Protein AF-A0A7J5YZS4-F1 (afdb_monomer_lite)

pLDDT: mean 84.53, std 13.76, range [36.28, 97.94]

Foldseek 3Di:
DVLLCQALHLVCCVPPPLADPLQVVLLVVCVVPCVLSVDDDPPDPPDPDDDDDRHYAFAAPNDGDGQSHRNLVSLVVVLVVLLVVLVPDDDDPDPLSSLVVSVVVVCPDPSVVSVVVDDLVNQQSNLLSSLLVVCSVVAVHHYPLQSLLSSLLLLQLLLQSCVVSVHDDGSHPSSSVSSCVLCVLLVVLLNLLCVLPVVCSNVLSVVDDPDRHNHRCSSLVSLLVLLVVLLPQALQDLVSLVVSLVSLVSCVVSLVSCPDPSNVVRDDPVSVVSNVVSVLLSQLSVLLNLLCVLQLVQADPVDPQLNNLSSVLSRVSSVLSSVGSQLLDPVSVVVVLVSLVVSLVSLQDPLQPLHQAAPQLRHGADQWWAAPVRDIHHLVRVVVVCVPPQADPPPRHGGPPPDDTHGDPVSVVSSVSSVSNQSSQQSSSLCSCLPRQLDAQDHRHPCPLVVQLVLQWDDDDPDIWGADSGSDNSGTDPDHDDDCSSLVSNLSNPPDDDDDVVVVVVVVLVVLVVCVVVVVFDDCVRDVSSNVVSVSSVVSVVVVVVVVVVVVVVVPD

Structure (mmCIF, N/CA/C/O backbone):
data_AF-A0A7J5YZS4-F1
#
_entry.id   AF-A0A7J5YZS4-F1
#
loop_
_atom_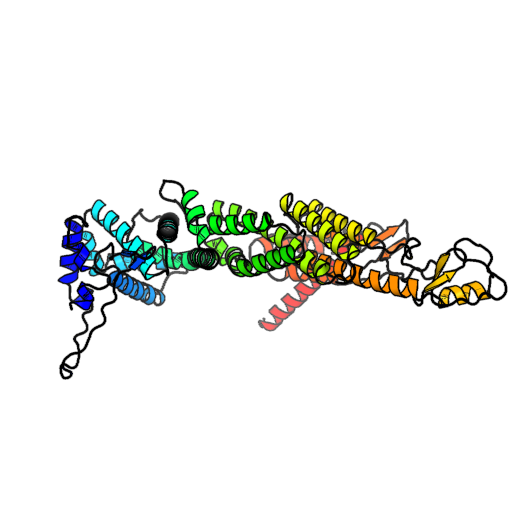site.group_PDB
_atom_site.id
_atom_site.type_symbol
_atom_site.label_atom_id
_atom_site.label_alt_id
_atom_site.label_comp_id
_atom_site.label_asym_id
_atom_site.label_entity_id
_atom_site.label_seq_id
_atom_site.pdbx_PDB_ins_code
_atom_site.Cartn_x
_atom_site.Cartn_y
_atom_site.Cartn_z
_atom_site.occupancy
_atom_site.B_iso_or_equiv
_atom_site.auth_seq_id
_atom_site.auth_comp_id
_atom_site.auth_asym_id
_atom_site.auth_atom_id
_atom_site.pdbx_PDB_model_num
ATOM 1 N N . MET A 1 1 ? -36.099 -16.983 28.319 1.00 76.00 1 MET A N 1
ATOM 2 C CA . MET A 1 1 ? -35.511 -16.363 29.529 1.00 76.00 1 MET A CA 1
ATOM 3 C C . MET A 1 1 ? -34.134 -16.936 29.817 1.00 76.00 1 MET A C 1
ATOM 5 O O . MET A 1 1 ? -33.200 -16.154 29.810 1.00 76.00 1 MET A O 1
ATOM 9 N N . LEU A 1 2 ? -33.986 -18.260 29.966 1.00 81.00 2 LEU A N 1
ATOM 10 C CA . LEU A 1 2 ? -32.673 -18.890 30.175 1.00 81.00 2 LEU A CA 1
ATOM 11 C C . LEU A 1 2 ? -31.662 -18.548 29.066 1.00 81.00 2 LEU A C 1
ATOM 13 O O . LEU A 1 2 ? -30.549 -18.159 29.373 1.00 81.00 2 LEU A O 1
ATOM 17 N N . GLU A 1 3 ? -32.089 -18.574 27.799 1.00 83.75 3 GLU A N 1
ATOM 18 C CA . GLU A 1 3 ? -31.253 -18.155 26.661 1.00 83.75 3 GLU A CA 1
ATOM 19 C C . GLU A 1 3 ? -30.683 -16.739 26.835 1.00 83.75 3 GLU A C 1
ATOM 21 O O . GLU A 1 3 ? -29.487 -16.534 26.696 1.00 83.75 3 GLU A O 1
ATOM 26 N N . VAL A 1 4 ? -31.521 -15.772 27.216 1.00 82.75 4 VAL A N 1
ATOM 27 C CA . VAL A 1 4 ? -31.110 -14.379 27.455 1.00 82.75 4 VAL A CA 1
ATOM 28 C C . VAL A 1 4 ? -30.185 -14.267 28.671 1.00 82.75 4 VAL A C 1
ATOM 30 O O . VAL A 1 4 ? -29.269 -13.450 28.674 1.00 82.75 4 VAL A O 1
ATOM 33 N N . MET A 1 5 ? -30.422 -15.073 29.707 1.00 86.56 5 MET A N 1
ATOM 34 C CA . MET A 1 5 ? -29.623 -15.065 30.935 1.00 86.56 5 MET A CA 1
ATOM 35 C C . MET A 1 5 ? -28.235 -15.666 30.733 1.00 86.56 5 MET A C 1
ATOM 37 O O . MET A 1 5 ? -27.290 -15.175 31.346 1.00 86.56 5 MET A O 1
ATOM 41 N N . ASP A 1 6 ? -28.127 -16.695 29.892 1.00 89.81 6 ASP A N 1
ATOM 42 C CA . ASP A 1 6 ? -26.923 -17.516 29.755 1.00 89.81 6 ASP A CA 1
ATOM 43 C C . ASP A 1 6 ? -26.236 -17.405 28.388 1.00 89.81 6 ASP A C 1
ATOM 45 O O . ASP A 1 6 ? -25.284 -18.120 28.082 1.00 89.81 6 ASP A O 1
ATOM 49 N N . ARG A 1 7 ? -26.679 -16.470 27.541 1.00 89.62 7 ARG A N 1
ATOM 50 C CA . ARG A 1 7 ? -25.984 -16.156 26.292 1.00 89.62 7 ARG A CA 1
ATOM 51 C C . ARG A 1 7 ? -24.527 -15.785 26.586 1.00 89.62 7 ARG A C 1
ATOM 53 O O . ARG A 1 7 ? -24.280 -14.905 27.408 1.00 89.62 7 ARG A O 1
ATOM 60 N N . TYR A 1 8 ? -23.587 -16.425 25.888 1.00 90.62 8 TYR A N 1
ATOM 61 C CA . TYR A 1 8 ? -22.140 -16.341 26.143 1.00 90.62 8 TYR A CA 1
ATOM 62 C C . TYR A 1 8 ? -21.716 -16.790 27.555 1.00 90.62 8 TYR A C 1
ATOM 64 O O . TYR A 1 8 ? -20.719 -16.296 28.079 1.00 90.62 8 TYR A O 1
ATOM 72 N N . ALA A 1 9 ? -22.457 -17.729 28.155 1.00 91.06 9 ALA A N 1
ATOM 73 C CA . ALA A 1 9 ? -22.233 -18.247 29.507 1.00 91.06 9 ALA A CA 1
ATOM 74 C C . ALA A 1 9 ? -22.235 -17.147 30.582 1.00 91.06 9 ALA A C 1
ATOM 76 O O . ALA A 1 9 ? -21.421 -17.109 31.502 1.00 91.06 9 ALA A O 1
ATOM 77 N N . ASN A 1 10 ? -23.166 -16.204 30.445 1.00 92.25 10 ASN A N 1
ATOM 78 C CA . ASN A 1 10 ? -23.298 -15.053 31.332 1.00 92.25 10 ASN A CA 1
ATOM 79 C C . ASN A 1 10 ? -23.730 -15.429 32.765 1.00 92.25 10 ASN A C 1
ATOM 81 O O . ASN A 1 10 ? -23.579 -14.600 33.664 1.00 92.25 10 ASN A O 1
ATOM 85 N N . LEU A 1 11 ? -24.214 -16.656 33.015 1.00 91.62 11 LEU A N 1
ATOM 86 C CA . LEU A 1 11 ? -24.424 -17.161 34.378 1.00 91.62 11 LEU A CA 1
ATOM 87 C C . LEU A 1 11 ? -23.118 -17.554 35.079 1.00 91.62 11 LEU A C 1
ATOM 89 O O . LEU A 1 11 ? -23.052 -17.449 36.305 1.00 91.62 11 LEU A O 1
ATOM 93 N N . ASP A 1 12 ? -22.067 -17.926 34.338 1.00 90.75 12 ASP A N 1
ATOM 94 C CA . ASP A 1 12 ? -20.768 -18.292 34.922 1.00 90.75 12 ASP A CA 1
ATOM 95 C C . ASP A 1 12 ? -20.138 -17.122 35.687 1.00 90.75 12 ASP A C 1
ATOM 97 O O . ASP A 1 12 ? -19.369 -17.337 36.625 1.00 90.75 12 ASP A O 1
ATOM 101 N N . LEU A 1 13 ? -20.504 -15.886 35.335 1.00 91.69 13 LEU A N 1
ATOM 102 C CA . LEU A 1 13 ? -20.105 -14.663 36.033 1.00 91.69 13 LEU A CA 1
ATOM 103 C C . LEU A 1 13 ? -20.558 -14.614 37.497 1.00 91.69 13 LEU A C 1
ATOM 105 O O . LEU A 1 13 ? -19.910 -13.963 38.312 1.00 91.69 13 LEU A O 1
ATOM 109 N N . LEU A 1 14 ? -21.657 -15.295 37.836 1.00 89.88 14 LEU A N 1
ATOM 110 C CA . LEU A 1 14 ? -22.169 -15.390 39.207 1.00 89.88 14 LEU A CA 1
ATOM 111 C C . LEU A 1 14 ? -21.507 -16.523 40.003 1.00 89.88 14 LEU A C 1
ATOM 113 O O . LEU A 1 14 ? -21.799 -16.699 41.187 1.00 89.88 14 LEU A O 1
ATOM 117 N N . SER A 1 15 ? -20.657 -17.321 39.352 1.00 84.44 15 SER A N 1
ATOM 118 C CA . SER A 1 15 ? -19.977 -18.462 39.953 1.00 84.44 15 SER A CA 1
ATOM 119 C C . SER A 1 15 ? -18.499 -18.149 40.235 1.00 84.44 15 SER A C 1
ATOM 121 O O . SER A 1 15 ? -17.729 -17.787 39.342 1.00 84.44 15 SER A O 1
ATOM 123 N N . GLY A 1 16 ? -18.088 -18.326 41.495 1.00 72.31 16 GLY A N 1
ATOM 124 C CA . GLY A 1 16 ? -16.734 -18.010 41.970 1.00 72.31 16 GLY A CA 1
ATOM 125 C C . GLY A 1 16 ? -16.465 -16.507 42.137 1.00 72.31 16 GLY A C 1
ATOM 126 O O . GLY A 1 16 ? -17.328 -15.677 41.876 1.00 72.31 16 GLY A O 1
ATOM 127 N N . ASP A 1 17 ? -15.245 -16.155 42.550 1.00 76.81 17 ASP A N 1
ATOM 128 C CA . ASP A 1 17 ? -14.820 -14.766 42.816 1.00 76.81 17 ASP A CA 1
ATOM 129 C C . ASP A 1 17 ? -14.430 -14.011 41.520 1.00 76.81 17 ASP A C 1
ATOM 131 O O . ASP A 1 17 ? -13.374 -13.385 41.441 1.00 76.81 17 ASP A O 1
ATOM 135 N N . ARG A 1 18 ? -15.233 -14.137 40.450 1.00 80.94 18 ARG A N 1
ATOM 136 C CA . ARG A 1 18 ? -14.921 -13.583 39.111 1.00 80.94 18 ARG A CA 1
ATOM 137 C C . ARG A 1 18 ? -15.292 -12.111 38.929 1.00 80.94 18 ARG A C 1
ATOM 139 O O . ARG A 1 18 ? -14.739 -11.467 38.044 1.00 80.94 18 ARG A O 1
ATOM 146 N N . LEU A 1 19 ? -16.247 -11.617 39.709 1.00 90.12 19 LEU A N 1
ATOM 147 C CA . LEU A 1 19 ? -16.751 -10.248 39.666 1.00 90.12 19 LEU A CA 1
ATOM 148 C C . LEU A 1 19 ? -16.736 -9.650 41.072 1.00 90.12 19 LEU A C 1
ATOM 150 O O . LEU A 1 19 ? -16.980 -10.360 42.050 1.00 90.12 19 LEU A O 1
ATOM 154 N N . SER A 1 20 ? -16.524 -8.339 41.169 1.00 92.19 20 SER A N 1
ATOM 155 C CA . SER A 1 20 ? -16.772 -7.601 42.409 1.00 92.19 20 SER A CA 1
ATOM 156 C C . SER A 1 20 ? -18.257 -7.617 42.811 1.00 92.19 20 SER A C 1
ATOM 158 O O . SER A 1 20 ? -19.157 -7.810 41.986 1.00 92.19 20 SER A O 1
ATOM 160 N N . GLU A 1 21 ? -18.536 -7.388 44.101 1.00 91.81 21 GLU A N 1
ATOM 161 C CA . GLU A 1 21 ? -19.908 -7.384 44.635 1.00 91.81 21 GLU A CA 1
ATOM 162 C C . GLU A 1 21 ? -20.820 -6.383 43.906 1.00 91.81 21 GLU A C 1
ATOM 164 O O . GLU A 1 21 ? -21.988 -6.689 43.640 1.00 91.81 21 GLU A O 1
ATOM 169 N N . GLY A 1 22 ? -20.300 -5.209 43.525 1.00 93.19 22 GLY A N 1
ATOM 170 C CA . GLY A 1 22 ? -21.050 -4.231 42.743 1.00 93.19 22 GLY A CA 1
ATOM 171 C C . GLY A 1 22 ? -21.432 -4.741 41.359 1.00 93.19 22 GLY A C 1
ATOM 172 O O . GLY A 1 22 ? -22.562 -4.515 40.927 1.00 93.19 22 GLY A O 1
ATOM 173 N N . LEU A 1 23 ? -20.559 -5.490 40.678 1.00 94.44 23 LEU A N 1
ATOM 174 C CA . LEU A 1 23 ? -20.871 -6.058 39.363 1.00 94.44 23 LEU A CA 1
ATOM 175 C C . LEU A 1 23 ? -21.851 -7.234 39.440 1.00 94.44 23 LEU A C 1
ATOM 177 O O . LEU A 1 23 ? -22.701 -7.371 38.558 1.00 94.44 23 LEU A O 1
ATOM 181 N N . ILE A 1 24 ? -21.818 -8.023 40.518 1.00 93.94 24 ILE A N 1
ATOM 182 C CA . ILE A 1 24 ? -22.862 -9.023 40.807 1.00 93.94 24 ILE A CA 1
ATOM 183 C C . ILE A 1 24 ? -24.211 -8.322 41.012 1.00 93.94 24 ILE A C 1
ATOM 185 O O . ILE A 1 24 ? -25.233 -8.734 40.457 1.00 93.94 24 ILE A O 1
ATOM 189 N N . LYS A 1 25 ? -24.229 -7.219 41.767 1.00 93.88 25 LYS A N 1
ATOM 190 C CA . LYS A 1 25 ? -25.442 -6.419 41.964 1.00 93.88 25 LYS A CA 1
ATOM 191 C C . LYS A 1 25 ? -25.932 -5.784 40.662 1.00 93.88 25 LYS A C 1
ATOM 193 O O . LYS A 1 25 ? -27.132 -5.814 40.406 1.00 93.88 25 LYS A O 1
ATOM 198 N N . LEU A 1 26 ? -25.030 -5.273 39.822 1.00 94.25 26 LEU A N 1
ATOM 199 C CA . LEU A 1 26 ? -25.359 -4.765 38.488 1.00 94.25 26 LEU A CA 1
ATOM 200 C C . LEU A 1 26 ? -26.033 -5.852 37.644 1.00 94.25 26 LEU A C 1
ATOM 202 O O . LEU A 1 26 ? -27.046 -5.586 37.002 1.00 94.25 26 LEU A O 1
ATOM 206 N N . TRP A 1 27 ? -25.497 -7.074 37.663 1.00 94.38 27 TRP A N 1
ATOM 207 C CA . TRP A 1 27 ? -26.080 -8.210 36.953 1.00 94.38 27 TRP A CA 1
ATOM 208 C C . TRP A 1 27 ? -27.531 -8.455 37.398 1.00 94.38 27 TRP A C 1
ATOM 210 O O . TRP A 1 27 ? -28.429 -8.558 36.560 1.00 94.38 27 TRP A O 1
ATOM 220 N N . LEU A 1 28 ? -27.787 -8.473 38.711 1.00 93.44 28 LEU A N 1
ATOM 221 C CA . LEU A 1 28 ? -29.133 -8.657 39.270 1.00 93.44 28 LEU A CA 1
ATOM 222 C C . LEU A 1 28 ? -30.075 -7.491 38.930 1.00 93.44 28 LEU A C 1
ATOM 224 O O . LEU A 1 28 ? -31.231 -7.725 38.576 1.00 93.44 28 LEU A O 1
ATOM 228 N N . ASP A 1 29 ? -29.583 -6.254 38.997 1.00 92.50 29 ASP A N 1
ATOM 229 C CA . ASP A 1 29 ? -30.345 -5.044 38.675 1.00 92.50 29 ASP A CA 1
ATOM 230 C C . ASP A 1 29 ? -30.762 -5.019 37.191 1.00 92.50 29 ASP A C 1
ATOM 232 O O . ASP A 1 29 ? -31.913 -4.700 36.881 1.00 92.50 29 ASP A O 1
ATOM 236 N N . ILE A 1 30 ? -29.866 -5.411 36.275 1.00 90.94 30 ILE A N 1
ATOM 237 C CA . ILE A 1 30 ? -30.178 -5.541 34.842 1.00 90.94 30 ILE A CA 1
ATOM 238 C C . ILE A 1 30 ? -31.184 -6.674 34.612 1.00 90.94 30 ILE A C 1
ATOM 240 O O . ILE A 1 30 ? -32.118 -6.499 33.828 1.00 90.94 30 ILE A O 1
ATOM 244 N N . LEU A 1 31 ? -31.041 -7.813 35.305 1.00 89.88 31 LEU A N 1
ATOM 245 C CA . LEU A 1 31 ? -31.984 -8.928 35.185 1.00 89.88 31 LEU A CA 1
ATOM 246 C C . LEU A 1 31 ? -33.402 -8.535 35.628 1.00 89.88 31 LEU A C 1
ATOM 248 O O . LEU A 1 31 ? -34.384 -8.917 34.988 1.00 89.88 31 LEU A O 1
ATOM 252 N N . ALA A 1 32 ? -33.510 -7.775 36.719 1.00 88.75 32 ALA A N 1
ATOM 253 C CA . ALA A 1 32 ? -34.786 -7.298 37.243 1.00 88.75 32 ALA A CA 1
ATOM 254 C C . ALA A 1 32 ? -35.473 -6.283 36.307 1.00 88.75 32 ALA A C 1
ATOM 256 O O . ALA A 1 32 ? -36.698 -6.131 36.338 1.00 88.75 32 ALA A O 1
ATOM 257 N N . ASP A 1 33 ? -34.712 -5.606 35.444 1.00 86.25 33 ASP A N 1
ATOM 258 C CA . ASP A 1 33 ? -35.222 -4.633 34.485 1.00 86.25 33 ASP A CA 1
ATOM 259 C C . ASP A 1 33 ? -35.650 -5.294 33.161 1.00 86.25 33 ASP A C 1
ATOM 261 O O . ASP A 1 33 ? -34.944 -5.309 32.147 1.00 86.25 33 ASP A O 1
ATOM 265 N N . SER A 1 34 ? -36.880 -5.814 33.161 1.00 75.50 34 SER A N 1
ATOM 266 C CA . SER A 1 34 ? -37.504 -6.460 31.994 1.00 75.50 34 SER A CA 1
ATOM 267 C C . SER A 1 34 ? -37.530 -5.601 30.717 1.00 75.50 34 SER A C 1
ATOM 269 O O . SER A 1 34 ? -37.505 -6.156 29.615 1.00 75.50 34 SER A O 1
ATOM 271 N N . GLN A 1 35 ? -37.548 -4.265 30.835 1.00 77.88 35 GLN A N 1
ATOM 272 C CA . GLN A 1 35 ? -37.521 -3.366 29.676 1.00 77.88 35 GLN A CA 1
ATOM 273 C C . GLN A 1 35 ? -36.107 -3.234 29.105 1.00 77.88 35 GLN A C 1
ATOM 275 O O . GLN A 1 35 ? -35.939 -3.224 27.884 1.00 77.88 35 GLN A O 1
ATOM 280 N N . SER A 1 36 ? -35.090 -3.221 29.968 1.00 75.19 36 SER A N 1
ATOM 281 C CA . SER A 1 36 ? -33.687 -3.221 29.547 1.00 75.19 36 SER A CA 1
ATOM 282 C C . SER A 1 36 ? -33.291 -4.517 28.836 1.00 75.19 36 SER A C 1
ATOM 284 O O . SER A 1 36 ? -32.562 -4.456 27.846 1.00 75.19 36 SER A O 1
ATOM 286 N N . LEU A 1 37 ? -33.826 -5.677 29.239 1.00 73.88 37 LEU A N 1
ATOM 287 C CA . LEU A 1 37 ? -33.547 -6.972 28.594 1.00 73.88 37 LEU A CA 1
ATOM 288 C C . LEU A 1 37 ? -34.277 -7.203 27.262 1.00 73.88 37 LEU A C 1
ATOM 290 O O . LEU A 1 37 ? -33.845 -8.043 26.474 1.00 73.88 37 LEU A O 1
ATOM 294 N N . GLY A 1 38 ? -35.360 -6.467 26.983 1.00 65.69 38 GLY A N 1
ATOM 295 C CA . GLY A 1 38 ? -36.117 -6.600 25.731 1.00 65.69 38 GLY A CA 1
ATOM 296 C C . GLY A 1 38 ? -36.669 -8.007 25.500 1.00 65.69 38 GLY A C 1
ATOM 297 O O . GLY A 1 38 ? -36.649 -8.492 24.369 1.00 65.69 38 GLY A O 1
ATOM 298 N N . LEU A 1 39 ? -37.119 -8.670 26.572 1.00 67.31 39 LEU A N 1
ATOM 299 C CA . LEU A 1 39 ? -37.703 -10.009 26.518 1.00 67.31 39 LEU A CA 1
ATOM 300 C C . LEU A 1 39 ? -38.926 -10.001 25.590 1.00 67.31 39 LEU A C 1
ATOM 302 O O . LEU A 1 39 ? -39.996 -9.514 25.953 1.00 67.31 39 LEU A O 1
ATOM 306 N N . THR A 1 40 ? -38.773 -10.541 24.382 1.00 58.03 40 THR A N 1
ATOM 307 C CA . THR A 1 40 ? -39.896 -10.752 23.467 1.00 58.03 40 THR A CA 1
ATOM 308 C C . THR A 1 40 ? -40.686 -11.949 23.982 1.00 58.03 40 THR A C 1
ATOM 310 O O . THR A 1 40 ? -40.159 -13.053 24.111 1.00 58.03 40 THR A O 1
ATOM 313 N N . THR A 1 41 ? -41.946 -11.735 24.347 1.00 55.25 41 THR A N 1
ATOM 314 C CA . THR A 1 41 ? -42.843 -12.821 24.748 1.00 55.25 41 THR A CA 1
ATOM 315 C C . THR A 1 41 ? -43.080 -13.706 23.526 1.00 55.25 41 THR A C 1
ATOM 317 O O . THR A 1 41 ? -43.465 -13.190 22.480 1.00 55.25 41 THR A O 1
ATOM 320 N N . VAL A 1 42 ? -42.831 -15.016 23.628 1.00 56.97 42 VAL A N 1
ATOM 321 C CA . VAL A 1 42 ? -43.097 -15.961 22.530 1.00 56.97 42 VAL A CA 1
ATOM 322 C C . VAL A 1 42 ? -44.593 -15.919 22.217 1.00 56.97 42 VAL A C 1
ATOM 324 O O . VAL A 1 42 ? -45.423 -16.394 22.992 1.00 56.97 42 VAL A O 1
ATOM 327 N N . GLN A 1 43 ? -44.944 -15.292 21.095 1.00 48.44 43 GLN A N 1
ATOM 328 C CA . GLN A 1 43 ? -46.312 -15.201 20.596 1.00 48.44 43 GLN A CA 1
ATOM 329 C C . GLN A 1 43 ? -46.633 -16.487 19.835 1.00 48.44 43 GLN A C 1
ATOM 331 O O . GLN A 1 43 ? -46.540 -16.500 18.616 1.00 48.44 43 GLN A O 1
ATOM 336 N N . ASN A 1 44 ? -46.892 -17.574 20.571 1.00 48.66 44 ASN A N 1
ATOM 337 C CA . ASN A 1 44 ? -47.698 -18.753 20.202 1.00 48.66 44 ASN A CA 1
ATOM 338 C C . ASN A 1 44 ? -47.231 -19.967 21.025 1.00 48.66 44 ASN A C 1
ATOM 340 O O . ASN A 1 44 ? -46.267 -20.627 20.650 1.00 48.66 44 ASN A O 1
ATOM 344 N N . PRO A 1 45 ? -47.914 -20.313 22.129 1.00 53.50 45 PRO A N 1
ATOM 345 C CA . PRO A 1 45 ? -47.576 -21.481 22.946 1.00 53.50 45 PRO A CA 1
ATOM 346 C C . PRO A 1 45 ? -48.048 -22.814 22.324 1.00 53.50 45 PRO A C 1
ATOM 348 O O . PRO A 1 45 ? -48.122 -23.820 23.021 1.00 53.50 45 PRO A O 1
ATOM 351 N N . SER A 1 46 ? -48.441 -22.827 21.044 1.00 55.12 46 SER A N 1
ATOM 352 C CA . SER A 1 46 ? -49.109 -23.968 20.402 1.00 55.12 46 SER A CA 1
ATOM 353 C C . SER A 1 46 ? -48.168 -25.040 19.846 1.00 55.12 46 SER A C 1
ATOM 355 O O . SER A 1 46 ? -48.658 -26.068 19.390 1.00 55.12 46 SER A O 1
ATOM 357 N N . GLU A 1 47 ? -46.851 -24.835 19.884 1.00 53.25 47 GLU A N 1
ATOM 358 C CA . GLU A 1 47 ? -45.867 -25.859 19.519 1.00 53.25 47 GLU A CA 1
ATOM 359 C C . GLU A 1 47 ? -45.137 -26.335 20.781 1.00 53.25 47 GLU A C 1
ATOM 361 O O . GLU A 1 47 ? -44.363 -25.605 21.397 1.00 53.25 47 GLU A O 1
ATOM 366 N N . SER A 1 48 ? -45.447 -27.562 21.198 1.00 57.97 48 SER A N 1
ATOM 367 C CA . SER A 1 48 ? -44.696 -28.306 22.208 1.00 57.97 48 SER A CA 1
ATOM 368 C C . SER A 1 48 ? -43.267 -28.569 21.717 1.00 57.97 48 SER A C 1
ATOM 370 O O . SER A 1 48 ? -43.089 -28.940 20.560 1.00 57.97 48 SER A O 1
ATOM 372 N N . ASP A 1 49 ? -42.292 -28.419 22.616 1.00 62.81 49 ASP A N 1
ATOM 373 C CA . ASP A 1 49 ? -40.859 -28.710 22.442 1.00 62.81 49 ASP A CA 1
ATOM 374 C C . ASP A 1 49 ? -40.148 -27.927 21.319 1.00 62.81 49 ASP A C 1
ATOM 376 O O . ASP A 1 49 ? -39.618 -28.489 20.364 1.00 62.81 49 ASP A O 1
ATOM 380 N N . GLN A 1 50 ? -40.087 -26.597 21.459 1.00 68.12 50 GLN A N 1
ATOM 381 C CA . GLN A 1 50 ? -39.205 -25.752 20.647 1.00 68.12 50 GLN A CA 1
ATOM 382 C C . GLN A 1 50 ? -37.795 -25.694 21.261 1.00 68.12 50 GLN A C 1
ATOM 384 O O . GLN A 1 50 ? -37.599 -25.144 22.347 1.00 68.12 50 GLN A O 1
ATOM 389 N N . GLU A 1 51 ? -36.800 -26.240 20.558 1.00 74.44 51 GLU A N 1
ATOM 390 C CA . GLU A 1 51 ? -35.389 -26.084 20.919 1.00 74.44 51 GLU A CA 1
ATOM 391 C C . GLU A 1 51 ? -34.935 -24.643 20.646 1.00 74.44 51 GLU A C 1
ATOM 393 O O . GLU A 1 51 ? -34.976 -24.157 19.514 1.00 74.44 51 GLU A O 1
ATOM 398 N N . VAL A 1 52 ? -34.492 -23.942 21.692 1.00 72.50 52 VAL A N 1
ATOM 399 C CA . VAL A 1 52 ? -33.937 -22.589 21.575 1.00 72.50 52 VAL A CA 1
ATOM 400 C C . VAL A 1 52 ? -32.419 -22.687 21.605 1.00 72.50 52 VAL A C 1
ATOM 402 O O . VAL A 1 52 ? -31.829 -22.998 22.640 1.00 72.50 52 VAL A O 1
ATOM 405 N N . LEU A 1 53 ? -31.781 -22.408 20.470 1.00 74.62 53 LEU A N 1
ATOM 406 C CA . LEU A 1 53 ? -30.326 -22.406 20.372 1.00 74.62 53 LEU A CA 1
ATOM 407 C C . LEU A 1 53 ? -29.762 -21.193 21.120 1.00 74.62 53 LEU A C 1
ATOM 409 O O . LEU A 1 53 ? -29.958 -20.050 20.714 1.00 74.62 53 LEU A O 1
ATOM 413 N N . VAL A 1 54 ? -29.065 -21.451 22.224 1.00 75.38 54 VAL A N 1
ATOM 414 C CA . VAL A 1 54 ? -28.352 -20.417 22.981 1.00 75.38 54 VAL A CA 1
ATOM 415 C C . VAL A 1 54 ? -27.014 -20.165 22.295 1.00 75.38 54 VAL A C 1
ATOM 417 O O . VAL A 1 54 ? -26.299 -21.110 21.967 1.00 75.38 54 VAL A O 1
ATOM 420 N N . HIS A 1 55 ? -26.651 -18.908 22.036 1.00 76.31 55 HIS A N 1
ATOM 421 C CA . HIS A 1 55 ? -25.291 -18.610 21.581 1.00 76.31 55 HIS A CA 1
ATOM 422 C C . HIS A 1 55 ? -24.304 -18.859 22.730 1.00 76.31 55 HIS A C 1
ATOM 424 O O . HIS A 1 55 ? -24.447 -18.278 23.806 1.00 76.31 55 HIS A O 1
ATOM 430 N N . HIS A 1 56 ? -23.331 -19.741 22.491 1.00 75.69 56 HIS A N 1
ATOM 431 C CA . HIS A 1 56 ? -22.360 -20.200 23.489 1.00 75.69 56 HIS A CA 1
ATOM 432 C C . HIS A 1 56 ? -21.091 -19.323 23.520 1.00 75.69 56 HIS A C 1
ATOM 434 O O . HIS A 1 56 ? -21.020 -18.303 22.836 1.00 75.69 56 HIS A O 1
ATOM 440 N N . PHE A 1 57 ? -20.137 -19.722 24.367 1.00 86.00 57 PHE A N 1
ATOM 441 C CA . PHE A 1 57 ? -18.827 -19.128 24.661 1.00 86.00 57 PHE A CA 1
ATOM 442 C C . PHE A 1 57 ? -18.093 -18.482 23.474 1.00 86.00 57 PHE A C 1
ATOM 444 O O . PHE A 1 57 ? -18.252 -18.853 22.309 1.00 86.00 57 PHE A O 1
ATOM 451 N N . PHE A 1 58 ? -17.192 -17.557 23.794 1.00 89.38 58 PHE A N 1
ATOM 452 C CA . PHE A 1 58 ? -16.151 -17.134 22.864 1.00 89.38 58 PHE A CA 1
ATOM 453 C C . PHE A 1 58 ? -15.094 -18.233 22.718 1.00 89.38 58 PHE A C 1
ATOM 455 O O . PHE A 1 58 ? -14.830 -18.975 23.661 1.00 89.38 58 PHE A O 1
ATOM 462 N N . LEU A 1 59 ? -14.463 -18.322 21.547 1.00 87.81 59 LEU A N 1
ATOM 463 C CA . LEU A 1 59 ? -13.366 -19.257 21.288 1.00 87.81 59 LEU A CA 1
ATOM 464 C C . LEU A 1 59 ? -12.066 -18.479 21.103 1.00 87.81 59 LEU A C 1
ATOM 466 O O . LEU A 1 59 ? -11.946 -17.692 20.165 1.00 87.81 59 LEU A O 1
ATOM 470 N N . LEU A 1 60 ? -11.093 -18.726 21.978 1.00 89.81 60 LEU A N 1
ATOM 471 C CA . LEU A 1 60 ? -9.759 -18.127 21.920 1.00 89.81 60 LEU A CA 1
ATOM 472 C C . LEU A 1 60 ? -8.708 -19.220 22.049 1.00 89.81 60 LEU A C 1
ATOM 474 O O . LEU A 1 60 ? -8.721 -19.974 23.016 1.00 89.81 60 LEU A O 1
ATOM 478 N N . ASP A 1 61 ? -7.817 -19.325 21.062 1.00 89.75 61 ASP A N 1
ATOM 479 C CA . ASP A 1 61 ? -6.774 -20.362 21.009 1.00 89.75 61 ASP A CA 1
ATOM 480 C C . ASP A 1 61 ? -7.317 -21.804 21.132 1.00 89.75 61 ASP A C 1
ATOM 482 O O . ASP A 1 61 ? -6.615 -22.717 21.556 1.00 89.75 61 ASP A O 1
ATOM 486 N N . GLY A 1 62 ? -8.574 -22.016 20.727 1.00 86.38 62 GLY A N 1
ATOM 487 C CA . GLY A 1 62 ? -9.269 -23.304 20.831 1.00 86.38 62 GLY A CA 1
ATOM 488 C C . GLY A 1 62 ? -9.938 -23.568 22.184 1.00 86.38 62 GLY A C 1
ATOM 489 O O . GLY A 1 62 ? -10.598 -24.591 22.321 1.00 86.38 62 GLY A O 1
ATOM 490 N N . GLU A 1 63 ? -9.821 -22.647 23.141 1.00 90.81 63 GLU A N 1
ATOM 491 C CA . GLU A 1 63 ? -10.432 -22.739 24.467 1.00 90.81 63 GLU A CA 1
ATOM 492 C C . GLU A 1 63 ? -11.723 -21.915 24.540 1.00 90.81 63 GLU A C 1
ATOM 494 O O . GLU A 1 63 ? -11.792 -20.779 24.055 1.00 90.81 63 GLU A O 1
ATOM 499 N N . GLU A 1 64 ? -12.741 -22.477 25.192 1.00 91.44 64 GLU A N 1
ATOM 500 C CA . GLU A 1 64 ? -13.997 -21.786 25.475 1.00 91.44 64 GLU A CA 1
ATOM 501 C C . GLU A 1 64 ? -13.798 -20.743 26.583 1.00 91.44 64 GLU A C 1
ATOM 503 O O . GLU A 1 64 ? -13.206 -21.005 27.636 1.00 91.44 64 GLU A O 1
ATOM 508 N N . LYS A 1 65 ? -14.289 -19.526 26.342 1.00 90.56 65 LYS A N 1
ATOM 509 C CA . LYS A 1 65 ? -14.237 -18.403 27.277 1.00 90.56 65 LYS A CA 1
ATOM 510 C C . LYS A 1 65 ? -15.635 -17.814 27.474 1.00 90.56 65 LYS A C 1
ATOM 512 O O . LYS A 1 65 ? -16.273 -17.453 26.481 1.00 90.56 65 LYS A O 1
ATOM 517 N N . PRO A 1 66 ? -16.123 -17.697 28.722 1.00 91.88 66 PRO A N 1
ATOM 518 C CA . PRO A 1 66 ? -17.374 -16.995 28.988 1.00 91.88 66 PRO A CA 1
ATOM 519 C C . PRO A 1 66 ? -17.193 -15.496 28.729 1.00 91.88 66 PRO A C 1
ATOM 521 O O . PRO A 1 66 ? -16.061 -15.006 28.632 1.00 91.88 66 PRO A O 1
ATOM 524 N N . CYS A 1 67 ? -18.298 -14.757 28.638 1.00 92.38 67 CYS A N 1
ATOM 525 C CA . CYS A 1 67 ? -18.233 -13.300 28.680 1.00 92.38 67 CYS A CA 1
ATOM 526 C C . CYS A 1 67 ? -17.598 -12.815 29.990 1.00 92.38 67 CYS A C 1
ATOM 528 O O . CYS A 1 67 ? -17.742 -13.452 31.033 1.00 92.38 67 CYS A O 1
ATOM 530 N N . ALA A 1 68 ? -16.897 -11.688 29.928 1.00 94.12 68 ALA A N 1
ATOM 531 C CA . ALA A 1 68 ? -16.236 -11.067 31.068 1.00 94.12 68 ALA A CA 1
ATOM 532 C C . ALA A 1 68 ? -17.141 -10.065 31.803 1.00 94.12 68 ALA A C 1
ATOM 534 O O . ALA A 1 68 ? -17.003 -9.885 33.012 1.00 94.12 68 ALA A O 1
ATOM 535 N N . ALA A 1 69 ? -18.065 -9.406 31.098 1.00 94.81 69 ALA A N 1
ATOM 536 C CA . ALA A 1 69 ? -18.951 -8.389 31.656 1.00 94.81 69 ALA A CA 1
ATOM 537 C C . ALA A 1 69 ? -20.429 -8.824 31.629 1.00 94.81 69 ALA A C 1
ATOM 539 O O . ALA A 1 69 ? -20.900 -9.393 30.637 1.00 94.81 69 ALA A O 1
ATOM 540 N N . PRO A 1 70 ? -21.201 -8.496 32.687 1.00 93.94 70 PRO A N 1
ATOM 541 C CA . PRO A 1 70 ? -22.643 -8.709 32.715 1.00 93.94 70 PRO A CA 1
ATOM 542 C C . PRO A 1 70 ? -23.351 -8.149 31.476 1.00 93.94 70 PRO A C 1
ATOM 544 O O . PRO A 1 70 ? -23.305 -6.944 31.219 1.00 93.94 70 PRO A O 1
ATOM 547 N N . PHE A 1 71 ? -24.051 -9.019 30.743 1.00 93.62 71 PHE A N 1
ATOM 548 C CA . PHE A 1 71 ? -24.930 -8.667 29.620 1.00 93.62 71 PHE A CA 1
ATOM 549 C C . PHE A 1 71 ? -24.276 -7.834 28.494 1.00 93.62 71 PHE A C 1
ATOM 551 O O . PHE A 1 71 ? -24.967 -7.065 27.817 1.00 93.62 71 PHE A O 1
ATOM 558 N N . SER A 1 72 ? -22.976 -8.011 28.224 1.00 93.88 72 SER A N 1
ATOM 559 C CA . SER A 1 72 ? -22.227 -7.249 27.202 1.00 93.88 72 SER A CA 1
ATOM 560 C C . SER A 1 72 ? -22.910 -7.189 25.830 1.00 93.88 72 SER A C 1
ATOM 562 O O . SER A 1 72 ? -23.013 -6.121 25.224 1.00 93.88 72 SER A O 1
ATOM 564 N N . TRP A 1 73 ? -23.457 -8.311 25.350 1.00 91.44 73 TRP A N 1
ATOM 565 C CA . TRP A 1 73 ? -24.185 -8.373 24.075 1.00 91.44 73 TRP A CA 1
ATOM 566 C C . TRP A 1 73 ? -25.417 -7.459 24.061 1.00 91.44 73 TRP A C 1
ATOM 568 O O . TRP A 1 73 ? -25.725 -6.842 23.042 1.00 91.44 73 TRP A O 1
ATOM 578 N N . ARG A 1 74 ? -26.115 -7.334 25.194 1.00 91.62 74 ARG A N 1
ATOM 579 C CA . ARG A 1 74 ? -27.330 -6.528 25.307 1.00 91.62 74 ARG A CA 1
ATOM 580 C C . ARG A 1 74 ? -27.006 -5.045 25.338 1.00 91.62 74 ARG A C 1
ATOM 582 O O . ARG A 1 74 ? -27.658 -4.269 24.643 1.00 91.62 74 ARG A O 1
ATOM 589 N N . ILE A 1 75 ? -25.983 -4.668 26.101 1.00 93.62 75 ILE A N 1
ATOM 590 C CA . ILE A 1 75 ? -25.503 -3.284 26.146 1.00 93.62 75 ILE A CA 1
ATOM 591 C C . ILE A 1 75 ? -25.015 -2.852 24.774 1.00 93.62 75 ILE A C 1
ATOM 593 O O . ILE A 1 75 ? -25.381 -1.774 24.314 1.00 93.62 75 ILE A O 1
ATOM 597 N N . ARG A 1 76 ? -24.257 -3.708 24.085 1.00 93.56 76 ARG A N 1
ATOM 598 C CA . ARG A 1 76 ? -23.812 -3.425 22.725 1.00 93.56 76 ARG A CA 1
ATOM 599 C C . ARG A 1 76 ? -24.986 -3.167 21.778 1.00 93.56 76 ARG A C 1
ATOM 601 O O . ARG A 1 76 ? -24.965 -2.154 21.092 1.00 93.56 76 ARG A O 1
ATOM 608 N N . MET A 1 77 ? -26.010 -4.024 21.763 1.00 91.25 77 MET A N 1
ATOM 609 C CA . MET A 1 77 ? -27.190 -3.803 20.910 1.00 91.25 77 MET A CA 1
ATOM 610 C C . MET A 1 77 ? -27.919 -2.497 21.250 1.00 91.25 77 MET A C 1
ATOM 612 O O . MET A 1 77 ? -28.397 -1.799 20.360 1.00 91.25 77 MET A O 1
ATOM 616 N N . HIS A 1 78 ? -28.006 -2.142 22.536 1.00 92.19 78 HIS A N 1
ATOM 617 C CA . HIS A 1 78 ? -28.598 -0.869 22.941 1.00 92.19 78 HIS A CA 1
ATOM 618 C C . HIS A 1 78 ? -27.778 0.327 22.437 1.00 92.19 78 HIS A C 1
ATOM 620 O O . HIS A 1 78 ? -28.344 1.278 21.903 1.00 92.19 78 HIS A O 1
ATOM 626 N N . LEU A 1 79 ? -26.450 0.264 22.559 1.00 94.44 79 LEU A N 1
ATOM 627 C CA . LEU A 1 79 ? -25.552 1.287 22.028 1.00 94.44 79 LEU A CA 1
ATOM 628 C C . LEU A 1 79 ? -25.625 1.376 20.496 1.00 94.44 79 LEU A C 1
ATOM 630 O O . LEU A 1 79 ? -25.579 2.480 19.965 1.00 94.44 79 LEU A O 1
ATOM 634 N N . GLU A 1 80 ? -25.772 0.250 19.791 1.00 93.50 80 GLU A N 1
ATOM 635 C CA . GLU A 1 80 ? -26.007 0.211 18.340 1.00 93.50 80 GLU A CA 1
ATOM 636 C C . GLU A 1 80 ? -27.281 0.974 17.961 1.00 93.50 80 GLU A C 1
ATOM 638 O O . GLU A 1 80 ? -27.195 1.881 17.134 1.00 93.50 80 GLU A O 1
ATOM 643 N N . SER A 1 81 ? -28.401 0.725 18.652 1.00 92.25 81 SER A N 1
ATOM 644 C CA . SER A 1 81 ? -29.650 1.490 18.472 1.00 92.25 81 SER A CA 1
ATOM 645 C C . SER A 1 81 ? -29.438 2.990 18.693 1.00 92.25 81 SER A C 1
ATOM 647 O O . SER A 1 81 ? -29.777 3.801 17.837 1.00 92.25 81 SER A O 1
ATOM 649 N N . LEU A 1 82 ? -28.803 3.376 19.807 1.00 92.19 82 LEU A N 1
ATOM 650 C CA . LEU A 1 82 ? -28.544 4.787 20.120 1.00 92.19 82 LEU A CA 1
ATOM 651 C C . LEU A 1 82 ? -27.623 5.458 19.091 1.00 92.19 82 LEU A C 1
ATOM 653 O O . LEU A 1 82 ? -27.776 6.642 18.782 1.00 92.19 82 LEU A O 1
ATOM 657 N N . TRP A 1 83 ? -26.643 4.724 18.563 1.00 92.00 83 TRP A N 1
ATOM 658 C CA . TRP A 1 83 ? -25.737 5.242 17.544 1.00 92.00 83 TRP A CA 1
ATOM 659 C C . TRP A 1 83 ? -26.458 5.471 16.216 1.00 92.00 83 TRP A C 1
ATOM 661 O O . TRP A 1 83 ? -26.229 6.506 15.588 1.00 92.00 83 TRP A O 1
ATOM 671 N N . GLU A 1 84 ? -27.329 4.549 15.806 1.00 91.06 84 GLU A N 1
ATOM 672 C CA . GLU A 1 84 ? -28.181 4.691 14.619 1.00 91.06 84 GLU A CA 1
ATOM 673 C C . GLU A 1 84 ? -29.165 5.855 14.781 1.00 91.06 84 GLU A C 1
ATOM 675 O O . GLU A 1 84 ? -29.252 6.715 13.910 1.00 91.06 84 GLU A O 1
ATOM 680 N N . GLU A 1 85 ? -29.827 5.969 15.934 1.00 88.88 85 GLU A N 1
ATOM 681 C CA . GLU A 1 85 ? -30.718 7.092 16.254 1.00 88.88 85 GLU A CA 1
ATOM 682 C C . GLU A 1 85 ? -29.992 8.445 16.178 1.00 88.88 85 GLU A C 1
ATOM 684 O O . GLU A 1 85 ? -30.542 9.426 15.671 1.00 88.88 85 GLU A O 1
ATOM 689 N N . SER A 1 86 ? -28.723 8.499 16.605 1.00 85.38 86 SER A N 1
ATOM 690 C CA . SER A 1 86 ? -27.913 9.721 16.529 1.00 85.38 86 SER A CA 1
ATOM 691 C C . SER A 1 86 ? -27.637 10.205 15.096 1.00 85.38 86 SER A C 1
ATOM 693 O O . SER A 1 86 ? -27.285 11.370 14.921 1.00 85.38 86 SER A O 1
ATOM 695 N N . GLU A 1 87 ? -27.807 9.360 14.068 1.00 80.62 87 GLU A N 1
ATOM 696 C CA . GLU A 1 87 ? -27.656 9.752 12.651 1.00 80.62 87 GLU A CA 1
ATOM 697 C C . GLU A 1 87 ? -28.765 10.673 12.168 1.00 80.62 87 GLU A C 1
ATOM 699 O O . GLU A 1 87 ? -28.561 11.455 11.240 1.00 80.62 87 GLU A O 1
ATOM 704 N N . PHE A 1 88 ? -29.923 10.602 12.816 1.00 81.94 88 PHE A N 1
ATOM 705 C CA . PHE A 1 88 ? -31.117 11.343 12.430 1.00 81.94 88 PHE A CA 1
ATOM 706 C C . PHE A 1 88 ? -31.326 12.608 13.274 1.00 81.94 88 PHE A C 1
ATOM 708 O O . PHE A 1 88 ? -32.286 13.348 13.053 1.00 81.94 88 PHE A O 1
ATOM 715 N N . MET A 1 89 ? -30.428 12.885 14.225 1.00 73.38 89 MET A N 1
ATOM 716 C CA . MET A 1 89 ? -30.495 14.066 15.082 1.00 73.38 89 MET A CA 1
ATOM 717 C C . MET A 1 89 ? -29.815 15.277 14.418 1.00 73.38 89 MET A C 1
ATOM 719 O O . MET A 1 89 ? -28.752 15.136 13.812 1.00 73.38 89 MET A O 1
ATOM 723 N N . PRO A 1 90 ? -30.379 16.494 14.531 1.00 64.50 90 PRO A N 1
ATOM 724 C CA . PRO A 1 90 ? -29.771 17.692 13.960 1.00 64.50 90 PRO A CA 1
ATOM 725 C C . PRO A 1 90 ? -28.502 18.079 14.737 1.00 64.50 90 PRO A C 1
ATOM 727 O O . PRO A 1 90 ? -28.582 18.588 15.855 1.00 64.50 90 PRO A O 1
ATOM 730 N N . VAL A 1 91 ? -27.327 17.863 14.138 1.00 62.91 91 VAL A N 1
ATOM 731 C CA . VAL A 1 91 ? -26.020 18.246 14.704 1.00 62.91 91 VAL A CA 1
ATOM 732 C C . VAL A 1 91 ? -25.515 19.534 14.042 1.00 62.91 91 VAL A C 1
ATOM 734 O O . VAL A 1 91 ? -25.667 19.732 12.836 1.00 62.91 91 VAL A O 1
ATOM 737 N N . ARG A 1 92 ? -24.911 20.433 14.830 1.00 55.06 92 ARG A N 1
ATOM 738 C CA . ARG A 1 92 ? -24.275 21.668 14.342 1.00 55.06 92 ARG A CA 1
ATOM 739 C C . ARG A 1 92 ? -22.953 21.349 13.635 1.00 55.06 92 ARG A C 1
ATOM 741 O O . ARG A 1 92 ? -21.940 21.329 14.301 1.00 55.06 92 ARG A O 1
ATOM 748 N N . GLU A 1 93 ? -22.982 21.125 12.322 1.00 53.41 93 GLU A N 1
ATOM 749 C CA . GLU A 1 93 ? -21.872 21.133 11.334 1.00 53.41 93 GLU A CA 1
ATOM 750 C C . GLU A 1 93 ? -20.536 20.383 11.622 1.00 53.41 93 GLU A C 1
ATOM 752 O O . GLU A 1 93 ? -19.789 20.154 10.672 1.00 53.41 93 GLU A O 1
ATOM 757 N N . ASP A 1 94 ? -20.234 19.899 12.833 1.00 59.34 94 ASP A N 1
ATOM 758 C CA . ASP A 1 94 ? -19.037 19.121 13.166 1.00 59.34 94 ASP A CA 1
ATOM 759 C C . ASP A 1 94 ? -19.384 17.688 13.627 1.00 59.34 94 ASP A C 1
ATOM 761 O O . ASP A 1 94 ? -20.228 17.442 14.487 1.00 59.34 94 ASP A O 1
ATOM 765 N N . GLY A 1 95 ? -18.740 16.680 13.028 1.00 62.16 95 GLY A N 1
ATOM 766 C CA . GLY A 1 95 ? -18.993 15.267 13.359 1.00 62.16 95 GLY A CA 1
ATOM 767 C C . GLY A 1 95 ? -18.666 14.902 14.817 1.00 62.16 95 GLY A C 1
ATOM 768 O O . GLY A 1 95 ? -19.163 13.904 15.334 1.00 62.16 95 GLY A O 1
ATOM 769 N N . THR A 1 96 ? -17.864 15.725 15.495 1.00 70.31 96 THR A N 1
ATOM 770 C CA . THR A 1 96 ? -17.477 15.611 16.907 1.00 70.31 96 THR A CA 1
ATOM 771 C C . THR A 1 96 ? -18.616 15.943 17.872 1.00 70.31 96 THR A C 1
ATOM 773 O O . THR A 1 96 ? -18.753 15.266 18.894 1.00 70.31 96 THR A O 1
ATOM 776 N N . GLY A 1 97 ? -19.502 16.886 17.531 1.00 79.88 97 GLY A N 1
ATOM 777 C CA . GLY A 1 97 ? -20.698 17.179 18.325 1.00 79.88 97 GLY A CA 1
ATOM 778 C C . GLY A 1 97 ? -21.649 15.982 18.439 1.00 79.88 97 GLY A C 1
ATOM 779 O O . GLY A 1 97 ? -22.223 15.739 19.503 1.00 79.88 97 GLY A O 1
ATOM 780 N N . ARG A 1 98 ? -21.741 15.162 17.380 1.00 88.12 98 ARG A N 1
ATOM 781 C CA . ARG A 1 98 ? -22.540 13.924 17.373 1.00 88.12 98 ARG A CA 1
ATOM 782 C C . ARG A 1 98 ? -22.051 12.923 18.419 1.00 88.12 98 ARG A C 1
ATOM 784 O O . ARG A 1 98 ? -22.865 12.297 19.091 1.00 88.12 98 ARG A O 1
ATOM 791 N N . ILE A 1 99 ? -20.734 12.776 18.570 1.00 91.31 99 ILE A N 1
ATOM 792 C CA . ILE A 1 99 ? -20.135 11.813 19.504 1.00 91.31 99 ILE A CA 1
ATOM 793 C C . ILE A 1 99 ? -20.495 12.170 20.947 1.00 91.31 99 ILE A C 1
ATOM 795 O O . ILE A 1 99 ? -20.951 11.310 21.697 1.00 91.31 99 ILE A O 1
ATOM 799 N N . LEU A 1 100 ? -20.362 13.444 21.326 1.00 89.88 100 LEU A N 1
ATOM 800 C CA . LEU A 1 100 ? -20.741 13.906 22.665 1.00 89.88 100 LEU A CA 1
ATOM 801 C C . LEU A 1 100 ? -22.246 13.741 22.923 1.00 89.88 100 LEU A C 1
ATOM 803 O O . LEU A 1 100 ? -22.661 13.354 24.020 1.00 89.88 100 LEU A O 1
ATOM 807 N N . GLN A 1 101 ? -23.078 13.980 21.908 1.00 89.00 101 GLN A N 1
ATOM 808 C CA . GLN A 1 101 ? -24.517 13.749 22.007 1.00 89.00 101 GLN A CA 1
ATOM 809 C C . GLN A 1 101 ? -24.849 12.262 22.188 1.00 89.00 101 GLN A C 1
ATOM 811 O O . GLN A 1 101 ? -25.684 11.919 23.022 1.00 89.00 101 GLN A O 1
ATOM 816 N N . PHE A 1 102 ? -24.182 11.371 21.459 1.00 93.06 102 PHE A N 1
ATOM 817 C CA . PHE A 1 102 ? -24.339 9.928 21.621 1.00 93.06 102 PHE A CA 1
ATOM 818 C C . PHE A 1 102 ? -23.946 9.470 23.032 1.00 93.06 102 PHE A C 1
ATOM 820 O O . PHE A 1 102 ? -24.740 8.815 23.708 1.00 93.06 102 PHE A O 1
ATOM 827 N N . VAL A 1 103 ? -22.764 9.875 23.511 1.00 92.94 103 VAL A N 1
ATOM 828 C CA . VAL A 1 103 ? -22.288 9.517 24.856 1.00 92.94 103 VAL A CA 1
ATOM 829 C C . VAL A 1 103 ? -23.263 10.022 25.920 1.00 92.94 103 VAL A C 1
ATOM 831 O O . VAL A 1 103 ? -23.679 9.252 26.781 1.00 92.94 103 VAL A O 1
ATOM 834 N N . SER A 1 104 ? -23.712 11.277 25.824 1.00 90.62 104 SER A N 1
ATOM 835 C CA . SER A 1 104 ? -24.693 11.828 26.770 1.00 90.62 104 SER A CA 1
ATOM 836 C C . SER A 1 104 ? -26.063 11.147 26.689 1.00 90.62 104 SER A C 1
ATOM 838 O O . SER A 1 104 ? -26.717 10.980 27.717 1.00 90.62 104 SER A O 1
ATOM 840 N N . SER A 1 105 ? -26.494 10.703 25.506 1.00 91.50 105 SER A N 1
ATOM 841 C CA . SER A 1 105 ? -27.739 9.940 25.345 1.00 91.50 105 SER A CA 1
ATOM 842 C C . SER A 1 105 ? -27.664 8.604 26.080 1.00 91.50 105 SER A C 1
ATOM 844 O O . SER A 1 105 ? -28.606 8.242 26.784 1.00 91.50 105 SER A O 1
ATOM 846 N N . PHE A 1 106 ? -26.520 7.913 26.007 1.00 92.06 106 PHE A N 1
ATOM 847 C CA . PHE A 1 106 ? -26.301 6.711 26.806 1.00 92.06 106 PHE A CA 1
ATOM 848 C C . PHE A 1 106 ? -26.266 7.028 28.301 1.00 92.06 106 PHE A C 1
ATOM 850 O O . PHE A 1 106 ? -26.985 6.377 29.050 1.00 92.06 106 PHE A O 1
ATOM 857 N N . THR A 1 107 ? -25.516 8.041 28.748 1.00 89.62 107 THR A N 1
ATOM 858 C CA . THR A 1 107 ? -25.416 8.410 30.175 1.00 89.62 107 THR A CA 1
ATOM 859 C C . THR A 1 107 ? -26.773 8.741 30.805 1.00 89.62 107 THR A C 1
ATOM 861 O O . THR A 1 107 ? -26.986 8.472 31.986 1.00 89.62 107 THR A O 1
ATOM 864 N N . ASN A 1 108 ? -27.706 9.283 30.017 1.00 88.81 108 ASN A N 1
ATOM 865 C CA . ASN A 1 108 ? -29.072 9.597 30.445 1.00 88.81 108 ASN A CA 1
ATOM 866 C C . ASN A 1 108 ? -30.069 8.438 30.250 1.00 88.81 108 ASN A C 1
ATOM 868 O O . ASN A 1 108 ? -31.255 8.583 30.554 1.00 88.81 108 ASN A O 1
ATOM 872 N N . SER A 1 109 ? -29.623 7.295 29.728 1.00 90.00 109 SER A N 1
ATOM 873 C CA . SER A 1 109 ? -30.472 6.125 29.518 1.00 90.00 109 SER A CA 1
ATOM 874 C C . SER A 1 109 ? -30.814 5.424 30.837 1.00 90.00 109 SER A C 1
ATOM 876 O O . SER A 1 109 ? -30.101 5.512 31.840 1.00 90.00 109 SER A O 1
ATOM 878 N N . ARG A 1 110 ? -31.897 4.639 30.821 1.00 87.06 110 ARG A N 1
ATOM 879 C CA . ARG A 1 110 ? -32.253 3.766 31.952 1.00 87.06 110 ARG A CA 1
ATOM 880 C C . ARG A 1 110 ? -31.155 2.764 32.275 1.00 87.06 110 ARG A C 1
ATOM 882 O O . ARG A 1 110 ? -30.885 2.524 33.446 1.00 87.06 110 ARG A O 1
ATOM 889 N N . LEU A 1 111 ? -30.504 2.226 31.249 1.00 86.12 111 LEU A N 1
ATOM 890 C CA . LEU A 1 111 ? -29.451 1.239 31.418 1.00 86.12 111 LEU A CA 1
ATOM 891 C C . LEU A 1 111 ? -28.233 1.858 32.122 1.00 86.12 111 LEU A C 1
ATOM 893 O O . LEU A 1 111 ? -27.714 1.260 33.059 1.00 86.12 111 LEU A O 1
ATOM 897 N N . ALA A 1 112 ? -27.863 3.097 31.777 1.00 87.19 112 ALA A N 1
ATOM 898 C CA . ALA A 1 112 ? -26.803 3.844 32.460 1.00 87.19 112 ALA A CA 1
ATOM 899 C C . ALA A 1 112 ? -27.115 4.178 33.928 1.00 87.19 112 ALA A C 1
ATOM 901 O O . ALA A 1 112 ? -26.192 4.256 34.738 1.00 87.19 112 ALA A O 1
ATOM 902 N N . SER A 1 113 ? -28.390 4.319 34.310 1.00 88.88 113 SER A N 1
ATOM 903 C CA . SER A 1 113 ? -28.763 4.575 35.712 1.00 88.88 113 SER A CA 1
ATOM 904 C C . SER A 1 113 ? -28.329 3.454 36.667 1.00 88.88 113 SER A C 1
ATOM 906 O O . SER A 1 113 ? -28.045 3.713 37.837 1.00 88.88 113 SER A O 1
ATOM 908 N N . HIS A 1 114 ? -28.199 2.218 36.170 1.00 90.12 114 HIS A N 1
ATOM 909 C CA . HIS A 1 114 ? -27.672 1.102 36.958 1.00 90.12 114 HIS A CA 1
ATOM 910 C C . HIS A 1 114 ? -26.160 1.225 37.188 1.00 90.12 114 HIS A C 1
ATOM 912 O O . HIS A 1 114 ? -25.688 0.913 38.276 1.00 90.12 114 HIS A O 1
ATOM 918 N N . PHE A 1 115 ? -25.413 1.777 36.224 1.00 90.69 115 PHE A N 1
ATOM 919 C CA . PHE A 1 115 ? -23.969 2.031 36.349 1.00 90.69 115 PHE A CA 1
ATOM 920 C C . PHE A 1 115 ? -23.643 3.160 37.327 1.00 90.69 115 PHE A C 1
ATOM 922 O O . PHE A 1 115 ? -22.586 3.142 37.947 1.00 90.69 115 PHE A O 1
ATOM 929 N N . GLN A 1 116 ? -24.547 4.126 37.510 1.00 88.75 116 GLN A N 1
ATOM 930 C CA . GLN A 1 116 ? -24.361 5.226 38.469 1.00 88.75 116 GLN A CA 1
ATOM 931 C C . GLN A 1 116 ? -24.352 4.758 39.934 1.00 88.75 116 GLN A C 1
ATOM 933 O O . GLN A 1 116 ? -23.926 5.505 40.810 1.00 88.75 116 GLN A O 1
ATOM 938 N N . LYS A 1 117 ? -24.825 3.534 40.210 1.00 92.00 117 LYS A N 1
ATOM 939 C CA . LYS A 1 117 ? -24.793 2.922 41.547 1.00 92.00 117 LYS A CA 1
ATOM 940 C C . LYS A 1 117 ? -23.422 2.336 41.902 1.00 92.00 117 LYS A C 1
ATOM 942 O O . LYS A 1 117 ? -23.211 2.006 43.066 1.00 92.00 117 LYS A O 1
ATOM 947 N N . LEU A 1 118 ? -22.546 2.163 40.913 1.00 93.94 118 LEU A N 1
ATOM 948 C CA . LEU A 1 118 ? -21.218 1.579 41.068 1.00 93.94 118 LEU A CA 1
ATOM 949 C C . LEU A 1 118 ? -20.195 2.631 41.506 1.00 93.94 118 LEU A C 1
ATOM 951 O O . LEU A 1 118 ? -20.290 3.808 41.144 1.00 93.94 118 LEU A O 1
ATOM 955 N N . SER A 1 119 ? -19.179 2.189 42.242 1.00 94.81 119 SER A N 1
ATOM 956 C CA . SER A 1 119 ? -17.990 2.991 42.535 1.00 94.81 119 SER A CA 1
ATOM 957 C C . SER A 1 119 ? -17.175 3.284 41.265 1.00 94.81 119 SER A C 1
ATOM 959 O O . SER A 1 119 ? -17.407 2.713 40.199 1.00 94.81 119 SER A O 1
ATOM 961 N N . GLU A 1 120 ? -16.208 4.203 41.343 1.00 92.62 120 GLU A N 1
ATOM 962 C CA . GLU A 1 120 ? -15.333 4.495 40.195 1.00 92.62 120 GLU A CA 1
ATOM 963 C C . GLU A 1 120 ? -14.482 3.282 39.792 1.00 92.62 120 GLU A C 1
ATOM 965 O O . GLU A 1 120 ? -14.308 3.027 38.602 1.00 92.62 120 GLU A O 1
ATOM 970 N N . GLU A 1 121 ? -14.018 2.507 40.775 1.00 94.19 121 GLU A N 1
ATOM 971 C CA . GLU A 1 121 ? -13.225 1.289 40.569 1.00 94.19 121 GLU A CA 1
ATOM 972 C C . GLU A 1 121 ? -14.052 0.198 39.874 1.00 94.19 121 GLU A C 1
ATOM 974 O O . GLU A 1 121 ? -13.604 -0.378 38.886 1.00 94.19 121 GLU A O 1
ATOM 979 N N . GLU A 1 122 ? -15.297 -0.014 40.310 1.00 95.56 122 GLU A N 1
ATOM 980 C CA . GLU A 1 122 ? -16.219 -0.985 39.699 1.00 95.56 122 GLU A CA 1
ATOM 981 C C . GLU A 1 122 ? -16.644 -0.569 38.281 1.00 95.56 122 GLU A C 1
ATOM 983 O O . GLU A 1 122 ? -16.803 -1.415 37.400 1.00 95.56 122 GLU A O 1
ATOM 988 N N . ARG A 1 123 ? -16.806 0.738 38.016 1.00 94.75 123 ARG A N 1
ATOM 989 C CA . ARG A 1 123 ? -17.064 1.236 36.652 1.00 94.75 123 ARG A CA 1
ATOM 990 C C . ARG A 1 123 ? -15.875 0.990 35.730 1.00 94.75 123 ARG A C 1
ATOM 992 O O . ARG A 1 123 ? -16.081 0.610 34.578 1.00 94.75 123 ARG A O 1
ATOM 999 N N . LEU A 1 124 ? -14.653 1.189 36.226 1.00 94.38 124 LEU A N 1
ATOM 1000 C CA . LEU A 1 124 ? -13.434 0.903 35.473 1.00 94.38 124 LEU A CA 1
ATOM 1001 C C . LEU A 1 124 ? -13.288 -0.600 35.197 1.00 94.38 124 LEU A C 1
ATOM 1003 O O . LEU A 1 124 ? -13.024 -0.974 34.054 1.00 94.38 124 LEU A O 1
ATOM 1007 N N . GLU A 1 125 ? -13.517 -1.447 36.205 1.00 95.38 125 GLU A N 1
ATOM 1008 C CA . GLU A 1 125 ? -13.537 -2.912 36.072 1.00 95.38 125 GLU A CA 1
ATOM 1009 C C . GLU A 1 125 ? -14.543 -3.345 34.995 1.00 95.38 125 GLU A C 1
ATOM 1011 O O . GLU A 1 125 ? -14.188 -4.055 34.051 1.00 95.38 125 GLU A O 1
ATOM 1016 N N . TYR A 1 126 ? -15.781 -2.837 35.063 1.00 96.50 126 TYR A N 1
ATOM 1017 C CA . TYR A 1 126 ? -16.788 -3.114 34.042 1.00 96.50 126 TYR A CA 1
ATOM 1018 C C . TYR A 1 126 ? -16.338 -2.656 32.655 1.00 96.50 126 TYR A C 1
ATOM 1020 O O . TYR A 1 126 ? -16.509 -3.385 31.683 1.00 96.50 126 TYR A O 1
ATOM 1028 N N . GLY A 1 127 ? -15.764 -1.456 32.546 1.00 96.75 127 GLY A N 1
ATOM 1029 C CA . GLY A 1 127 ? -15.248 -0.918 31.290 1.00 96.75 127 GLY A CA 1
ATOM 1030 C C . GLY A 1 127 ? -14.204 -1.824 30.639 1.00 96.75 127 GLY A C 1
ATOM 1031 O O . GLY A 1 127 ? -14.262 -2.061 29.432 1.00 96.75 127 GLY A O 1
ATOM 1032 N N . GLN A 1 128 ? -13.285 -2.376 31.434 1.00 96.12 128 GLN A N 1
ATOM 1033 C CA . GLN A 1 128 ? -12.253 -3.307 30.970 1.00 96.12 128 GLN A CA 1
ATOM 1034 C C . GLN A 1 128 ? -12.856 -4.638 30.502 1.00 96.12 128 GLN A C 1
ATOM 1036 O O . GLN A 1 128 ? -12.538 -5.110 29.408 1.00 96.12 128 GLN A O 1
ATOM 1041 N N . HIS A 1 129 ? -13.769 -5.217 31.287 1.00 96.38 129 HIS A N 1
ATOM 1042 C CA . HIS A 1 129 ? -14.462 -6.456 30.928 1.00 96.38 129 HIS A CA 1
ATOM 1043 C C . HIS A 1 129 ? -15.353 -6.284 29.688 1.00 96.38 129 HIS A C 1
ATOM 1045 O O . HIS A 1 129 ? -15.319 -7.102 28.767 1.00 96.38 129 HIS A O 1
ATOM 1051 N N . PHE A 1 130 ? -16.101 -5.182 29.614 1.00 97.56 130 PHE A N 1
ATOM 1052 C CA . PHE A 1 130 ? -16.940 -4.860 28.466 1.00 97.56 130 PHE A CA 1
ATOM 1053 C C . PHE A 1 130 ? -16.106 -4.621 27.211 1.00 97.56 130 PHE A C 1
ATOM 1055 O O . PHE A 1 130 ? -16.516 -5.048 26.139 1.00 97.56 130 PHE A O 1
ATOM 1062 N N . LEU A 1 131 ? -14.936 -3.978 27.310 1.00 97.94 131 LEU A N 1
ATOM 1063 C CA . LEU A 1 131 ? -14.039 -3.803 26.167 1.00 97.94 131 LEU A CA 1
ATOM 1064 C C . LEU A 1 131 ? -13.614 -5.152 25.573 1.00 97.94 131 LEU A C 1
ATOM 1066 O O . LEU A 1 131 ? -13.657 -5.323 24.353 1.00 97.94 131 LEU A O 1
ATOM 1070 N N . GLN A 1 132 ? -13.231 -6.107 26.423 1.00 96.50 132 GLN A N 1
ATOM 1071 C CA . GLN A 1 132 ? -12.870 -7.452 25.983 1.00 96.50 132 GLN A CA 1
ATOM 1072 C C . GLN A 1 132 ? -14.034 -8.117 25.238 1.00 96.50 132 GLN A C 1
ATOM 1074 O O . GLN A 1 132 ? -13.867 -8.559 24.100 1.00 96.50 132 GLN A O 1
ATOM 1079 N N . ASP A 1 133 ? -15.221 -8.144 25.842 1.00 96.25 133 ASP A N 1
ATOM 1080 C CA . ASP A 1 133 ? -16.398 -8.751 25.218 1.00 96.25 133 ASP A CA 1
ATOM 1081 C C . ASP A 1 133 ? -16.813 -8.014 23.943 1.00 96.25 133 ASP A C 1
ATOM 1083 O O . ASP A 1 133 ? -17.160 -8.640 22.946 1.00 96.25 133 ASP A O 1
ATOM 1087 N N . PHE A 1 134 ? -16.753 -6.682 23.943 1.00 97.00 134 PHE A N 1
ATOM 1088 C CA . PHE A 1 134 ? -17.054 -5.851 22.784 1.00 97.00 134 PHE A CA 1
ATOM 1089 C C . PHE A 1 134 ? -16.176 -6.244 21.599 1.00 97.00 134 PHE A C 1
ATOM 1091 O O . PHE A 1 134 ? -16.695 -6.444 20.502 1.00 97.00 134 PHE A O 1
ATOM 1098 N N . LEU A 1 135 ? -14.870 -6.409 21.823 1.00 96.81 135 LEU A N 1
ATOM 1099 C CA . LEU A 1 135 ? -13.923 -6.846 20.804 1.00 96.81 135 LEU A CA 1
ATOM 1100 C C . LEU A 1 135 ? -14.244 -8.246 20.278 1.00 96.81 135 LEU A C 1
ATOM 1102 O O . LEU A 1 135 ? -14.281 -8.431 19.065 1.00 96.81 135 LEU A O 1
ATOM 1106 N N . LEU A 1 136 ? -14.531 -9.205 21.161 1.00 94.69 136 LEU A N 1
ATOM 1107 C CA . LEU A 1 136 ? -14.873 -10.582 20.778 1.00 94.69 136 LEU A CA 1
ATOM 1108 C C . LEU A 1 136 ? -16.215 -10.679 20.041 1.00 94.69 136 LEU A C 1
ATOM 1110 O O . LEU A 1 136 ? -16.391 -11.515 19.157 1.00 94.69 136 LEU A O 1
ATOM 1114 N N . LEU A 1 137 ? -17.164 -9.807 20.379 1.00 93.12 137 LEU A N 1
ATOM 1115 C CA . LEU A 1 137 ? -18.440 -9.711 19.684 1.00 93.12 137 LEU A CA 1
ATOM 1116 C C . LEU A 1 137 ? -18.282 -9.003 18.330 1.00 93.12 137 LEU A C 1
ATOM 1118 O O . LEU A 1 137 ? -19.036 -9.281 17.395 1.00 93.12 137 LEU A O 1
ATOM 1122 N N . ALA A 1 138 ? -17.434 -7.974 18.243 1.00 92.56 138 ALA A N 1
ATOM 1123 C CA . ALA A 1 138 ? -17.361 -7.079 17.082 1.00 92.56 138 ALA A CA 1
ATOM 1124 C C . ALA A 1 138 ? -16.405 -7.596 16.012 1.00 92.56 138 ALA A C 1
ATOM 1126 O O . ALA A 1 138 ? -16.652 -7.408 14.820 1.00 92.56 138 ALA A O 1
ATOM 1127 N N . LEU A 1 139 ? -15.332 -8.258 16.434 1.00 91.44 139 LEU A N 1
ATOM 1128 C CA . LEU A 1 139 ? -14.243 -8.711 15.588 1.00 91.44 139 LEU A CA 1
ATOM 1129 C C . LEU A 1 139 ? -14.128 -10.236 15.657 1.00 91.44 139 LEU A C 1
ATOM 1131 O O . LEU A 1 139 ? -14.370 -10.860 16.684 1.00 91.44 139 LEU A O 1
ATOM 1135 N N . LYS A 1 140 ? -13.704 -10.860 14.554 1.00 88.12 140 LYS A N 1
ATOM 1136 C CA . LYS A 1 140 ? -13.466 -12.313 14.484 1.00 88.12 140 LYS A CA 1
ATOM 1137 C C . LYS A 1 140 ? -12.082 -12.678 15.036 1.00 88.12 140 LYS A C 1
ATOM 1139 O O . LYS A 1 140 ? -11.272 -13.246 14.305 1.00 88.12 140 LYS A O 1
ATOM 1144 N N . ILE A 1 141 ? -11.820 -12.304 16.286 1.00 92.81 141 ILE A N 1
ATOM 1145 C CA . ILE A 1 141 ? -10.553 -12.554 16.987 1.00 92.81 141 ILE A CA 1
ATOM 1146 C C . ILE A 1 141 ? -10.411 -14.050 17.261 1.00 92.81 141 ILE A C 1
ATOM 1148 O O . ILE A 1 141 ? -11.370 -14.690 17.691 1.00 92.81 141 ILE A O 1
ATOM 1152 N N . LYS A 1 142 ? -9.227 -14.610 16.996 1.00 88.06 142 LYS A N 1
ATOM 1153 C CA . LYS A 1 142 ? -8.979 -16.057 17.143 1.00 88.06 142 LYS A CA 1
ATOM 1154 C C . LYS A 1 142 ? -7.955 -16.415 18.210 1.00 88.06 142 LYS A C 1
ATOM 1156 O O . LYS A 1 142 ? -7.954 -17.557 18.668 1.00 88.06 142 LYS A O 1
ATOM 1161 N N . SER A 1 143 ? -7.090 -15.477 18.582 1.00 92.94 143 SER A N 1
ATOM 1162 C CA . SER A 1 143 ? -5.982 -15.726 19.504 1.00 92.94 143 SER A CA 1
ATOM 1163 C C . SER A 1 143 ? -5.914 -14.705 20.629 1.00 92.94 143 SER A C 1
ATOM 1165 O O . SER A 1 143 ? -6.369 -13.564 20.499 1.00 92.94 143 SER A O 1
ATOM 1167 N N . THR A 1 144 ? -5.295 -15.106 21.737 1.00 93.75 144 THR A N 1
ATOM 1168 C CA . THR A 1 144 ? -5.040 -14.216 22.878 1.00 93.75 144 THR A CA 1
ATOM 1169 C C . THR A 1 144 ? -4.109 -13.058 22.498 1.00 93.75 144 THR A C 1
ATOM 1171 O O . THR A 1 144 ? -4.262 -11.942 23.003 1.00 93.75 144 THR A O 1
ATOM 1174 N N . ASP A 1 145 ? -3.179 -13.281 21.565 1.00 94.00 145 ASP A N 1
ATOM 1175 C CA . ASP A 1 145 ? -2.291 -12.231 21.056 1.00 94.00 145 ASP A CA 1
ATOM 1176 C C . ASP A 1 145 ? -3.075 -11.168 20.278 1.00 94.00 145 ASP A C 1
ATOM 1178 O O . ASP A 1 145 ? -2.902 -9.975 20.533 1.00 94.00 145 ASP A O 1
ATOM 1182 N N . GLU A 1 146 ? -3.978 -11.580 19.378 1.00 95.69 146 GLU A N 1
ATOM 1183 C CA . GLU A 1 146 ? -4.868 -10.656 18.664 1.00 95.69 146 GLU A CA 1
ATOM 1184 C C . GLU A 1 146 ? -5.731 -9.864 19.647 1.00 95.69 146 GLU A C 1
ATOM 1186 O O . GLU A 1 146 ? -5.789 -8.638 19.550 1.00 95.69 146 GLU A O 1
ATOM 1191 N N . LEU A 1 147 ? -6.346 -10.542 20.626 1.00 95.94 147 LEU A N 1
ATOM 1192 C CA . LEU A 1 147 ? -7.150 -9.885 21.654 1.00 95.94 147 LEU A CA 1
ATOM 1193 C C . LEU A 1 147 ? -6.332 -8.837 22.410 1.00 95.94 147 LEU A C 1
ATOM 1195 O O . LEU A 1 147 ? -6.782 -7.708 22.573 1.00 95.94 147 LEU A O 1
ATOM 1199 N N . THR A 1 148 ? -5.106 -9.173 22.812 1.00 95.25 148 THR A N 1
ATOM 1200 C CA . THR A 1 148 ? -4.226 -8.240 23.525 1.00 95.25 148 THR A CA 1
ATOM 1201 C C . THR A 1 148 ? -3.913 -7.009 22.676 1.00 95.25 148 THR A C 1
ATOM 1203 O O . THR A 1 148 ? -3.966 -5.885 23.176 1.00 95.25 148 THR A O 1
ATOM 1206 N N . VAL A 1 149 ? -3.601 -7.196 21.390 1.00 96.50 149 VAL A N 1
ATOM 1207 C CA . VAL A 1 149 ? -3.312 -6.077 20.485 1.00 96.50 149 VAL A CA 1
ATOM 1208 C C . VAL A 1 149 ? -4.553 -5.208 20.274 1.00 96.50 149 VAL A C 1
ATOM 1210 O O . VAL A 1 149 ? -4.454 -3.987 20.383 1.00 96.50 149 VAL A O 1
ATOM 1213 N N . PHE A 1 150 ? -5.724 -5.798 20.022 1.00 97.31 150 PHE A N 1
ATOM 1214 C CA . PHE A 1 150 ? -6.956 -5.031 19.818 1.00 97.31 150 PHE A CA 1
ATOM 1215 C C . PHE A 1 150 ? -7.428 -4.313 21.080 1.00 97.31 150 PHE A C 1
ATOM 1217 O O . PHE A 1 150 ? -7.894 -3.180 20.977 1.00 97.31 150 PHE A O 1
ATOM 1224 N N . THR A 1 151 ? -7.257 -4.909 22.262 1.00 96.88 151 THR A N 1
ATOM 1225 C CA . THR A 1 151 ? -7.531 -4.238 23.541 1.00 96.88 151 THR A CA 1
ATOM 1226 C C . THR A 1 151 ? -6.693 -2.975 23.662 1.00 96.88 151 THR A C 1
ATOM 1228 O O . THR A 1 151 ? -7.226 -1.907 23.951 1.00 96.88 151 THR A O 1
ATOM 1231 N N . ARG A 1 152 ? -5.392 -3.053 23.362 1.00 96.19 152 ARG A N 1
ATOM 1232 C CA . ARG A 1 152 ? -4.515 -1.876 23.377 1.00 96.19 152 ARG A CA 1
ATOM 1233 C C . ARG A 1 152 ? -4.909 -0.840 22.329 1.00 96.19 152 ARG A C 1
ATOM 1235 O O . ARG A 1 152 ? -5.035 0.330 22.673 1.00 96.19 152 ARG A O 1
ATOM 1242 N N . ALA A 1 153 ? -5.157 -1.273 21.094 1.00 97.25 153 ALA A N 1
ATOM 1243 C CA . ALA A 1 153 ? -5.572 -0.387 20.013 1.00 97.25 153 ALA A CA 1
ATOM 1244 C C . ALA A 1 153 ? -6.847 0.384 20.377 1.00 97.25 153 ALA A C 1
ATOM 1246 O O . ALA A 1 153 ? -6.904 1.600 20.218 1.00 97.25 153 ALA A O 1
ATOM 1247 N N . MET A 1 154 ? -7.843 -0.308 20.936 1.00 97.75 154 MET A N 1
ATOM 1248 C CA . MET A 1 154 ? -9.093 0.304 21.375 1.00 97.75 154 MET A CA 1
ATOM 1249 C C . MET A 1 154 ? -8.919 1.260 22.551 1.00 97.75 154 MET A C 1
ATOM 1251 O O . MET A 1 154 ? -9.537 2.322 22.541 1.00 97.75 154 MET A O 1
ATOM 1255 N N . LEU A 1 155 ? -8.083 0.925 23.540 1.00 97.19 155 LEU A N 1
ATOM 1256 C CA . LEU A 1 155 ? -7.750 1.857 24.622 1.00 97.19 155 LEU A CA 1
ATOM 1257 C C . LEU A 1 155 ? -7.108 3.130 24.058 1.00 97.19 155 LEU A C 1
ATOM 1259 O O . LEU A 1 155 ? -7.534 4.227 24.409 1.00 97.19 155 LEU A O 1
ATOM 1263 N N . GLY A 1 156 ? -6.179 2.986 23.108 1.00 96.25 156 GLY A N 1
ATOM 1264 C CA . GLY A 1 156 ? -5.556 4.108 22.408 1.00 96.25 156 GLY A CA 1
ATOM 1265 C C . GLY A 1 156 ? -6.578 4.960 21.655 1.00 96.25 156 GLY A C 1
ATOM 1266 O O . GLY A 1 156 ? -6.565 6.181 21.781 1.00 96.25 156 GLY A O 1
ATOM 1267 N N . CYS A 1 157 ? -7.522 4.330 20.947 1.00 97.38 157 CYS A N 1
ATOM 1268 C CA . CYS A 1 157 ? -8.632 5.024 20.293 1.00 97.38 157 CYS A CA 1
ATOM 1269 C C . CYS A 1 157 ? -9.509 5.804 21.287 1.00 97.38 157 CYS A C 1
ATOM 1271 O O . CYS A 1 157 ? -9.894 6.937 21.004 1.00 97.38 157 CYS A O 1
ATOM 1273 N N . VAL A 1 158 ? -9.852 5.212 22.437 1.00 97.25 158 VAL A N 1
ATOM 1274 C CA . VAL A 1 158 ? -10.673 5.876 23.464 1.00 97.25 158 VAL A CA 1
ATOM 1275 C C . VAL A 1 158 ? -9.934 7.084 24.039 1.00 97.25 158 VAL A C 1
ATOM 1277 O O . VAL A 1 158 ? -10.498 8.178 24.066 1.00 97.25 158 VAL A O 1
ATOM 1280 N N . SER A 1 159 ? -8.671 6.913 24.439 1.00 95.75 159 SER A N 1
ATOM 1281 C CA . SER A 1 159 ? -7.848 7.993 24.991 1.00 95.75 159 SER A CA 1
ATOM 1282 C C . SER A 1 159 ? -7.641 9.135 23.994 1.00 95.75 159 SER A C 1
ATOM 1284 O O . SER A 1 159 ? -7.791 10.304 24.360 1.00 95.75 159 SER A O 1
ATOM 1286 N N . GLU A 1 160 ? -7.362 8.814 22.729 1.00 95.25 160 GLU A N 1
ATOM 1287 C CA . GLU A 1 160 ? -7.193 9.802 21.660 1.00 95.25 160 GLU A CA 1
ATOM 1288 C C . GLU A 1 160 ? -8.493 10.579 21.413 1.00 95.25 160 GLU A C 1
ATOM 1290 O O . GLU A 1 160 ? -8.484 11.813 21.374 1.00 95.25 160 GLU A O 1
ATOM 1295 N N . LEU A 1 161 ? -9.632 9.879 21.333 1.00 95.12 161 LEU A N 1
ATOM 1296 C CA . LEU A 1 161 ? -10.936 10.503 21.116 1.00 95.12 161 LEU A CA 1
ATOM 1297 C C . LEU A 1 161 ? -11.319 11.438 22.267 1.00 95.12 161 LEU A C 1
ATOM 1299 O O . LEU A 1 161 ? -11.694 12.586 22.024 1.00 95.12 161 LEU A O 1
ATOM 1303 N N . GLN A 1 162 ? -11.195 10.976 23.512 1.00 95.44 162 GLN A N 1
ATOM 1304 C CA . GLN A 1 162 ? -11.511 11.776 24.698 1.00 95.44 162 GLN A CA 1
ATOM 1305 C C . GLN A 1 162 ? -10.632 13.020 24.788 1.00 95.44 162 GLN A C 1
ATOM 1307 O O . GLN A 1 162 ? -11.143 14.116 25.019 1.00 95.44 162 GLN A O 1
ATOM 1312 N N . THR A 1 163 ? -9.332 12.870 24.519 1.00 94.00 163 THR A N 1
ATOM 1313 C CA . THR A 1 163 ? -8.386 13.991 24.497 1.00 94.00 163 THR A CA 1
ATOM 1314 C C . THR A 1 163 ? -8.764 15.011 23.424 1.00 94.00 163 THR A C 1
ATOM 1316 O O . THR A 1 163 ? -8.791 16.209 23.704 1.00 94.00 163 THR A O 1
ATOM 1319 N N . SER A 1 164 ? -9.118 14.557 22.215 1.00 92.19 164 SER A N 1
ATOM 1320 C CA . SER A 1 164 ? -9.519 15.446 21.114 1.00 92.19 164 SER A CA 1
ATOM 1321 C C . SER A 1 164 ? -10.792 16.248 21.415 1.00 92.19 164 SER A C 1
ATOM 1323 O O . SER A 1 164 ? -10.936 17.380 20.956 1.00 92.19 164 SER A O 1
ATOM 1325 N N . LEU A 1 165 ? -11.691 15.678 22.222 1.00 92.19 165 LEU A N 1
ATOM 1326 C CA . LEU A 1 165 ? -12.962 16.277 22.627 1.00 92.19 165 LEU A CA 1
ATOM 1327 C C . LEU A 1 165 ? -12.874 17.067 23.943 1.00 92.19 165 LEU A C 1
ATOM 1329 O O . LEU A 1 165 ? -13.870 17.659 24.355 1.00 92.19 165 LEU A O 1
ATOM 1333 N N . GLY A 1 166 ? -11.719 17.069 24.620 1.00 90.88 166 GLY A N 1
ATOM 1334 C CA . GLY A 1 166 ? -11.572 17.660 25.953 1.00 90.88 166 GLY A CA 1
ATOM 1335 C C . GLY A 1 166 ? -12.459 16.995 27.015 1.00 90.88 166 GLY A C 1
ATOM 1336 O O . GLY A 1 166 ? -12.889 17.657 27.959 1.00 90.88 166 GLY A O 1
ATOM 1337 N N . ALA A 1 167 ? -12.778 15.711 26.836 1.00 90.69 167 ALA A N 1
ATOM 1338 C CA . ALA A 1 167 ? -13.613 14.941 27.748 1.00 90.69 167 ALA A CA 1
ATOM 1339 C C . ALA A 1 167 ? -12.807 14.396 28.940 1.00 90.69 167 ALA A C 1
ATOM 1341 O O . ALA A 1 167 ? -11.584 14.271 28.887 1.00 90.69 167 ALA A O 1
ATOM 1342 N N . VAL A 1 168 ? -13.511 14.047 30.019 1.00 87.62 168 VAL A N 1
ATOM 1343 C CA . VAL A 1 168 ? -12.915 13.367 31.177 1.00 87.62 168 VAL A CA 1
ATOM 1344 C C . VAL A 1 168 ? -12.547 11.935 30.789 1.00 87.62 168 VAL A C 1
ATOM 1346 O O . VAL A 1 168 ? -13.327 11.260 30.118 1.00 87.62 168 VAL A O 1
ATOM 1349 N N . THR A 1 169 ? -11.371 11.477 31.224 1.00 90.50 169 THR A N 1
ATOM 1350 C CA . THR A 1 169 ? -10.917 10.101 31.008 1.00 90.50 169 THR A CA 1
ATOM 1351 C C . THR A 1 169 ? -11.847 9.120 31.714 1.00 90.50 169 THR A C 1
ATOM 1353 O O . THR A 1 169 ? -11.896 9.071 32.941 1.00 90.50 169 THR A O 1
ATOM 1356 N N . GLU A 1 170 ? -12.582 8.334 30.934 1.00 91.56 170 GLU A N 1
ATOM 1357 C CA . GLU A 1 170 ? -13.519 7.330 31.442 1.00 91.56 170 GLU A CA 1
ATOM 1358 C C . GLU A 1 170 ? -13.623 6.153 30.465 1.00 91.56 170 GLU A C 1
ATOM 1360 O O . GLU A 1 170 ? -14.002 6.329 29.307 1.00 91.56 170 GLU A O 1
ATO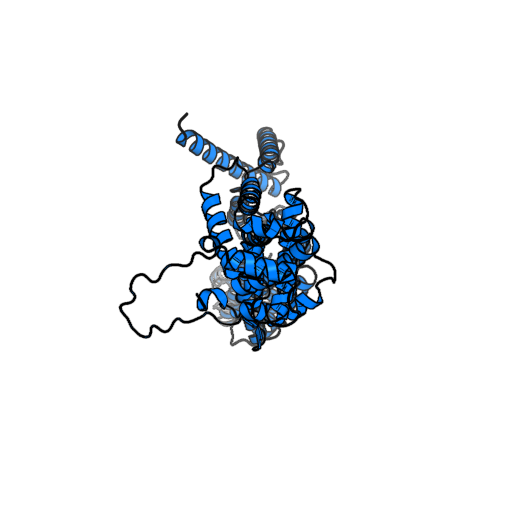M 1365 N N . LEU A 1 171 ? -13.349 4.930 30.919 1.00 94.75 171 LEU A N 1
ATOM 1366 C CA . LEU A 1 171 ? -13.544 3.738 30.094 1.00 94.75 171 LEU A CA 1
ATOM 1367 C C . LEU A 1 171 ? -14.989 3.236 30.230 1.00 94.75 171 LEU A C 1
ATOM 1369 O O . LEU A 1 171 ? -15.265 2.327 31.005 1.00 94.75 171 LEU A O 1
ATOM 1373 N N . SER A 1 172 ? -15.923 3.842 29.494 1.00 95.06 172 SER A N 1
ATOM 1374 C CA . SER A 1 172 ? -17.340 3.443 29.503 1.00 95.06 172 SER A CA 1
ATOM 1375 C C . SER A 1 172 ? -17.763 2.731 28.208 1.00 95.06 172 SER A C 1
ATOM 1377 O O . SER A 1 172 ? -17.150 2.948 27.156 1.00 95.06 172 SER A O 1
ATOM 1379 N N . PRO A 1 173 ? -18.848 1.926 28.228 1.00 96.69 173 PRO A N 1
ATOM 1380 C CA . PRO A 1 173 ? -19.366 1.256 27.031 1.00 96.69 173 PRO A CA 1
ATOM 1381 C C . PRO A 1 173 ? -19.643 2.206 25.855 1.00 96.69 173 PRO A C 1
ATOM 1383 O O . PRO A 1 173 ? -19.337 1.886 24.704 1.00 96.69 173 PRO A O 1
ATOM 1386 N N . ALA A 1 174 ? -20.166 3.403 26.140 1.00 95.81 174 ALA A N 1
ATOM 1387 C CA . ALA A 1 174 ? -20.415 4.419 25.123 1.00 95.81 174 ALA A CA 1
ATOM 1388 C C . ALA A 1 174 ? -19.115 4.951 24.507 1.00 95.81 174 ALA A C 1
ATOM 1390 O O . ALA A 1 174 ? -19.022 5.054 23.286 1.00 95.81 174 ALA A O 1
ATOM 1391 N N . TRP A 1 175 ? -18.087 5.234 25.311 1.00 96.88 175 TRP A N 1
ATOM 1392 C CA . TRP A 1 175 ? -16.795 5.681 24.782 1.00 96.88 175 TRP A CA 1
ATOM 1393 C C . TRP A 1 175 ? -16.109 4.613 23.932 1.00 96.88 175 TRP A C 1
ATOM 1395 O O . TRP A 1 175 ? -15.592 4.937 22.864 1.00 96.88 175 TRP A O 1
ATOM 1405 N N . ILE A 1 176 ? -16.173 3.344 24.346 1.00 97.88 176 ILE A N 1
ATOM 1406 C CA . ILE A 1 176 ? -15.638 2.209 23.578 1.00 97.88 176 ILE A CA 1
ATOM 1407 C C . ILE A 1 176 ? -16.314 2.124 22.205 1.00 97.88 176 ILE A C 1
ATOM 1409 O O . ILE A 1 176 ? -15.632 2.054 21.181 1.00 97.88 176 ILE A O 1
ATOM 1413 N N . MET A 1 177 ? -17.648 2.193 22.158 1.00 96.56 177 MET A N 1
ATOM 1414 C CA . MET A 1 177 ? -18.380 2.147 20.893 1.00 96.56 177 MET A CA 1
ATOM 1415 C C . MET A 1 177 ? -18.131 3.385 20.021 1.00 96.56 177 MET A C 1
ATOM 1417 O O . MET A 1 177 ? -17.920 3.249 18.815 1.00 96.56 177 MET A O 1
ATOM 1421 N N . ALA A 1 178 ? -18.116 4.583 20.609 1.00 95.81 178 ALA A N 1
ATOM 1422 C CA . ALA A 1 178 ? -17.824 5.814 19.881 1.00 95.81 178 ALA A CA 1
ATOM 1423 C C . ALA A 1 178 ? -16.426 5.777 19.247 1.00 95.81 178 ALA A C 1
ATOM 1425 O O . ALA A 1 178 ? -16.277 6.095 18.066 1.00 95.81 178 ALA A O 1
ATOM 1426 N N . ALA A 1 179 ? -15.421 5.325 20.001 1.00 96.81 179 ALA A N 1
ATOM 1427 C CA . ALA A 1 179 ? -14.059 5.140 19.516 1.00 96.81 179 ALA A CA 1
ATOM 1428 C C . ALA A 1 179 ? -13.997 4.103 18.385 1.00 96.81 179 ALA A C 1
ATOM 1430 O O . ALA A 1 179 ? -13.413 4.380 17.337 1.00 96.81 179 ALA A O 1
ATOM 1431 N N . ALA A 1 180 ? -14.673 2.959 18.539 1.00 97.25 180 ALA A N 1
ATOM 1432 C CA . ALA A 1 180 ? -14.716 1.915 17.515 1.00 97.25 180 ALA A CA 1
ATOM 1433 C C . ALA A 1 180 ? -15.328 2.416 16.198 1.00 97.25 180 ALA A C 1
ATOM 1435 O O . ALA A 1 180 ? -14.835 2.094 15.119 1.00 97.25 180 ALA A O 1
ATOM 1436 N N . LYS A 1 181 ? -16.388 3.231 16.272 1.00 95.12 181 LYS A N 1
ATOM 1437 C CA . LYS A 1 181 ? -17.039 3.816 15.091 1.00 95.12 181 LYS A CA 1
ATOM 1438 C C . LYS A 1 181 ? -16.201 4.930 14.464 1.00 95.12 181 LYS A C 1
ATOM 1440 O O . LYS A 1 181 ? -16.092 4.981 13.242 1.00 95.12 181 LYS A O 1
ATOM 1445 N N . HIS A 1 182 ? -15.592 5.797 15.275 1.00 94.75 182 HIS A N 1
ATOM 1446 C CA . HIS A 1 182 ? -14.764 6.903 14.790 1.00 94.75 182 HIS A CA 1
ATOM 1447 C C . HIS A 1 182 ? -13.485 6.408 14.096 1.00 94.75 182 HIS A C 1
ATOM 1449 O O . HIS A 1 182 ? -13.153 6.863 13.002 1.00 94.75 182 HIS A O 1
ATOM 1455 N N . PHE A 1 183 ? -12.808 5.421 14.689 1.00 96.81 183 PHE A N 1
ATOM 1456 C CA . PHE A 1 183 ? -11.555 4.852 14.184 1.00 96.81 183 PHE A CA 1
ATOM 1457 C C . PHE A 1 183 ? -11.739 3.560 13.376 1.00 96.81 183 PHE A C 1
ATOM 1459 O O . PHE A 1 183 ? -10.761 2.854 13.121 1.00 96.81 183 PHE A O 1
ATOM 1466 N N . ALA A 1 184 ? -12.961 3.267 12.913 1.00 96.12 184 ALA A N 1
ATOM 1467 C CA . ALA A 1 184 ? -13.288 2.037 12.186 1.00 96.12 184 ALA A CA 1
ATOM 1468 C C . ALA A 1 184 ? -12.311 1.752 11.033 1.00 96.12 184 ALA A C 1
ATOM 1470 O O . ALA A 1 184 ? -11.807 0.644 10.911 1.00 96.12 184 ALA A O 1
ATOM 1471 N N . LEU A 1 185 ? -11.936 2.774 10.249 1.00 96.56 185 LEU A N 1
ATOM 1472 C CA . LEU A 1 185 ? -10.981 2.618 9.143 1.00 96.56 185 LEU A CA 1
ATOM 1473 C C . LEU A 1 185 ? -9.603 2.101 9.584 1.00 96.56 185 LEU A C 1
ATOM 1475 O O . LEU A 1 185 ? -8.994 1.316 8.855 1.00 96.56 185 LEU A O 1
ATOM 1479 N N . ARG A 1 186 ? -9.102 2.546 10.744 1.00 97.75 186 ARG A N 1
ATOM 1480 C CA . ARG A 1 186 ? -7.804 2.122 11.292 1.00 97.75 186 ARG A CA 1
ATOM 1481 C C . ARG A 1 186 ? -7.892 0.709 11.863 1.00 97.75 186 ARG A C 1
ATOM 1483 O O . ARG A 1 186 ? -7.050 -0.136 11.554 1.00 97.75 186 ARG A O 1
ATOM 1490 N N . LEU A 1 187 ? -8.954 0.425 12.615 1.00 97.62 187 LEU A N 1
ATOM 1491 C CA . LEU A 1 187 ? -9.225 -0.901 13.180 1.00 97.62 187 LEU A CA 1
ATOM 1492 C C . LEU A 1 187 ? -9.427 -1.955 12.082 1.00 97.62 187 LEU A C 1
ATOM 1494 O O . LEU A 1 187 ? -8.845 -3.037 12.152 1.00 97.62 187 LEU A O 1
ATOM 1498 N N . ASP A 1 188 ? -10.158 -1.618 11.019 1.00 96.62 188 ASP A N 1
ATOM 1499 C CA . ASP A 1 188 ? -10.364 -2.483 9.856 1.00 96.62 188 ASP A CA 1
ATOM 1500 C C . ASP A 1 188 ? -9.058 -2.758 9.105 1.00 96.62 188 ASP A C 1
ATOM 1502 O O . ASP A 1 188 ? -8.899 -3.821 8.498 1.00 96.62 188 ASP A O 1
ATOM 1506 N N . THR A 1 189 ? -8.121 -1.802 9.078 1.00 97.62 189 THR A N 1
ATOM 1507 C CA . THR A 1 189 ? -6.785 -2.024 8.502 1.00 97.62 189 THR A CA 1
ATOM 1508 C C . THR A 1 189 ? -6.009 -3.035 9.328 1.00 97.62 189 THR A C 1
ATOM 1510 O O . THR A 1 189 ? -5.473 -3.985 8.758 1.00 97.62 189 THR A O 1
ATOM 1513 N N . LEU A 1 190 ? -6.001 -2.890 10.654 1.00 97.50 190 LEU A N 1
ATOM 1514 C CA . LEU A 1 190 ? -5.353 -3.844 11.554 1.00 97.50 190 LEU A CA 1
ATOM 1515 C C . LEU A 1 190 ? -5.965 -5.249 11.431 1.00 97.50 190 LEU A C 1
ATOM 1517 O O . LEU A 1 190 ? -5.233 -6.224 11.259 1.00 97.50 190 LEU A O 1
ATOM 1521 N N . CYS A 1 191 ? -7.300 -5.347 11.400 1.00 96.62 191 CYS A N 1
ATOM 1522 C CA . CYS A 1 191 ? -8.016 -6.602 11.152 1.00 96.62 191 CYS A CA 1
ATOM 1523 C C . CYS A 1 191 ? -7.603 -7.245 9.829 1.00 96.62 191 CYS A C 1
ATOM 1525 O O . CYS A 1 191 ? -7.342 -8.446 9.770 1.00 96.62 191 CYS A O 1
ATOM 1527 N N . HIS A 1 192 ? -7.525 -6.453 8.757 1.00 96.62 192 HIS A N 1
ATOM 1528 C CA . HIS A 1 192 ? -7.132 -6.966 7.452 1.00 96.62 192 HIS A CA 1
ATOM 1529 C C . HIS A 1 192 ? -5.683 -7.471 7.463 1.00 96.62 192 HIS A C 1
ATOM 1531 O O . HIS A 1 192 ? -5.409 -8.534 6.915 1.00 96.62 192 HIS A O 1
ATOM 1537 N N . ILE A 1 193 ? -4.760 -6.779 8.135 1.00 96.94 193 ILE A N 1
ATOM 1538 C CA . ILE A 1 193 ? -3.367 -7.232 8.251 1.00 96.94 193 ILE A CA 1
ATOM 1539 C C . ILE A 1 193 ? -3.282 -8.578 8.973 1.00 96.94 193 ILE A C 1
ATOM 1541 O O . ILE A 1 193 ? -2.612 -9.481 8.475 1.00 96.94 193 ILE A O 1
ATOM 1545 N N . PHE A 1 194 ? -3.982 -8.752 10.095 1.00 95.69 194 PHE A N 1
ATOM 1546 C CA . PHE A 1 194 ? -3.978 -10.027 10.822 1.00 95.69 194 PHE A CA 1
ATOM 1547 C C . PHE A 1 194 ? -4.694 -11.146 10.072 1.00 95.69 194 PHE A C 1
ATOM 1549 O O . PHE A 1 194 ? -4.245 -12.287 10.123 1.00 95.69 194 PHE A O 1
ATOM 1556 N N . LEU A 1 195 ? -5.716 -10.834 9.272 1.00 94.75 195 LEU A N 1
ATOM 1557 C CA . LEU A 1 195 ? -6.308 -11.814 8.362 1.00 94.75 195 LEU A CA 1
ATOM 1558 C C . LEU A 1 195 ? -5.290 -12.318 7.323 1.00 94.75 195 LEU A C 1
ATOM 1560 O O . LEU A 1 195 ? -5.278 -13.503 6.996 1.00 94.75 195 LEU A O 1
ATOM 1564 N N . LEU A 1 196 ? -4.445 -11.424 6.803 1.00 93.75 196 LEU A N 1
ATOM 1565 C CA . LEU A 1 196 ? -3.407 -11.766 5.830 1.00 93.75 196 LEU A CA 1
ATOM 1566 C C . LEU A 1 196 ? -2.203 -12.472 6.475 1.00 93.75 196 LEU A C 1
ATOM 1568 O O . LEU A 1 196 ? -1.586 -13.329 5.840 1.00 93.75 196 LEU A O 1
ATOM 1572 N N . GLN A 1 197 ? -1.834 -12.087 7.701 1.00 92.75 197 GLN A N 1
ATOM 1573 C CA . GLN A 1 197 ? -0.643 -12.558 8.418 1.00 92.75 197 GLN A CA 1
ATOM 1574 C C . GLN A 1 197 ? -0.905 -12.697 9.932 1.00 92.75 197 GLN A C 1
ATOM 1576 O O . GLN A 1 197 ? -0.445 -11.858 10.713 1.00 92.75 197 GLN A O 1
ATOM 1581 N N . PRO A 1 198 ? -1.584 -13.773 10.377 1.00 91.75 198 PRO A N 1
ATOM 1582 C CA . PRO A 1 198 ? -1.955 -13.960 11.786 1.00 91.75 198 PRO A CA 1
ATOM 1583 C C . PRO A 1 198 ? -0.755 -13.981 12.744 1.00 91.75 198 PRO A C 1
ATOM 1585 O O . PRO A 1 198 ? -0.809 -13.455 13.852 1.00 91.75 198 PRO A O 1
ATOM 1588 N N . GLN A 1 199 ? 0.383 -14.515 12.290 1.00 91.50 199 GLN A N 1
ATOM 1589 C CA . GLN A 1 199 ? 1.630 -14.583 13.058 1.00 91.50 199 GLN A CA 1
ATOM 1590 C C . GLN A 1 199 ? 2.197 -13.210 13.454 1.00 91.50 199 GLN A C 1
ATOM 1592 O O . GLN A 1 199 ? 3.125 -13.129 14.262 1.00 91.50 199 GLN A O 1
ATOM 1597 N N . LEU A 1 200 ? 1.697 -12.124 12.857 1.00 94.25 200 LEU A N 1
ATOM 1598 C CA . LEU A 1 200 ? 2.150 -10.777 13.167 1.00 94.25 200 LEU A CA 1
ATOM 1599 C C . LEU A 1 200 ? 1.624 -10.279 14.519 1.00 94.25 200 LEU A C 1
ATOM 1601 O O . LEU A 1 200 ? 2.317 -9.481 15.150 1.00 94.25 200 LEU A O 1
ATOM 1605 N N . ALA A 1 201 ? 0.476 -10.782 14.987 1.00 94.25 201 ALA A N 1
ATOM 1606 C CA . ALA A 1 201 ? -0.144 -10.360 16.245 1.00 94.25 201 ALA A CA 1
ATOM 1607 C C . ALA A 1 201 ? 0.826 -10.470 17.433 1.00 94.25 201 ALA A C 1
ATOM 1609 O O . ALA A 1 201 ? 1.050 -9.487 18.137 1.00 94.25 201 ALA A O 1
ATOM 1610 N N . HIS A 1 202 ? 1.517 -11.608 17.562 1.00 93.81 202 HIS A N 1
ATOM 1611 C CA . HIS A 1 202 ? 2.557 -11.829 18.578 1.00 93.81 202 HIS A CA 1
ATOM 1612 C C . HIS A 1 202 ? 3.684 -10.793 18.528 1.00 93.81 202 HIS A C 1
ATOM 1614 O O . HIS A 1 202 ? 4.170 -10.298 19.546 1.00 93.81 202 HIS A O 1
ATOM 1620 N N . ASN A 1 203 ? 4.136 -10.444 17.323 1.00 93.88 203 ASN A N 1
ATOM 1621 C CA . ASN A 1 203 ? 5.258 -9.525 17.172 1.00 93.88 203 ASN A CA 1
ATOM 1622 C C . ASN A 1 203 ? 4.849 -8.076 17.488 1.00 93.88 203 ASN A C 1
ATOM 1624 O O . ASN A 1 203 ? 5.640 -7.349 18.089 1.00 93.88 203 ASN A O 1
ATOM 1628 N N . VAL A 1 204 ? 3.621 -7.677 17.134 1.00 94.75 204 VAL A N 1
ATOM 1629 C CA . VAL A 1 204 ? 3.052 -6.365 17.496 1.00 94.75 204 VAL A CA 1
ATOM 1630 C C . VAL A 1 204 ? 2.843 -6.279 19.007 1.00 94.75 204 VAL A C 1
ATOM 1632 O O . VAL A 1 204 ? 3.264 -5.305 19.628 1.00 94.75 204 VAL A O 1
ATOM 1635 N N . GLN A 1 205 ? 2.284 -7.326 19.620 1.00 92.69 205 GLN A N 1
ATOM 1636 C CA . GLN A 1 205 ? 2.085 -7.414 21.068 1.00 92.69 205 GLN A CA 1
ATOM 1637 C C . GLN A 1 205 ? 3.404 -7.212 21.831 1.00 92.69 205 GLN A C 1
ATOM 1639 O O . GLN A 1 205 ? 3.460 -6.414 22.765 1.00 92.69 205 GLN A O 1
ATOM 1644 N N . LYS A 1 206 ? 4.490 -7.868 21.399 1.00 89.31 206 LYS A N 1
ATOM 1645 C CA . LYS A 1 206 ? 5.823 -7.735 22.014 1.00 89.31 206 LYS A CA 1
ATOM 1646 C C . LYS A 1 206 ? 6.419 -6.333 21.943 1.00 89.31 206 LYS A C 1
ATOM 1648 O O . LYS A 1 206 ? 7.206 -5.973 22.816 1.00 89.31 206 LYS A O 1
ATOM 1653 N N . GLN A 1 207 ? 6.103 -5.572 20.898 1.00 85.25 207 GLN A N 1
ATOM 1654 C CA . GLN A 1 207 ? 6.561 -4.188 20.759 1.00 85.25 207 GLN A CA 1
ATOM 1655 C C . GLN A 1 207 ? 5.670 -3.193 21.516 1.00 85.25 207 GLN A C 1
ATOM 1657 O O . GLN A 1 207 ? 6.067 -2.044 21.709 1.00 85.25 207 GLN A O 1
ATOM 1662 N N . GLY A 1 208 ? 4.499 -3.628 21.992 1.00 75.25 208 GLY A N 1
ATOM 1663 C CA . GLY A 1 208 ? 3.608 -2.824 22.818 1.00 75.25 208 GLY A CA 1
ATOM 1664 C C . GLY A 1 208 ? 4.243 -2.442 24.159 1.00 75.25 208 GLY A C 1
ATOM 1665 O O . GLY A 1 208 ? 4.752 -3.283 24.901 1.00 75.25 208 GLY A O 1
ATOM 1666 N N . GLY A 1 209 ? 4.205 -1.152 24.501 1.00 72.00 209 GLY A N 1
ATOM 1667 C CA . GLY A 1 209 ? 4.680 -0.666 25.799 1.00 72.00 209 GLY A CA 1
ATOM 1668 C C . GLY A 1 209 ? 3.806 -1.160 26.958 1.00 72.00 209 GLY A C 1
ATOM 1669 O O . GLY A 1 209 ? 2.605 -1.322 26.810 1.00 72.00 209 GLY A O 1
ATOM 1670 N N . LYS A 1 210 ? 4.365 -1.339 28.160 1.00 71.38 210 LYS A N 1
ATOM 1671 C CA . LYS A 1 210 ? 3.581 -1.797 29.332 1.00 71.38 210 LYS A CA 1
ATOM 1672 C C . LYS A 1 210 ? 2.525 -0.796 29.828 1.00 71.38 210 LYS A C 1
ATOM 1674 O O . LYS A 1 210 ? 1.674 -1.171 30.621 1.00 71.38 210 LYS A O 1
ATOM 1679 N N . ARG A 1 211 ? 2.618 0.471 29.419 1.00 79.44 211 ARG A N 1
ATOM 1680 C CA . ARG A 1 211 ? 1.687 1.537 29.817 1.00 79.44 211 ARG A CA 1
ATOM 1681 C C . ARG A 1 211 ? 0.482 1.586 28.881 1.00 79.44 211 ARG A C 1
ATOM 1683 O O . ARG A 1 211 ? 0.579 1.142 27.731 1.00 79.44 211 ARG A O 1
ATOM 1690 N N . GLU A 1 212 ? -0.612 2.149 29.386 1.00 78.44 212 GLU A N 1
ATOM 1691 C CA . GLU A 1 212 ? -1.790 2.465 28.579 1.00 78.44 212 GLU A CA 1
ATOM 1692 C C . GLU A 1 212 ? -1.401 3.393 27.417 1.00 78.44 212 GLU A C 1
ATOM 1694 O O . GLU A 1 212 ? -0.632 4.343 27.621 1.00 78.44 212 GLU A O 1
ATOM 1699 N N . PRO A 1 213 ? -1.842 3.079 26.189 1.00 85.81 213 PRO A N 1
ATOM 1700 C CA . PRO A 1 213 ? -1.466 3.847 25.016 1.00 85.81 213 PRO A CA 1
ATOM 1701 C C . PRO A 1 213 ? -2.248 5.172 24.965 1.00 85.81 213 PRO A C 1
ATOM 1703 O O . PRO A 1 213 ? -3.468 5.156 25.098 1.00 85.81 213 PRO A O 1
ATOM 1706 N N . PRO A 1 214 ? -1.580 6.321 24.749 1.00 90.31 214 PRO A N 1
ATOM 1707 C CA . PRO A 1 214 ? -2.259 7.614 24.620 1.00 90.31 214 PRO A CA 1
ATOM 1708 C C . PRO A 1 214 ? -2.982 7.789 23.273 1.00 90.31 214 PRO A C 1
ATOM 1710 O O . PRO A 1 214 ? -3.794 8.698 23.129 1.00 90.31 214 PRO A O 1
ATOM 1713 N N . GLU A 1 215 ? -2.656 6.953 22.288 1.00 93.88 215 GLU A N 1
ATOM 1714 C CA . GLU A 1 215 ? -3.193 6.965 20.928 1.00 93.88 215 GLU A CA 1
ATOM 1715 C C . GLU A 1 215 ? -3.122 5.560 20.318 1.00 93.88 215 GLU A C 1
ATOM 1717 O O . GLU A 1 215 ? -2.366 4.709 20.796 1.00 93.88 215 GLU A O 1
ATOM 1722 N N . MET A 1 216 ? -3.886 5.308 19.253 1.00 95.12 216 MET A N 1
ATOM 1723 C CA . MET A 1 216 ? -3.791 4.046 18.513 1.00 95.12 216 MET A CA 1
ATOM 1724 C C . MET A 1 216 ? -2.521 4.039 17.652 1.00 95.12 216 MET A C 1
ATOM 1726 O O . MET A 1 216 ? -2.327 4.949 16.846 1.00 95.12 216 MET A O 1
ATOM 1730 N N . VAL A 1 217 ? -1.681 3.004 17.761 1.00 95.38 217 VAL A N 1
ATOM 1731 C CA . VAL A 1 217 ? -0.438 2.862 16.957 1.00 95.38 217 VAL A CA 1
ATOM 1732 C C . VAL A 1 217 ? -0.250 1.469 16.356 1.00 95.38 217 VAL A C 1
ATOM 1734 O O . VAL A 1 217 ? 0.618 1.257 15.510 1.00 95.38 217 VAL A O 1
ATOM 1737 N N . GLU A 1 218 ? -1.042 0.499 16.801 1.00 96.44 218 GLU A N 1
ATOM 1738 C CA . GLU A 1 218 ? -0.895 -0.924 16.506 1.00 96.44 218 GLU A CA 1
ATOM 1739 C C . GLU A 1 218 ? -1.025 -1.231 15.006 1.00 96.44 218 GLU A C 1
ATOM 1741 O O . GLU A 1 218 ? -0.285 -2.055 14.472 1.00 96.44 218 GLU A O 1
ATOM 1746 N N . ASP A 1 219 ? -1.918 -0.531 14.309 1.00 96.69 219 ASP A N 1
ATOM 1747 C CA . ASP A 1 219 ? -2.086 -0.572 12.854 1.00 96.69 219 ASP A CA 1
ATOM 1748 C C . ASP A 1 219 ? -0.845 -0.068 12.107 1.00 96.69 219 ASP A C 1
ATOM 1750 O O . ASP A 1 219 ? -0.391 -0.711 11.160 1.00 96.69 219 ASP A O 1
ATOM 1754 N N . ILE A 1 220 ? -0.262 1.050 12.548 1.00 96.81 220 ILE A N 1
ATOM 1755 C CA . ILE A 1 220 ? 0.944 1.633 11.945 1.00 96.81 220 ILE A CA 1
ATOM 1756 C C . ILE A 1 220 ? 2.148 0.716 12.165 1.00 96.81 220 ILE A C 1
ATOM 1758 O O . ILE A 1 220 ? 2.905 0.459 11.226 1.00 96.81 220 ILE A O 1
ATOM 1762 N N . LEU A 1 221 ? 2.293 0.162 13.373 1.00 96.12 221 LEU A N 1
ATOM 1763 C CA . LEU A 1 221 ? 3.321 -0.831 13.687 1.00 96.12 221 LEU A CA 1
ATOM 1764 C C . LEU A 1 221 ? 3.164 -2.076 12.807 1.00 96.12 221 LEU A C 1
ATOM 1766 O O . LEU A 1 221 ? 4.121 -2.488 12.152 1.00 96.12 221 LEU A O 1
ATOM 1770 N N . ALA A 1 222 ? 1.955 -2.634 12.717 1.00 97.38 222 ALA A N 1
ATOM 1771 C CA . ALA A 1 222 ? 1.676 -3.807 11.894 1.00 97.38 222 ALA A CA 1
ATOM 1772 C C . ALA A 1 222 ? 1.986 -3.558 10.404 1.00 97.38 222 ALA A C 1
ATOM 1774 O O . ALA A 1 222 ? 2.642 -4.383 9.759 1.00 97.38 222 ALA A O 1
ATOM 1775 N N . LEU A 1 223 ? 1.586 -2.401 9.858 1.00 97.50 223 LEU A N 1
ATOM 1776 C CA . LEU A 1 223 ? 1.924 -1.990 8.490 1.00 97.50 223 LEU A CA 1
ATOM 1777 C C . LEU A 1 223 ? 3.437 -1.881 8.293 1.00 97.50 223 LEU A C 1
ATOM 1779 O O . LEU A 1 223 ? 3.972 -2.433 7.330 1.00 97.50 223 LEU A O 1
ATOM 1783 N N . GLY A 1 224 ? 4.130 -1.206 9.212 1.00 96.56 224 GLY A N 1
ATOM 1784 C CA . GLY A 1 224 ? 5.577 -1.030 9.156 1.00 96.56 224 GLY A CA 1
ATOM 1785 C C . GLY A 1 224 ? 6.308 -2.366 9.136 1.00 96.56 224 GLY A C 1
ATOM 1786 O O . GLY A 1 224 ? 7.144 -2.600 8.267 1.00 96.56 224 GLY A O 1
ATOM 1787 N N . MET A 1 225 ? 5.922 -3.298 10.007 1.00 96.12 225 MET A N 1
ATOM 1788 C CA . MET A 1 225 ? 6.494 -4.644 10.038 1.00 96.12 225 MET A CA 1
ATOM 1789 C C . MET A 1 225 ? 6.230 -5.421 8.743 1.00 96.12 225 MET A C 1
ATOM 1791 O O . MET A 1 225 ? 7.130 -6.098 8.243 1.00 96.12 225 MET A O 1
ATOM 1795 N N . CYS A 1 226 ? 5.031 -5.310 8.161 1.00 96.62 226 CYS A N 1
ATOM 1796 C CA . CYS A 1 226 ? 4.711 -5.947 6.880 1.00 96.62 226 CYS A CA 1
ATOM 1797 C C . CYS A 1 226 ? 5.607 -5.438 5.743 1.00 96.62 226 CYS A C 1
ATOM 1799 O O . CYS A 1 226 ? 6.084 -6.237 4.922 1.00 96.62 226 CYS A O 1
ATOM 1801 N N . VAL A 1 227 ? 5.827 -4.121 5.692 1.00 96.44 227 VAL A N 1
ATOM 1802 C CA . VAL A 1 227 ? 6.663 -3.463 4.681 1.00 96.44 227 VAL A CA 1
ATOM 1803 C C . VAL A 1 227 ? 8.142 -3.786 4.903 1.00 96.44 227 VAL A C 1
ATOM 1805 O O . VAL A 1 227 ? 8.811 -4.175 3.948 1.00 96.44 227 VAL A O 1
ATOM 1808 N N . GLU A 1 228 ? 8.639 -3.757 6.140 1.00 94.19 228 GLU A N 1
ATOM 1809 C CA . GLU A 1 228 ? 10.020 -4.146 6.472 1.00 94.19 228 GLU A CA 1
ATOM 1810 C C . GLU A 1 228 ? 10.303 -5.618 6.140 1.00 94.19 228 GLU A C 1
ATOM 1812 O O . GLU A 1 228 ? 11.310 -5.946 5.521 1.00 94.19 228 GLU A O 1
ATOM 1817 N N . GLN A 1 229 ? 9.378 -6.532 6.434 1.00 94.56 229 GLN A N 1
ATOM 1818 C CA . GLN A 1 229 ? 9.517 -7.926 6.000 1.00 94.56 229 GLN A CA 1
ATOM 1819 C C . GLN A 1 229 ? 9.569 -8.065 4.471 1.00 94.56 229 GLN A C 1
ATOM 1821 O O . GLN A 1 229 ? 10.247 -8.952 3.960 1.00 94.56 229 GLN A O 1
ATOM 1826 N N . THR A 1 230 ? 8.860 -7.203 3.733 1.00 94.44 230 THR A N 1
ATOM 1827 C CA . THR A 1 230 ? 8.911 -7.180 2.260 1.00 94.44 230 THR A CA 1
ATOM 1828 C C . THR A 1 230 ? 10.259 -6.659 1.770 1.00 94.44 230 THR A C 1
ATOM 1830 O O . THR A 1 230 ? 10.834 -7.232 0.849 1.00 94.44 230 THR A O 1
ATOM 1833 N N . LYS A 1 231 ? 10.797 -5.627 2.430 1.00 93.75 231 LYS A N 1
ATOM 1834 C CA . LYS A 1 231 ? 12.131 -5.071 2.174 1.00 93.75 231 LYS A CA 1
ATOM 1835 C C . LYS A 1 231 ? 13.233 -6.124 2.296 1.00 93.75 231 LYS A C 1
ATOM 1837 O O . LYS A 1 231 ? 14.190 -6.079 1.529 1.00 93.75 231 LYS A O 1
ATOM 1842 N N . LEU A 1 232 ? 13.102 -7.063 3.233 1.00 94.06 232 LEU A N 1
ATOM 1843 C CA . LEU A 1 232 ? 14.089 -8.118 3.495 1.00 94.06 232 LEU A CA 1
ATOM 1844 C C . LEU A 1 232 ? 14.042 -9.299 2.509 1.00 94.06 232 LEU A C 1
ATOM 1846 O O . LEU A 1 232 ? 14.903 -10.176 2.577 1.00 94.06 232 LEU A O 1
ATOM 1850 N N . LEU A 1 233 ? 13.060 -9.352 1.604 1.00 95.44 233 LEU A N 1
ATOM 1851 C CA . LEU A 1 233 ? 12.998 -10.391 0.577 1.00 95.44 233 LEU A CA 1
ATOM 1852 C C . LEU A 1 233 ? 14.130 -10.241 -0.444 1.00 95.44 233 LEU A C 1
ATOM 1854 O O . LEU A 1 233 ? 14.583 -9.139 -0.741 1.00 95.44 233 LEU A O 1
ATOM 1858 N N . THR A 1 234 ? 14.551 -11.357 -1.031 1.00 95.12 234 THR A N 1
ATOM 1859 C CA . THR A 1 234 ? 15.541 -11.386 -2.111 1.00 95.12 234 THR A CA 1
ATOM 1860 C C . THR A 1 234 ? 14.866 -11.453 -3.482 1.00 95.12 234 THR A C 1
ATOM 1862 O O . THR A 1 234 ? 13.687 -11.778 -3.599 1.00 95.12 234 THR A O 1
ATOM 1865 N N . VAL A 1 235 ? 15.620 -11.122 -4.535 1.00 96.06 235 VAL A N 1
ATOM 1866 C CA . VAL A 1 235 ? 15.172 -11.146 -5.944 1.00 96.06 235 VAL A CA 1
ATOM 1867 C C . VAL A 1 235 ? 16.210 -11.835 -6.840 1.00 96.06 235 VAL A C 1
ATOM 1869 O O . VAL A 1 235 ? 16.475 -11.418 -7.963 1.00 96.06 235 VAL A O 1
ATOM 1872 N N . THR A 1 236 ? 16.862 -12.876 -6.313 1.00 94.12 236 THR A N 1
ATOM 1873 C CA . THR A 1 236 ? 17.988 -13.564 -6.970 1.00 94.12 236 THR A CA 1
ATOM 1874 C C . THR A 1 236 ? 17.565 -14.720 -7.868 1.00 94.12 236 THR A C 1
ATOM 1876 O O . THR A 1 236 ? 18.361 -15.196 -8.673 1.00 94.12 236 THR A O 1
ATOM 1879 N N . SER A 1 237 ? 16.302 -15.132 -7.786 1.00 95.56 237 SER A N 1
ATOM 1880 C CA . SER A 1 237 ? 15.705 -16.153 -8.639 1.00 95.56 237 SER A CA 1
ATOM 1881 C C . SER A 1 237 ? 14.326 -15.721 -9.139 1.00 95.56 237 SER A C 1
ATOM 1883 O O . SER A 1 237 ? 13.701 -14.800 -8.608 1.00 95.56 237 SER A O 1
ATOM 1885 N N . GLN A 1 238 ? 13.820 -16.394 -10.176 1.00 93.00 238 GLN A N 1
ATOM 1886 C CA . GLN A 1 238 ? 12.489 -16.092 -10.707 1.00 93.00 238 GLN A CA 1
ATOM 1887 C C . GLN A 1 238 ? 11.385 -16.378 -9.675 1.00 93.00 238 GLN A C 1
ATOM 1889 O O . GLN A 1 238 ? 10.451 -15.592 -9.551 1.00 93.00 238 GLN A O 1
ATOM 1894 N N . GLN A 1 239 ? 11.522 -17.453 -8.895 1.00 95.75 239 GLN A N 1
ATOM 1895 C CA . GLN A 1 239 ? 10.555 -17.806 -7.854 1.00 95.75 239 GLN A CA 1
ATOM 1896 C C . GLN A 1 239 ? 10.555 -16.797 -6.698 1.00 95.75 239 GLN A C 1
ATOM 1898 O O . GLN A 1 239 ? 9.495 -16.440 -6.180 1.00 95.75 239 GLN A O 1
ATOM 1903 N N . GLU A 1 240 ? 11.725 -16.274 -6.329 1.00 97.44 240 GLU A N 1
ATOM 1904 C CA . GLU A 1 240 ? 11.831 -15.153 -5.392 1.00 97.44 240 GLU A CA 1
ATOM 1905 C C . GLU A 1 240 ? 11.133 -13.896 -5.925 1.00 97.44 240 GLU A C 1
ATOM 1907 O O . GLU A 1 240 ? 10.363 -13.272 -5.200 1.00 97.44 240 GLU A O 1
ATOM 1912 N N . CYS A 1 241 ? 11.310 -13.567 -7.208 1.00 97.44 241 CYS A N 1
ATOM 1913 C CA . CYS A 1 241 ? 10.629 -12.435 -7.842 1.00 97.44 241 CYS A CA 1
ATOM 1914 C C . CYS A 1 241 ? 9.097 -12.601 -7.857 1.00 97.44 241 CYS A C 1
ATOM 1916 O O . CYS A 1 241 ? 8.360 -11.649 -7.599 1.00 97.44 241 CYS A O 1
ATOM 1918 N N . GLU A 1 242 ? 8.601 -13.809 -8.141 1.00 97.06 242 GLU A N 1
ATOM 1919 C CA . GLU A 1 242 ? 7.168 -14.133 -8.096 1.00 97.06 242 GLU A CA 1
ATOM 1920 C C . GLU A 1 242 ? 6.611 -14.014 -6.674 1.00 97.06 242 GLU A C 1
ATOM 1922 O O . GLU A 1 242 ? 5.541 -13.431 -6.475 1.00 97.06 242 GLU A O 1
ATOM 1927 N N . THR A 1 243 ? 7.362 -14.488 -5.678 1.00 97.19 243 THR A N 1
ATOM 1928 C CA . THR A 1 243 ? 7.013 -14.363 -4.255 1.00 97.19 243 THR A CA 1
ATOM 1929 C C . THR A 1 243 ? 6.980 -12.897 -3.823 1.00 97.19 243 THR A C 1
ATOM 1931 O O . THR A 1 243 ? 6.017 -12.470 -3.183 1.00 97.19 243 THR A O 1
ATOM 1934 N N . PHE A 1 244 ? 7.977 -12.108 -4.233 1.00 97.94 244 PHE A N 1
ATOM 1935 C CA . PHE A 1 244 ? 8.062 -10.673 -3.970 1.00 97.94 244 PHE A CA 1
ATOM 1936 C C . PHE A 1 244 ? 6.825 -9.942 -4.501 1.00 97.94 244 PHE A C 1
ATOM 1938 O O . PHE A 1 244 ? 6.089 -9.315 -3.739 1.00 97.94 244 PHE A O 1
ATOM 1945 N N . VAL A 1 245 ? 6.526 -10.094 -5.795 1.00 97.75 245 VAL A N 1
ATOM 1946 C CA . VAL A 1 245 ? 5.370 -9.440 -6.430 1.00 97.75 245 VAL A CA 1
ATOM 1947 C C . VAL A 1 245 ? 4.045 -9.925 -5.831 1.00 97.75 245 VAL A C 1
ATOM 1949 O O . VAL A 1 245 ? 3.126 -9.123 -5.655 1.00 97.75 245 VAL A O 1
ATOM 1952 N N . SER A 1 246 ? 3.925 -11.212 -5.499 1.00 96.69 246 SER A N 1
ATOM 1953 C CA . SER A 1 246 ? 2.707 -11.767 -4.891 1.00 96.69 246 SER A CA 1
ATOM 1954 C C . SER A 1 246 ? 2.459 -11.195 -3.497 1.00 96.69 246 SER A C 1
ATOM 1956 O O . SER A 1 246 ? 1.343 -10.765 -3.205 1.00 96.69 246 SER A O 1
ATOM 1958 N N . ARG A 1 247 ? 3.503 -11.101 -2.663 1.00 96.06 247 ARG A N 1
ATOM 1959 C CA . ARG A 1 247 ? 3.423 -10.449 -1.350 1.00 96.06 247 ARG A CA 1
ATOM 1960 C C . ARG A 1 247 ? 3.019 -8.986 -1.484 1.00 96.06 247 ARG A C 1
ATOM 1962 O O . ARG A 1 247 ? 2.178 -8.513 -0.725 1.00 96.06 247 ARG A O 1
ATOM 1969 N N . MET A 1 248 ? 3.577 -8.284 -2.468 1.00 95.62 248 MET A N 1
ATOM 1970 C CA . MET A 1 248 ? 3.228 -6.887 -2.689 1.00 95.62 248 MET A CA 1
ATOM 1971 C C . MET A 1 248 ? 1.749 -6.699 -3.030 1.00 95.62 248 MET A C 1
ATOM 1973 O O . MET A 1 248 ? 1.075 -5.874 -2.420 1.00 95.62 248 MET A O 1
ATOM 1977 N N . LYS A 1 249 ? 1.221 -7.517 -3.948 1.00 95.81 249 LYS A N 1
ATOM 1978 C CA . LYS A 1 249 ? -0.204 -7.506 -4.314 1.00 95.81 249 LYS A CA 1
ATOM 1979 C C . LYS A 1 249 ? -1.117 -7.808 -3.127 1.00 95.81 249 LYS A C 1
ATOM 1981 O O . LYS A 1 249 ? -2.179 -7.206 -3.027 1.00 95.81 249 LYS A O 1
ATOM 1986 N N . LEU A 1 250 ? -0.699 -8.713 -2.243 1.00 95.94 250 LEU A N 1
ATOM 1987 C CA . LEU A 1 250 ? -1.448 -9.076 -1.042 1.00 95.94 250 LEU A CA 1
ATOM 1988 C C . LEU A 1 250 ? -1.588 -7.890 -0.072 1.00 95.94 250 LEU A C 1
ATOM 1990 O O . LEU A 1 250 ? -2.667 -7.661 0.460 1.00 95.94 250 LEU A O 1
ATOM 1994 N N . LEU A 1 251 ? -0.507 -7.133 0.146 1.00 96.50 251 LEU A N 1
ATOM 1995 C CA . LEU A 1 251 ? -0.466 -6.025 1.112 1.00 96.50 251 LEU A CA 1
ATOM 1996 C C . LEU A 1 251 ? -1.003 -4.697 0.554 1.00 96.50 251 LEU A C 1
ATOM 1998 O O . LEU A 1 251 ? -1.395 -3.822 1.330 1.00 96.50 251 LEU A O 1
ATOM 2002 N N . GLN A 1 252 ? -1.035 -4.544 -0.773 1.00 96.00 252 GLN A N 1
ATOM 2003 C CA . GLN A 1 252 ? -1.435 -3.314 -1.460 1.00 96.00 252 GLN A CA 1
ATOM 2004 C C . GLN A 1 252 ? -2.771 -2.726 -0.951 1.00 96.00 252 GLN A C 1
ATOM 2006 O O . GLN A 1 252 ? -2.784 -1.535 -0.645 1.00 96.00 252 GLN A O 1
ATOM 2011 N N . PRO A 1 253 ? -3.864 -3.497 -0.753 1.00 96.31 253 PRO A N 1
ATOM 2012 C CA . PRO A 1 253 ? -5.134 -2.924 -0.298 1.00 96.31 253 PRO A CA 1
ATOM 2013 C C . PRO A 1 253 ? -5.074 -2.301 1.106 1.00 96.31 253 PRO A C 1
ATOM 2015 O O . PRO A 1 253 ? -5.764 -1.316 1.369 1.00 96.31 253 PRO A O 1
ATOM 2018 N N . CYS A 1 254 ? -4.264 -2.857 2.016 1.00 96.88 254 CYS A N 1
ATOM 2019 C CA . CYS A 1 254 ? -4.077 -2.302 3.361 1.00 96.88 254 CYS A CA 1
ATOM 2020 C C . CYS A 1 254 ? -3.333 -0.965 3.301 1.00 96.88 254 CYS A C 1
ATOM 2022 O O . CYS A 1 254 ? -3.727 -0.003 3.957 1.00 96.88 254 CYS A O 1
ATOM 2024 N N . LEU A 1 255 ? -2.280 -0.902 2.484 1.00 96.50 255 LEU A N 1
ATOM 2025 C CA . LEU A 1 255 ? -1.443 0.287 2.337 1.00 96.50 255 LEU A CA 1
ATOM 2026 C C . LEU A 1 255 ? -2.159 1.399 1.567 1.00 96.50 255 LEU A C 1
ATOM 2028 O O . LEU A 1 255 ? -2.090 2.550 1.981 1.00 96.50 255 LEU A O 1
ATOM 2032 N N . ASP A 1 256 ? -2.929 1.069 0.527 1.00 94.31 256 ASP A N 1
ATOM 2033 C CA . ASP A 1 256 ? -3.762 2.046 -0.185 1.00 94.31 256 ASP A CA 1
ATOM 2034 C C . ASP A 1 256 ? -4.803 2.678 0.742 1.00 94.31 256 ASP A C 1
ATOM 2036 O O . ASP A 1 256 ? -5.002 3.895 0.720 1.00 94.31 256 ASP A O 1
ATOM 2040 N N . ARG A 1 257 ? -5.429 1.872 1.613 1.00 95.31 257 ARG A N 1
ATOM 2041 C CA . ARG A 1 257 ? -6.345 2.390 2.635 1.00 95.31 257 ARG A CA 1
ATOM 2042 C C . ARG A 1 257 ? -5.613 3.304 3.619 1.00 95.31 257 ARG A C 1
ATOM 2044 O O . ARG A 1 257 ? -6.096 4.404 3.879 1.00 95.31 257 ARG A O 1
ATOM 2051 N N . ALA A 1 258 ? -4.455 2.873 4.123 1.00 96.44 258 ALA A N 1
ATOM 2052 C CA . ALA A 1 258 ? -3.659 3.626 5.091 1.00 96.44 258 ALA A CA 1
ATOM 2053 C C . ALA A 1 258 ? -3.121 4.951 4.525 1.00 96.44 258 ALA A C 1
ATOM 2055 O O . ALA A 1 258 ? -3.068 5.955 5.229 1.00 96.44 258 ALA A O 1
ATOM 2056 N N . PHE A 1 259 ? -2.762 4.999 3.241 1.00 93.19 259 PHE A N 1
ATOM 2057 C CA . PHE A 1 259 ? -2.268 6.216 2.588 1.00 93.19 259 PHE A CA 1
ATOM 2058 C C . PHE A 1 259 ? -3.379 7.168 2.129 1.00 93.19 259 PHE A C 1
ATOM 2060 O O . PHE A 1 259 ? -3.082 8.278 1.678 1.00 93.19 259 PHE A O 1
ATOM 2067 N N . GLY A 1 260 ? -4.646 6.773 2.270 1.00 91.62 260 GLY A N 1
ATOM 2068 C CA . GLY A 1 260 ? -5.799 7.600 1.938 1.00 91.62 260 GLY A CA 1
ATOM 2069 C C . GLY A 1 260 ? -5.974 8.806 2.867 1.00 91.62 260 GLY A C 1
ATOM 2070 O O . GLY A 1 260 ? -5.663 8.766 4.057 1.00 91.62 260 GLY A O 1
ATOM 2071 N N . GLN A 1 261 ? -6.555 9.890 2.341 1.00 90.25 261 GLN A N 1
ATOM 2072 C CA . GLN A 1 261 ? -6.727 11.144 3.086 1.00 90.25 261 GLN A CA 1
ATOM 2073 C C . GLN A 1 261 ? -7.577 10.982 4.357 1.00 90.25 261 GLN A C 1
ATOM 2075 O O . GLN A 1 261 ? -7.236 11.548 5.390 1.00 90.25 261 GLN A O 1
ATOM 2080 N N . LYS A 1 262 ? -8.646 10.174 4.299 1.00 91.06 262 LYS A N 1
ATOM 2081 C CA . LYS A 1 262 ? -9.506 9.879 5.462 1.00 91.06 262 LYS A CA 1
ATOM 2082 C C . LYS A 1 262 ? -8.760 9.154 6.583 1.00 91.06 262 LYS A C 1
ATOM 2084 O O . LYS A 1 262 ? -9.101 9.314 7.744 1.00 91.06 262 LYS A O 1
ATOM 2089 N N . TYR A 1 263 ? -7.760 8.346 6.240 1.00 95.44 263 TYR A N 1
ATOM 2090 C CA . TYR A 1 263 ? -6.937 7.667 7.234 1.00 95.44 263 TYR A CA 1
ATOM 2091 C C . TYR A 1 263 ? -6.023 8.667 7.937 1.00 95.44 263 TYR A C 1
ATOM 2093 O O . TYR A 1 263 ? -5.962 8.705 9.159 1.00 95.44 263 TYR A O 1
ATOM 2101 N N . ARG A 1 264 ? -5.386 9.554 7.160 1.00 93.62 264 ARG A N 1
ATOM 2102 C CA . ARG A 1 264 ? -4.492 10.596 7.684 1.00 93.62 264 ARG A CA 1
ATOM 2103 C C . ARG A 1 264 ? -5.185 11.551 8.656 1.00 93.62 264 ARG A C 1
ATOM 2105 O O . ARG A 1 264 ? -4.540 12.015 9.585 1.00 93.62 264 ARG A O 1
ATOM 2112 N N . THR A 1 265 ? -6.472 11.847 8.463 1.00 93.19 265 THR A N 1
ATOM 2113 C CA . THR A 1 265 ? -7.238 12.697 9.395 1.00 93.19 265 THR A CA 1
ATOM 2114 C C . THR A 1 265 ? -7.489 12.043 10.756 1.00 93.19 265 THR A C 1
ATOM 2116 O O . THR A 1 265 ? -7.849 12.749 11.688 1.00 93.19 265 THR A O 1
ATOM 2119 N N . LEU A 1 266 ? -7.306 10.723 10.866 1.00 94.56 266 LEU A N 1
ATOM 2120 C CA . LEU A 1 266 ? -7.475 9.930 12.091 1.00 94.56 266 LEU A CA 1
ATOM 2121 C C . LEU A 1 266 ? -6.134 9.600 12.774 1.00 94.56 266 LEU A C 1
ATOM 2123 O O . LEU A 1 266 ? -6.084 8.737 13.648 1.00 94.56 266 LEU A O 1
ATOM 2127 N N . CYS A 1 267 ? -5.032 10.193 12.315 1.00 95.12 267 CYS A N 1
ATOM 2128 C CA . CYS A 1 267 ? -3.698 9.922 12.834 1.00 95.12 267 CYS A CA 1
ATOM 2129 C C . CYS A 1 267 ? -3.128 11.164 13.517 1.00 95.12 267 CYS A C 1
ATOM 2131 O O . CYS A 1 267 ? -3.183 12.268 12.968 1.00 95.12 267 CYS A O 1
ATOM 2133 N N . SER A 1 268 ? -2.472 10.961 14.657 1.00 93.19 268 SER A N 1
ATOM 2134 C CA . SER A 1 268 ? -1.640 11.989 15.274 1.00 93.19 268 SER A CA 1
ATOM 2135 C C . SER A 1 268 ? -0.447 12.383 14.383 1.00 93.19 268 SER A C 1
ATOM 2137 O O . SER A 1 268 ? -0.061 11.640 13.470 1.00 93.19 268 SER A O 1
ATOM 2139 N N . PRO A 1 269 ? 0.228 13.512 14.672 1.00 93.62 269 PRO A N 1
ATOM 2140 C CA . PRO A 1 269 ? 1.453 13.897 13.972 1.00 93.62 269 PRO A CA 1
ATOM 2141 C C . PRO A 1 269 ? 2.559 12.829 14.011 1.00 93.62 269 PRO A C 1
ATOM 2143 O O . PRO A 1 269 ? 3.290 12.681 13.031 1.00 93.62 269 PRO A O 1
ATOM 2146 N N . SER A 1 270 ? 2.674 12.068 15.108 1.00 92.81 270 SER A N 1
ATOM 2147 C CA . SER A 1 270 ? 3.680 11.004 15.232 1.00 92.81 270 SER A CA 1
ATOM 2148 C C . SER A 1 270 ? 3.340 9.814 14.333 1.00 92.81 270 SER A C 1
ATOM 2150 O O . SER A 1 270 ? 4.183 9.372 13.545 1.00 92.81 270 SER A O 1
ATOM 2152 N N . CYS A 1 271 ? 2.078 9.373 14.356 1.00 94.88 271 CYS A N 1
ATOM 2153 C CA . CYS A 1 271 ? 1.570 8.343 13.451 1.00 94.88 271 CYS A CA 1
ATOM 2154 C C . CYS A 1 271 ? 1.753 8.740 11.979 1.00 94.88 271 CYS A C 1
ATOM 2156 O O . CYS A 1 271 ? 2.179 7.923 11.164 1.00 94.88 271 CYS A O 1
ATOM 2158 N N . LEU A 1 272 ? 1.495 10.005 11.629 1.00 95.62 272 LEU A N 1
ATOM 2159 C CA . LEU A 1 272 ? 1.692 10.516 10.270 1.00 95.62 272 LEU A CA 1
ATOM 2160 C C . LEU A 1 272 ? 3.157 10.465 9.830 1.00 95.62 272 LEU A C 1
ATOM 2162 O O . LEU A 1 272 ? 3.431 10.067 8.698 1.00 95.62 272 LEU A O 1
ATOM 2166 N N . GLN A 1 273 ? 4.097 10.814 10.713 1.00 95.00 273 GLN A N 1
ATOM 2167 C CA . GLN A 1 273 ? 5.528 10.729 10.415 1.00 95.00 273 GLN A CA 1
ATOM 2168 C C . GLN A 1 273 ? 5.959 9.283 10.132 1.00 95.00 273 GLN A C 1
ATOM 2170 O O . GLN A 1 273 ? 6.677 9.023 9.163 1.00 95.00 273 GLN A O 1
ATOM 2175 N N . GLN A 1 274 ? 5.502 8.332 10.949 1.00 95.19 274 GLN A N 1
ATOM 2176 C CA . GLN A 1 274 ? 5.774 6.911 10.734 1.00 95.19 274 GLN A CA 1
ATOM 2177 C C . GLN A 1 274 ? 5.139 6.409 9.435 1.00 95.19 274 GLN A C 1
ATOM 2179 O O . GLN A 1 274 ? 5.804 5.752 8.635 1.00 95.19 274 GLN A O 1
ATOM 2184 N N . LEU A 1 275 ? 3.884 6.772 9.179 1.00 95.81 275 LEU A N 1
ATOM 2185 C CA .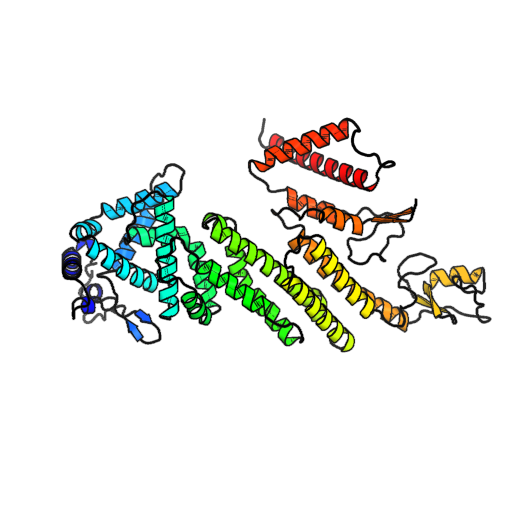 LEU A 1 275 ? 3.171 6.404 7.961 1.00 95.81 275 LEU A CA 1
ATOM 2186 C C . LEU A 1 275 ? 3.847 6.968 6.702 1.00 95.81 275 LEU A C 1
ATOM 2188 O O . LEU A 1 275 ? 3.916 6.282 5.685 1.00 95.81 275 LEU A O 1
ATOM 2192 N N . ASP A 1 276 ? 4.387 8.187 6.762 1.00 92.44 276 ASP A N 1
ATOM 2193 C CA . ASP A 1 276 ? 5.141 8.789 5.661 1.00 92.44 276 ASP A CA 1
ATOM 2194 C C . ASP A 1 276 ? 6.467 8.048 5.399 1.00 92.44 276 ASP A C 1
ATOM 2196 O O . ASP A 1 276 ? 6.832 7.855 4.235 1.00 92.44 276 ASP A O 1
ATOM 2200 N N . SER A 1 277 ? 7.135 7.552 6.449 1.00 93.44 277 SER A N 1
ATOM 2201 C CA . SER A 1 277 ? 8.303 6.663 6.330 1.00 93.44 277 SER A CA 1
ATOM 2202 C C . SER A 1 277 ? 7.935 5.321 5.681 1.00 93.44 277 SER A C 1
ATOM 2204 O O . SER A 1 277 ? 8.553 4.915 4.693 1.00 93.44 277 SER A O 1
ATOM 2206 N N . ILE A 1 278 ? 6.860 4.678 6.158 1.00 96.00 278 ILE A N 1
ATOM 2207 C CA . ILE A 1 278 ? 6.328 3.424 5.596 1.00 96.00 278 ILE A CA 1
ATOM 2208 C C . ILE A 1 278 ? 5.963 3.611 4.120 1.00 96.00 278 ILE A C 1
ATOM 2210 O O . ILE A 1 278 ? 6.287 2.764 3.289 1.00 96.00 278 ILE A O 1
ATOM 2214 N N . ARG A 1 279 ? 5.332 4.738 3.770 1.00 93.62 279 ARG A N 1
ATOM 2215 C CA . ARG A 1 279 ? 4.977 5.085 2.389 1.00 93.62 279 ARG A CA 1
ATOM 2216 C C . ARG A 1 279 ? 6.200 5.217 1.496 1.00 93.62 279 ARG A C 1
ATOM 2218 O O . ARG A 1 279 ? 6.183 4.692 0.386 1.00 93.62 279 ARG A O 1
ATOM 2225 N N . SER A 1 280 ? 7.241 5.905 1.964 1.00 91.75 280 SER A N 1
ATOM 2226 C CA . SER A 1 280 ? 8.495 6.042 1.217 1.00 91.75 280 SER A CA 1
ATOM 2227 C C . SER A 1 280 ? 9.100 4.669 0.923 1.00 91.75 280 SER A C 1
ATOM 2229 O O . SER A 1 280 ? 9.325 4.322 -0.237 1.00 91.75 280 SER A O 1
ATOM 2231 N N . LEU A 1 281 ? 9.243 3.831 1.956 1.00 94.12 281 LEU A N 1
ATOM 2232 C CA . LEU A 1 281 ? 9.783 2.482 1.808 1.00 94.12 281 LEU A CA 1
ATOM 2233 C C . LEU A 1 281 ? 8.929 1.606 0.877 1.00 94.12 281 LEU A C 1
ATOM 2235 O O . LEU A 1 281 ? 9.466 0.913 0.012 1.00 94.12 281 LEU A O 1
ATOM 2239 N N . TRP A 1 282 ? 7.602 1.664 1.009 1.00 96.00 282 TRP A N 1
ATOM 2240 C CA . TRP A 1 282 ? 6.684 0.923 0.147 1.00 96.00 282 TRP A CA 1
ATOM 2241 C C . TRP A 1 282 ? 6.778 1.344 -1.320 1.00 96.00 282 TRP A C 1
ATOM 2243 O O . TRP A 1 282 ? 6.820 0.485 -2.201 1.00 96.00 282 TRP A O 1
ATOM 2253 N N . HIS A 1 283 ? 6.855 2.649 -1.601 1.00 93.50 283 HIS A N 1
ATOM 2254 C CA . HIS A 1 283 ? 7.073 3.144 -2.960 1.00 93.50 283 HIS A CA 1
ATOM 2255 C C . HIS A 1 283 ? 8.399 2.643 -3.539 1.00 93.50 283 HIS A C 1
ATOM 2257 O O . HIS A 1 283 ? 8.427 2.225 -4.696 1.00 93.50 283 HIS A O 1
ATOM 2263 N N . GLY A 1 284 ? 9.465 2.596 -2.735 1.00 94.81 284 GLY A N 1
ATOM 2264 C CA . GLY A 1 284 ? 10.724 1.977 -3.144 1.00 94.81 284 GLY A CA 1
ATOM 2265 C C . GLY A 1 284 ? 10.545 0.507 -3.542 1.00 94.81 284 GLY A C 1
ATOM 2266 O O . GLY A 1 284 ? 10.985 0.086 -4.611 1.00 94.81 284 GLY A O 1
ATOM 2267 N N . MET A 1 285 ? 9.814 -0.277 -2.745 1.00 96.31 285 MET A N 1
ATOM 2268 C CA . MET A 1 285 ? 9.511 -1.674 -3.092 1.00 96.31 285 MET A CA 1
ATOM 2269 C C . MET A 1 285 ? 8.654 -1.791 -4.360 1.00 96.31 285 MET A C 1
ATOM 2271 O O . MET A 1 285 ? 8.863 -2.704 -5.160 1.00 96.31 285 MET A O 1
ATOM 2275 N N . LEU A 1 286 ? 7.735 -0.848 -4.598 1.00 96.12 286 LEU A N 1
ATOM 2276 C CA . LEU A 1 286 ? 6.917 -0.824 -5.814 1.00 96.12 286 LEU A CA 1
ATOM 2277 C C . LEU A 1 286 ? 7.765 -0.567 -7.065 1.00 96.12 286 LEU A C 1
ATOM 2279 O O . LEU A 1 286 ? 7.481 -1.151 -8.109 1.00 96.12 286 LEU A O 1
ATOM 2283 N N . VAL A 1 287 ? 8.837 0.225 -6.963 1.00 96.38 287 VAL A N 1
ATOM 2284 C CA . VAL A 1 287 ? 9.817 0.373 -8.050 1.00 96.38 287 VAL A CA 1
ATOM 2285 C C . VAL A 1 287 ? 10.525 -0.951 -8.339 1.00 96.38 287 VAL A C 1
ATOM 2287 O O . VAL A 1 287 ? 10.642 -1.334 -9.503 1.00 96.38 287 VAL A O 1
ATOM 2290 N N . VAL A 1 288 ? 10.934 -1.704 -7.313 1.00 97.62 288 VAL A N 1
ATOM 2291 C CA . VAL A 1 288 ? 11.529 -3.041 -7.510 1.00 97.62 288 VAL A CA 1
ATOM 2292 C C . VAL A 1 288 ? 10.533 -3.988 -8.188 1.00 97.62 288 VAL A C 1
ATOM 2294 O O . VAL A 1 288 ? 10.886 -4.674 -9.149 1.00 97.62 288 VAL A O 1
ATOM 2297 N N . ALA A 1 289 ? 9.269 -3.999 -7.753 1.00 97.44 289 ALA A N 1
ATOM 2298 C CA . ALA A 1 289 ? 8.228 -4.804 -8.393 1.00 97.44 289 ALA A CA 1
ATOM 2299 C C . ALA A 1 289 ? 7.959 -4.389 -9.844 1.00 97.44 289 ALA A C 1
ATOM 2301 O O . ALA A 1 289 ? 7.782 -5.263 -10.694 1.00 97.44 289 ALA A O 1
ATOM 2302 N N . SER A 1 290 ? 7.970 -3.089 -10.144 1.00 96.75 290 SER A N 1
ATOM 2303 C CA . SER A 1 290 ? 7.856 -2.579 -11.512 1.00 96.75 290 SER A CA 1
ATOM 2304 C C . SER A 1 290 ? 9.019 -3.078 -12.378 1.00 96.75 290 SER A C 1
ATOM 2306 O O . SER A 1 290 ? 8.785 -3.614 -13.462 1.00 96.75 290 SER A O 1
ATOM 2308 N N . PHE A 1 291 ? 10.261 -3.050 -11.876 1.00 97.56 291 PHE A N 1
ATOM 2309 C CA . PHE A 1 291 ? 11.415 -3.617 -12.587 1.00 97.56 291 PHE A CA 1
ATOM 2310 C C . PHE A 1 291 ? 11.230 -5.116 -12.866 1.00 97.56 291 PHE A C 1
ATOM 2312 O O . PHE A 1 291 ? 11.439 -5.582 -13.991 1.00 97.56 291 PHE A O 1
ATOM 2319 N N . ILE A 1 292 ? 10.777 -5.882 -11.868 1.00 97.62 292 ILE A N 1
ATOM 2320 C CA . ILE A 1 292 ? 10.485 -7.313 -12.029 1.00 97.62 292 ILE A CA 1
ATOM 2321 C C . ILE A 1 292 ? 9.451 -7.535 -13.144 1.00 97.62 292 ILE A C 1
ATOM 2323 O O . ILE A 1 292 ? 9.656 -8.361 -14.035 1.00 97.62 292 ILE A O 1
ATOM 2327 N N . GLN A 1 293 ? 8.349 -6.788 -13.117 1.00 96.44 293 GLN A N 1
ATOM 2328 C CA . GLN A 1 293 ? 7.236 -6.951 -14.051 1.00 96.44 293 GLN A CA 1
ATOM 2329 C C . GLN A 1 293 ? 7.575 -6.502 -15.474 1.00 96.44 293 GLN A C 1
ATOM 2331 O O . GLN A 1 293 ? 7.173 -7.153 -16.442 1.00 96.44 293 GLN A O 1
ATOM 2336 N N . HIS A 1 294 ? 8.302 -5.395 -15.617 1.00 96.00 294 HIS A N 1
ATOM 2337 C CA . HIS A 1 294 ? 8.601 -4.797 -16.913 1.00 96.00 294 HIS A CA 1
ATOM 2338 C C . HIS A 1 294 ? 9.858 -5.356 -17.570 1.00 96.00 294 HIS A C 1
ATOM 2340 O O . HIS A 1 294 ? 9.948 -5.293 -18.793 1.00 96.00 294 HIS A O 1
ATOM 2346 N N . ILE A 1 295 ? 10.792 -5.923 -16.803 1.00 95.50 295 ILE A N 1
ATOM 2347 C CA . ILE A 1 295 ? 12.062 -6.434 -17.328 1.00 95.50 295 ILE A CA 1
ATOM 2348 C C . ILE A 1 295 ? 12.195 -7.929 -17.037 1.00 95.50 295 ILE A C 1
ATOM 2350 O O . ILE A 1 295 ? 12.136 -8.722 -17.974 1.00 95.50 295 ILE A O 1
ATOM 2354 N N . ILE A 1 296 ? 12.303 -8.350 -15.772 1.00 95.56 296 ILE A N 1
ATOM 2355 C CA . ILE A 1 296 ? 12.623 -9.755 -15.428 1.00 95.56 296 ILE A CA 1
ATOM 2356 C C . ILE A 1 296 ? 11.605 -10.741 -16.025 1.00 95.56 296 ILE A C 1
ATOM 2358 O O . ILE A 1 296 ? 11.996 -11.754 -16.603 1.00 95.56 296 ILE A O 1
ATOM 2362 N N . PHE A 1 297 ? 10.306 -10.443 -15.950 1.00 94.38 297 PHE A N 1
ATOM 2363 C CA . PHE A 1 297 ? 9.264 -11.320 -16.497 1.00 94.38 297 PHE A CA 1
ATOM 2364 C C . PHE A 1 297 ? 9.081 -11.227 -18.018 1.00 94.38 297 PHE A C 1
ATOM 2366 O O . PHE A 1 297 ? 8.488 -12.139 -18.601 1.00 94.38 297 PHE A O 1
ATOM 2373 N N . LYS A 1 298 ? 9.579 -10.165 -18.664 1.00 91.50 298 LYS A N 1
ATOM 2374 C CA . LYS A 1 298 ? 9.429 -9.933 -20.114 1.00 91.50 298 LYS A CA 1
ATOM 2375 C C . LYS A 1 298 ? 10.650 -10.332 -20.937 1.00 91.50 298 LYS A C 1
ATOM 2377 O O . LYS A 1 298 ? 10.506 -10.625 -22.122 1.00 91.50 298 LYS A O 1
ATOM 2382 N N . VAL A 1 299 ? 11.837 -10.355 -20.334 1.00 86.56 299 VAL A N 1
ATOM 2383 C CA . VAL A 1 299 ? 13.070 -10.794 -20.997 1.00 86.56 299 VAL A CA 1
ATOM 2384 C C . VAL A 1 299 ? 12.928 -12.241 -21.487 1.00 86.56 299 VAL A C 1
ATOM 2386 O O . VAL A 1 299 ? 12.268 -13.074 -20.861 1.00 86.56 299 VAL A O 1
ATOM 2389 N N . ASN A 1 300 ? 13.540 -12.541 -22.638 1.00 80.62 300 ASN A N 1
ATOM 2390 C CA . ASN A 1 300 ? 13.440 -13.846 -23.288 1.00 80.62 300 ASN A CA 1
ATOM 2391 C C . ASN A 1 300 ? 13.828 -14.980 -22.328 1.00 80.62 300 ASN A C 1
ATOM 2393 O O . ASN A 1 300 ? 14.986 -15.116 -21.933 1.00 80.62 300 ASN A O 1
ATOM 2397 N N . LYS A 1 301 ? 12.859 -15.847 -22.016 1.00 77.19 301 LYS A N 1
ATOM 2398 C CA . LYS A 1 301 ? 13.048 -16.936 -21.057 1.00 77.19 301 LYS A CA 1
ATOM 2399 C C . LYS A 1 301 ? 14.063 -17.991 -21.522 1.00 77.19 301 LYS A C 1
ATOM 2401 O O . LYS A 1 301 ? 14.556 -18.756 -20.697 1.00 77.19 301 LYS A O 1
ATOM 2406 N N . ASN A 1 302 ? 14.398 -18.034 -22.804 1.00 81.81 302 ASN A N 1
ATOM 2407 C CA . ASN A 1 302 ? 15.352 -19.004 -23.338 1.00 81.81 302 ASN A CA 1
ATOM 2408 C C . ASN A 1 302 ? 16.804 -18.492 -23.309 1.00 81.81 302 ASN A C 1
ATOM 2410 O O . ASN A 1 302 ? 17.717 -19.272 -23.553 1.00 81.81 302 ASN A O 1
ATOM 2414 N N . ASP A 1 303 ? 17.033 -17.210 -22.996 1.00 87.06 303 ASP A N 1
ATOM 2415 C CA . ASP A 1 303 ? 18.370 -16.615 -22.903 1.00 87.06 303 ASP A CA 1
ATOM 2416 C C . ASP A 1 303 ? 18.829 -16.567 -21.435 1.00 87.06 303 ASP A C 1
ATOM 2418 O O . ASP A 1 303 ? 18.404 -15.710 -20.655 1.00 87.06 303 ASP A O 1
ATOM 2422 N N . SER A 1 304 ? 19.680 -17.521 -21.037 1.00 89.31 304 SER A N 1
ATOM 2423 C CA . SER A 1 304 ? 20.190 -17.615 -19.662 1.00 89.31 304 SER A CA 1
ATOM 2424 C C . SER A 1 304 ? 21.010 -16.391 -19.256 1.00 89.31 304 SER A C 1
ATOM 2426 O O . SER A 1 304 ? 20.859 -15.901 -18.139 1.00 89.31 304 SER A O 1
ATOM 2428 N N . ARG A 1 305 ? 21.806 -15.836 -20.177 1.00 91.44 305 ARG A N 1
ATOM 2429 C CA . ARG A 1 305 ? 22.633 -14.652 -19.919 1.00 91.44 305 ARG A CA 1
ATOM 2430 C C . ARG A 1 305 ? 21.764 -13.440 -19.607 1.00 91.44 305 ARG A C 1
ATOM 2432 O O . ARG A 1 305 ? 22.025 -12.732 -18.640 1.00 91.44 305 ARG A O 1
ATOM 2439 N N . LEU A 1 306 ? 20.726 -13.190 -20.408 1.00 90.25 306 LEU A N 1
ATOM 2440 C CA . LEU A 1 306 ? 19.830 -12.055 -20.172 1.00 90.25 306 LEU A CA 1
ATOM 2441 C C . LEU A 1 306 ? 19.034 -12.209 -18.869 1.00 90.25 306 LEU A C 1
ATOM 2443 O O . LEU A 1 306 ? 18.820 -11.215 -18.177 1.00 90.25 306 LEU A O 1
ATOM 2447 N N . LYS A 1 307 ? 18.642 -13.435 -18.497 1.00 91.94 307 LYS A N 1
ATOM 2448 C CA . LYS A 1 307 ? 18.021 -13.708 -17.191 1.00 91.94 307 LYS A CA 1
ATOM 2449 C C . LYS A 1 307 ? 18.943 -13.357 -16.030 1.00 91.94 307 LYS A C 1
ATOM 2451 O O . LYS A 1 307 ? 18.526 -12.650 -15.118 1.00 91.94 307 LYS A O 1
ATOM 2456 N N . GLU A 1 308 ? 20.182 -13.841 -16.066 1.00 94.31 308 GLU A N 1
ATOM 2457 C CA . GLU A 1 308 ? 21.177 -13.572 -15.024 1.00 94.31 308 GLU A CA 1
ATOM 2458 C C . GLU A 1 308 ? 21.460 -12.071 -14.901 1.00 94.31 308 GLU A C 1
ATOM 2460 O O . GLU A 1 308 ? 21.488 -11.535 -13.793 1.00 94.31 308 GLU A O 1
ATOM 2465 N N . LEU A 1 309 ? 21.581 -11.369 -16.032 1.00 95.12 309 LEU A N 1
ATOM 2466 C CA . LEU A 1 309 ? 21.736 -9.915 -16.059 1.00 95.12 309 LEU A CA 1
ATOM 2467 C C . LEU A 1 309 ? 20.521 -9.191 -15.471 1.00 95.12 309 LEU A C 1
ATOM 2469 O O . LEU A 1 309 ? 20.698 -8.268 -14.674 1.00 95.12 309 LEU A O 1
ATOM 2473 N N . ALA A 1 310 ? 19.303 -9.605 -15.823 1.00 95.88 310 ALA A N 1
ATOM 2474 C CA . ALA A 1 310 ? 18.083 -8.999 -15.299 1.00 95.88 310 ALA A CA 1
ATOM 2475 C C . ALA A 1 310 ? 17.967 -9.200 -13.778 1.00 95.88 310 ALA A C 1
ATOM 2477 O O . ALA A 1 310 ? 17.672 -8.248 -13.061 1.00 95.88 310 ALA A O 1
ATOM 2478 N N . LEU A 1 311 ? 18.278 -10.394 -13.263 1.00 97.00 311 LEU A N 1
ATOM 2479 C CA . LEU A 1 311 ? 18.284 -10.680 -11.821 1.00 97.00 311 LEU A CA 1
ATOM 2480 C C . LEU A 1 311 ? 19.383 -9.899 -11.084 1.00 97.00 311 LEU A C 1
ATOM 2482 O O . LEU A 1 311 ? 19.123 -9.308 -10.034 1.00 97.00 311 LEU A O 1
ATOM 2486 N N . LYS A 1 312 ? 20.595 -9.818 -11.655 1.00 97.25 312 LYS A N 1
ATOM 2487 C CA . LYS A 1 312 ? 21.698 -8.995 -11.125 1.00 97.25 312 LYS A CA 1
ATOM 2488 C C . LYS A 1 312 ? 21.259 -7.539 -10.949 1.00 97.25 312 LYS A C 1
ATOM 2490 O O . LYS A 1 312 ? 21.465 -6.969 -9.880 1.00 97.25 312 LYS A O 1
ATOM 2495 N N . HIS A 1 313 ? 20.640 -6.944 -11.968 1.00 97.31 313 HIS A N 1
ATOM 2496 C CA . HIS A 1 313 ? 20.202 -5.547 -11.907 1.00 97.31 313 HIS A CA 1
ATOM 2497 C C . HIS A 1 313 ? 18.948 -5.360 -11.047 1.00 97.31 313 HIS A C 1
ATOM 2499 O O . HIS A 1 313 ? 18.843 -4.350 -10.357 1.00 97.31 313 HIS A O 1
ATOM 2505 N N . GLY A 1 314 ? 18.063 -6.358 -10.971 1.00 97.31 314 GLY A N 1
ATOM 2506 C CA . GLY A 1 314 ? 16.967 -6.387 -9.998 1.00 97.31 314 GLY A CA 1
ATOM 2507 C C . GLY A 1 314 ? 17.474 -6.312 -8.556 1.00 97.31 314 GLY A C 1
ATOM 2508 O O . GLY A 1 314 ? 16.950 -5.538 -7.758 1.00 97.31 314 GLY A O 1
ATOM 2509 N N . LYS A 1 315 ? 18.559 -7.032 -8.235 1.00 97.25 315 LYS A N 1
ATOM 2510 C CA . LYS A 1 315 ? 19.227 -6.940 -6.927 1.00 97.25 315 LYS A CA 1
ATOM 2511 C C . LYS A 1 315 ? 19.838 -5.557 -6.675 1.00 97.25 315 LYS A C 1
ATOM 2513 O O . LYS A 1 315 ? 19.738 -5.056 -5.562 1.00 97.25 315 LYS A O 1
ATOM 2518 N N . LEU A 1 316 ? 20.441 -4.925 -7.685 1.00 97.69 316 LEU A N 1
ATOM 2519 C CA . LEU A 1 316 ? 20.959 -3.554 -7.553 1.00 97.69 316 LEU A CA 1
ATOM 2520 C C . LEU A 1 316 ? 19.837 -2.545 -7.277 1.00 97.69 316 LEU A C 1
ATOM 2522 O O . LEU A 1 316 ? 19.988 -1.698 -6.401 1.00 97.69 316 LEU A O 1
ATOM 2526 N N . HIS A 1 317 ? 18.700 -2.667 -7.970 1.00 96.50 317 HIS A N 1
ATOM 2527 C CA . HIS A 1 317 ? 17.516 -1.852 -7.695 1.00 96.50 317 HIS A CA 1
ATOM 2528 C C . HIS A 1 317 ? 16.980 -2.081 -6.280 1.00 96.50 317 HIS A C 1
ATOM 2530 O O . HIS A 1 317 ? 16.674 -1.112 -5.591 1.00 96.50 317 HIS A O 1
ATOM 2536 N N . LEU A 1 318 ? 16.909 -3.336 -5.824 1.00 97.06 318 LEU A N 1
ATOM 2537 C CA . LEU A 1 318 ? 16.504 -3.651 -4.455 1.00 97.06 318 LEU A CA 1
ATOM 2538 C C . LEU A 1 318 ? 17.434 -2.996 -3.427 1.00 97.06 318 LEU A C 1
ATOM 2540 O O . LEU A 1 318 ? 16.945 -2.312 -2.535 1.00 97.06 318 LEU A O 1
ATOM 2544 N N . ASN A 1 319 ? 18.751 -3.145 -3.579 1.00 96.50 319 ASN A N 1
ATOM 2545 C CA . ASN A 1 319 ? 19.728 -2.537 -2.674 1.00 96.50 319 ASN A CA 1
ATOM 2546 C C . ASN A 1 319 ? 19.587 -1.006 -2.633 1.00 96.50 319 ASN A C 1
ATOM 2548 O O . ASN A 1 319 ? 19.535 -0.425 -1.553 1.00 96.50 319 ASN A O 1
ATOM 2552 N N . LEU A 1 320 ? 19.437 -0.358 -3.795 1.00 96.12 320 LEU A N 1
ATOM 2553 C CA . LEU A 1 320 ? 19.222 1.089 -3.860 1.00 96.12 320 LEU A CA 1
ATOM 2554 C C . LEU A 1 320 ? 17.958 1.502 -3.096 1.00 96.12 320 LEU A C 1
ATOM 2556 O O . LEU A 1 320 ? 17.989 2.457 -2.329 1.00 96.12 320 LEU A O 1
ATOM 2560 N N . MET A 1 321 ? 16.849 0.779 -3.269 1.00 94.88 321 MET A N 1
ATOM 2561 C CA . MET A 1 321 ? 15.597 1.089 -2.568 1.00 94.88 321 MET A CA 1
ATOM 2562 C C . MET A 1 321 ? 15.647 0.743 -1.073 1.00 94.88 321 MET A C 1
ATOM 2564 O O . MET A 1 321 ? 14.870 1.292 -0.297 1.00 94.88 321 MET A O 1
ATOM 2568 N N . GLN A 1 322 ? 16.550 -0.142 -0.642 1.00 92.75 322 GLN A N 1
ATOM 2569 C CA . GLN A 1 322 ? 16.787 -0.415 0.776 1.00 92.75 322 GLN A CA 1
ATOM 2570 C C . GLN A 1 322 ? 17.558 0.716 1.472 1.00 92.75 322 GLN A C 1
ATOM 2572 O O . GLN A 1 322 ? 17.294 0.973 2.650 1.00 92.75 322 GLN A O 1
ATOM 2577 N N . GLU A 1 323 ? 18.482 1.364 0.755 1.00 91.62 323 GLU A N 1
ATOM 2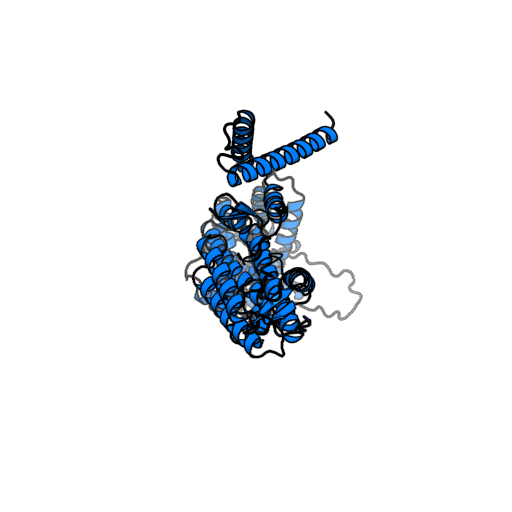578 C CA . GLU A 1 323 ? 19.336 2.454 1.250 1.00 91.62 323 GLU A CA 1
ATOM 2579 C C . GLU A 1 323 ? 18.673 3.834 1.103 1.00 91.62 323 GLU A C 1
ATOM 2581 O O . GLU A 1 323 ? 18.650 4.614 2.054 1.00 91.62 323 GLU A O 1
ATOM 2586 N N . SER A 1 324 ? 18.095 4.130 -0.064 1.00 91.94 324 SER A N 1
ATOM 2587 C CA . SER A 1 324 ? 17.443 5.405 -0.379 1.00 91.94 324 SER A CA 1
ATOM 2588 C C . SER A 1 324 ? 16.107 5.180 -1.115 1.00 91.94 324 SER A C 1
ATOM 2590 O O . SER A 1 324 ? 16.039 5.309 -2.341 1.00 91.94 324 SER A O 1
ATOM 2592 N N . PRO A 1 325 ? 15.016 4.856 -0.392 1.00 89.06 325 PRO A N 1
ATOM 2593 C CA . PRO A 1 325 ? 13.707 4.569 -0.992 1.00 89.06 325 PRO A CA 1
ATOM 2594 C C . PRO A 1 325 ? 13.001 5.798 -1.584 1.00 89.06 325 PRO A C 1
ATOM 2596 O O . PRO A 1 325 ? 11.998 5.649 -2.283 1.00 89.06 325 PRO A O 1
ATOM 2599 N N . ASP A 1 326 ? 13.493 7.013 -1.318 1.00 89.31 326 ASP A N 1
ATOM 2600 C CA . ASP A 1 326 ? 12.882 8.235 -1.835 1.00 89.31 326 ASP A CA 1
ATOM 2601 C C . ASP A 1 326 ? 13.168 8.420 -3.329 1.00 89.31 326 ASP A C 1
ATOM 2603 O O . ASP A 1 326 ? 14.147 9.038 -3.746 1.00 89.31 326 ASP A O 1
ATOM 2607 N N . VAL A 1 327 ? 12.262 7.893 -4.142 1.00 85.19 327 VAL A N 1
ATOM 2608 C CA . VAL A 1 327 ? 12.255 7.990 -5.608 1.00 85.19 327 VAL A CA 1
ATOM 2609 C C . VAL A 1 327 ? 11.938 9.395 -6.130 1.00 85.19 327 VAL A C 1
ATOM 2611 O O . VAL A 1 327 ? 12.037 9.639 -7.333 1.00 85.19 327 VAL A O 1
ATOM 2614 N N . LYS A 1 328 ? 11.564 10.332 -5.250 1.00 86.50 328 LYS A N 1
ATOM 2615 C CA . LYS A 1 328 ? 11.426 11.754 -5.587 1.00 86.50 328 LYS A CA 1
ATOM 2616 C C . LYS A 1 328 ? 12.720 12.528 -5.366 1.00 86.50 328 LYS A C 1
ATOM 2618 O O . LYS A 1 328 ? 12.782 13.691 -5.748 1.00 86.50 328 LYS A O 1
ATOM 2623 N N . SER A 1 329 ? 13.751 11.912 -4.799 1.00 91.62 329 SER A N 1
ATOM 2624 C CA . SER A 1 329 ? 15.083 12.503 -4.784 1.00 91.62 329 SER A CA 1
ATOM 2625 C C . SER A 1 329 ? 15.713 12.429 -6.176 1.00 91.62 329 SER A C 1
ATOM 2627 O O . SER A 1 329 ? 15.693 11.383 -6.834 1.00 91.62 329 SER A O 1
ATOM 2629 N N . VAL A 1 330 ? 16.315 13.539 -6.612 1.00 90.12 330 VAL A N 1
ATOM 2630 C CA . VAL A 1 330 ? 17.112 13.608 -7.847 1.00 90.12 330 VAL A CA 1
ATOM 2631 C C . VAL A 1 330 ? 18.234 12.576 -7.820 1.00 90.12 330 VAL A C 1
ATOM 2633 O O . VAL A 1 330 ? 18.439 11.892 -8.820 1.00 90.12 330 VAL A O 1
ATOM 2636 N N . ASP A 1 331 ? 18.909 12.410 -6.681 1.00 93.81 331 ASP A N 1
ATOM 2637 C CA . ASP A 1 331 ? 20.015 11.463 -6.542 1.00 93.81 331 ASP A CA 1
ATOM 2638 C C . ASP A 1 331 ? 19.536 10.025 -6.751 1.00 93.81 331 ASP A C 1
ATOM 2640 O O . ASP A 1 331 ? 20.089 9.297 -7.577 1.00 93.81 331 ASP A O 1
ATOM 2644 N N . THR A 1 332 ? 18.454 9.630 -6.075 1.00 94.44 332 THR A N 1
ATOM 2645 C CA . THR A 1 332 ? 17.864 8.293 -6.223 1.00 94.44 332 THR A CA 1
ATOM 2646 C C . THR A 1 332 ? 17.425 8.042 -7.664 1.00 94.44 332 THR A C 1
ATOM 2648 O O . THR A 1 332 ? 17.733 6.992 -8.234 1.00 94.44 332 THR A O 1
ATOM 2651 N N . LEU A 1 333 ? 16.741 9.007 -8.290 1.00 93.75 333 LEU A N 1
ATOM 2652 C CA . LEU A 1 333 ? 16.277 8.880 -9.671 1.00 93.75 333 LEU A CA 1
ATOM 2653 C C . LEU A 1 333 ? 17.447 8.782 -10.662 1.00 93.75 333 LEU A C 1
ATOM 2655 O O . LEU A 1 333 ? 17.413 7.963 -11.581 1.00 93.75 333 LEU A O 1
ATOM 2659 N N . GLN A 1 334 ? 18.519 9.550 -10.461 1.00 94.31 334 GLN A N 1
ATOM 2660 C CA . GLN A 1 334 ? 19.737 9.430 -11.263 1.00 94.31 334 GLN A CA 1
ATOM 2661 C C . GLN A 1 334 ? 20.407 8.064 -11.092 1.00 94.31 334 GLN A C 1
ATOM 2663 O O . GLN A 1 334 ? 20.844 7.482 -12.084 1.00 94.31 334 GLN A O 1
ATOM 2668 N N . GLN A 1 335 ? 20.476 7.522 -9.872 1.00 96.25 335 GLN A N 1
ATOM 2669 C CA . GLN A 1 335 ? 21.020 6.180 -9.639 1.00 96.25 335 GLN A CA 1
ATOM 2670 C C . GLN A 1 335 ? 20.161 5.097 -10.307 1.00 96.25 335 GLN A C 1
ATOM 2672 O O . GLN A 1 335 ? 20.711 4.200 -10.944 1.00 96.25 335 GLN A O 1
ATOM 2677 N N . LEU A 1 336 ? 18.826 5.213 -10.267 1.00 95.56 336 LEU A N 1
ATOM 2678 C CA . LEU A 1 336 ? 17.923 4.323 -11.011 1.00 95.56 336 LEU A CA 1
ATOM 2679 C C . LEU A 1 336 ? 18.210 4.354 -12.518 1.00 95.56 336 LEU A C 1
ATOM 2681 O O . LEU A 1 336 ? 18.329 3.298 -13.140 1.00 95.56 336 LEU A O 1
ATOM 2685 N N . ILE A 1 337 ? 18.367 5.550 -13.096 1.00 94.50 337 ILE A N 1
ATOM 2686 C CA . ILE A 1 337 ? 18.717 5.729 -14.514 1.00 94.50 337 ILE A CA 1
ATOM 2687 C C . ILE A 1 337 ? 20.088 5.106 -14.818 1.00 94.50 337 ILE A C 1
ATOM 2689 O O . ILE A 1 337 ? 20.243 4.435 -15.836 1.00 94.50 337 ILE A O 1
ATOM 2693 N N . ARG A 1 338 ? 21.081 5.272 -13.933 1.00 95.81 338 ARG A N 1
ATOM 2694 C CA . ARG A 1 338 ? 22.418 4.672 -14.093 1.00 95.81 338 ARG A CA 1
ATOM 2695 C C . ARG A 1 338 ? 22.368 3.147 -14.092 1.00 95.81 338 ARG A C 1
ATOM 2697 O O . ARG A 1 338 ? 22.939 2.544 -14.992 1.00 95.81 338 ARG A O 1
ATOM 2704 N N . ILE A 1 339 ? 21.666 2.527 -13.140 1.00 96.75 339 ILE A N 1
ATOM 2705 C CA . ILE A 1 339 ? 21.508 1.061 -13.089 1.00 96.75 339 ILE A CA 1
ATOM 2706 C C . ILE A 1 339 ? 20.847 0.554 -14.378 1.00 96.75 339 ILE A C 1
ATOM 2708 O O . ILE A 1 339 ? 21.286 -0.445 -14.947 1.00 96.75 339 ILE A O 1
ATOM 2712 N N . LEU A 1 340 ? 19.830 1.265 -14.872 1.00 95.31 340 LEU A N 1
ATOM 2713 C CA . LEU A 1 340 ? 19.113 0.901 -16.091 1.00 95.31 340 LEU A CA 1
ATOM 2714 C C . LEU A 1 340 ? 19.972 1.042 -17.359 1.00 95.31 340 LEU A C 1
ATOM 2716 O O . LEU A 1 340 ? 19.889 0.195 -18.250 1.00 95.31 340 LEU A O 1
ATOM 2720 N N . ASN A 1 341 ? 20.820 2.072 -17.423 1.00 92.69 341 ASN A N 1
ATOM 2721 C CA . ASN A 1 341 ? 21.808 2.244 -18.490 1.00 92.69 341 ASN A CA 1
ATOM 2722 C C . ASN A 1 341 ? 22.869 1.133 -18.452 1.00 92.69 341 ASN A C 1
ATOM 2724 O O . ASN A 1 341 ? 23.095 0.489 -19.471 1.00 92.69 341 ASN A O 1
ATOM 2728 N N . CYS A 1 342 ? 23.419 0.806 -17.276 1.00 94.12 342 CYS A N 1
ATOM 2729 C CA . CYS A 1 342 ? 24.346 -0.322 -17.124 1.00 94.12 342 CYS A CA 1
ATOM 2730 C C . CYS A 1 342 ? 23.723 -1.649 -17.587 1.00 94.12 342 CYS A C 1
ATOM 2732 O O . CYS A 1 342 ? 24.366 -2.418 -18.301 1.00 94.12 342 CYS A O 1
ATOM 2734 N N . PHE A 1 343 ? 22.456 -1.904 -17.238 1.00 93.94 343 PHE A N 1
ATOM 2735 C CA . PHE A 1 343 ? 21.738 -3.092 -17.703 1.00 93.94 343 PHE A CA 1
ATOM 2736 C C . PHE A 1 343 ? 21.637 -3.131 -19.231 1.00 93.94 343 PHE A C 1
ATOM 2738 O O . PHE A 1 343 ? 21.910 -4.165 -19.844 1.00 93.94 343 PHE A O 1
ATOM 2745 N N . HIS A 1 344 ? 21.254 -2.009 -19.843 1.00 90.12 344 HIS A N 1
ATOM 2746 C CA . HIS A 1 344 ? 21.134 -1.887 -21.293 1.00 90.12 344 HIS A CA 1
ATOM 2747 C C . HIS A 1 344 ? 22.468 -2.148 -22.001 1.00 90.12 344 HIS A C 1
ATOM 2749 O O . HIS A 1 344 ? 22.501 -2.935 -22.951 1.00 90.12 344 HIS A O 1
ATOM 2755 N N . ASP A 1 345 ? 23.555 -1.563 -21.497 1.00 88.31 345 ASP A N 1
ATOM 2756 C CA . ASP A 1 345 ? 24.903 -1.698 -22.051 1.00 88.31 345 ASP A CA 1
ATOM 2757 C C . ASP A 1 345 ? 25.436 -3.131 -21.920 1.00 88.31 345 ASP A C 1
ATOM 2759 O O . ASP A 1 345 ? 25.985 -3.684 -22.874 1.00 88.31 345 ASP A O 1
ATOM 2763 N N . GLU A 1 346 ? 25.224 -3.790 -20.775 1.00 91.00 346 GLU A N 1
ATOM 2764 C CA . GLU A 1 346 ? 25.614 -5.195 -20.573 1.00 91.00 346 GLU A CA 1
ATOM 2765 C C . GLU A 1 346 ? 24.794 -6.165 -21.453 1.00 91.00 346 GLU A C 1
ATOM 2767 O O . GLU A 1 346 ? 25.263 -7.254 -21.820 1.00 91.00 346 GLU A O 1
ATOM 2772 N N . CYS A 1 347 ? 23.574 -5.780 -21.837 1.00 88.06 347 CYS A N 1
ATOM 2773 C CA . CYS A 1 347 ? 22.738 -6.564 -22.743 1.00 88.06 347 CYS A CA 1
ATOM 2774 C C . CYS A 1 347 ? 23.208 -6.506 -24.204 1.00 88.06 347 CYS A C 1
ATOM 2776 O O . CYS A 1 347 ? 22.993 -7.488 -24.927 1.00 88.06 347 CYS A O 1
ATOM 2778 N N . MET A 1 348 ? 23.878 -5.424 -24.616 1.00 82.75 348 MET A N 1
ATOM 2779 C CA . MET A 1 348 ? 24.297 -5.186 -26.000 1.00 82.75 348 MET A CA 1
ATOM 2780 C C . MET A 1 348 ? 25.083 -6.364 -26.592 1.00 82.75 348 MET A C 1
ATOM 2782 O O . MET A 1 348 ? 26.076 -6.837 -26.030 1.00 82.75 348 MET A O 1
ATOM 2786 N N . SER A 1 349 ? 24.658 -6.835 -27.773 1.00 73.62 349 SER A N 1
ATOM 2787 C CA . SER A 1 349 ? 25.401 -7.868 -28.510 1.00 73.62 349 SER A CA 1
ATOM 2788 C C . SER A 1 349 ? 26.780 -7.354 -28.930 1.00 73.62 349 SER A C 1
ATOM 2790 O O . SER A 1 349 ? 26.960 -6.174 -29.241 1.00 73.62 349 SER A O 1
ATOM 2792 N N . ARG A 1 350 ? 27.745 -8.274 -29.056 1.00 71.50 350 ARG A N 1
ATOM 2793 C CA . ARG A 1 350 ? 29.050 -7.983 -29.669 1.00 71.50 350 ARG A CA 1
ATOM 2794 C C . ARG A 1 350 ? 28.901 -7.427 -31.090 1.00 71.50 350 ARG A C 1
ATOM 2796 O O . ARG A 1 350 ? 29.685 -6.563 -31.471 1.00 71.50 350 ARG A O 1
ATOM 2803 N N . ASP A 1 351 ? 27.865 -7.852 -31.811 1.00 67.06 351 ASP A N 1
ATOM 2804 C CA . ASP A 1 351 ? 27.569 -7.418 -33.185 1.00 67.06 351 ASP A CA 1
ATOM 2805 C C . ASP A 1 351 ? 27.122 -5.950 -33.275 1.00 67.06 351 ASP A C 1
ATOM 2807 O O . ASP A 1 351 ? 27.136 -5.364 -34.354 1.00 67.06 351 ASP A O 1
ATOM 2811 N N . LEU A 1 352 ? 26.737 -5.339 -32.147 1.00 72.81 352 LEU A N 1
ATOM 2812 C CA . LEU A 1 352 ? 26.276 -3.948 -32.066 1.00 72.81 352 LEU A CA 1
ATOM 2813 C C . LEU A 1 352 ? 27.313 -3.002 -31.444 1.00 72.81 352 LEU A C 1
ATOM 2815 O O . LEU A 1 352 ? 27.028 -1.825 -31.235 1.00 72.81 352 LEU A O 1
ATOM 2819 N N . ARG A 1 353 ? 28.542 -3.474 -31.181 1.00 67.19 353 ARG A N 1
ATOM 2820 C CA . ARG A 1 353 ? 29.625 -2.666 -30.577 1.00 67.19 353 ARG A CA 1
ATOM 2821 C C . ARG A 1 353 ? 29.999 -1.415 -31.374 1.00 67.19 353 ARG A C 1
ATOM 2823 O O . ARG A 1 353 ? 30.625 -0.513 -30.831 1.00 67.19 353 ARG A O 1
ATOM 2830 N N . LEU A 1 354 ? 29.652 -1.368 -32.660 1.00 66.25 354 LEU A N 1
ATOM 2831 C CA . LEU A 1 354 ? 29.938 -0.239 -33.549 1.00 66.25 354 LEU A CA 1
ATOM 2832 C C . LEU A 1 354 ? 28.823 0.825 -33.567 1.00 66.25 354 LEU A C 1
ATOM 2834 O O . LEU A 1 354 ? 28.931 1.783 -34.338 1.00 66.25 354 LEU A O 1
ATOM 2838 N N . GLY A 1 355 ? 27.803 0.666 -32.716 1.00 73.44 355 GLY A N 1
ATOM 2839 C CA . GLY A 1 355 ? 26.672 1.576 -32.540 1.00 73.44 355 GLY A CA 1
ATOM 2840 C C . GLY A 1 355 ? 25.346 0.993 -33.037 1.00 73.44 355 GLY A C 1
ATOM 2841 O O . GLY A 1 355 ? 25.315 0.001 -33.764 1.00 73.44 355 GLY A O 1
ATOM 2842 N N . ILE A 1 356 ? 24.244 1.642 -32.655 1.00 79.44 356 ILE A N 1
ATOM 2843 C CA . ILE A 1 356 ? 22.862 1.275 -33.034 1.00 79.44 356 ILE A CA 1
ATOM 2844 C C . ILE A 1 356 ? 22.246 2.202 -34.095 1.00 79.44 356 ILE A C 1
ATOM 2846 O O . ILE A 1 356 ? 21.106 2.001 -34.514 1.00 79.44 356 ILE A O 1
ATOM 2850 N N . SER A 1 357 ? 22.999 3.204 -34.554 1.00 84.69 357 SER A N 1
ATOM 2851 C CA . SER A 1 357 ? 22.561 4.195 -35.537 1.00 84.69 357 SER A CA 1
ATOM 2852 C C . SER A 1 357 ? 23.452 4.214 -36.779 1.00 84.69 357 SER A C 1
ATOM 2854 O O . SER A 1 357 ? 24.666 4.002 -36.733 1.00 84.69 357 SER A O 1
ATOM 2856 N N . CYS A 1 358 ? 22.835 4.477 -37.929 1.00 87.62 358 CYS A N 1
ATOM 2857 C CA . CYS A 1 358 ? 23.531 4.595 -39.197 1.00 87.62 358 CYS A CA 1
ATOM 2858 C C . CYS A 1 358 ? 24.279 5.931 -39.275 1.00 87.62 358 CYS A C 1
ATOM 2860 O O . CYS A 1 358 ? 23.645 6.978 -39.172 1.00 87.62 358 CYS A O 1
ATOM 2862 N N . PRO A 1 359 ? 25.590 5.945 -39.575 1.00 86.06 359 PRO A N 1
ATOM 2863 C CA . PRO A 1 359 ? 26.369 7.186 -39.631 1.00 86.06 359 PRO A CA 1
ATOM 2864 C C . PRO A 1 359 ? 26.011 8.090 -40.824 1.00 86.06 359 PRO A C 1
ATOM 2866 O O . PRO A 1 359 ? 26.467 9.225 -40.878 1.00 86.06 359 PRO A O 1
ATOM 2869 N N . VAL A 1 360 ? 25.213 7.603 -41.783 1.00 87.50 360 VAL A N 1
ATOM 2870 C CA . VAL A 1 360 ? 24.788 8.376 -42.963 1.00 87.50 360 VAL A CA 1
ATOM 2871 C C . VAL A 1 360 ? 23.471 9.103 -42.702 1.00 87.50 360 VAL A C 1
ATOM 2873 O O . VAL A 1 360 ? 23.384 10.304 -42.919 1.00 87.50 360 VAL A O 1
ATOM 2876 N N . CYS A 1 361 ? 22.434 8.394 -42.241 1.00 86.38 361 CYS A N 1
ATOM 2877 C CA . CYS A 1 361 ? 21.125 9.004 -41.973 1.00 86.38 361 CYS A CA 1
ATOM 2878 C C . CYS A 1 361 ? 20.897 9.368 -40.502 1.00 86.38 361 CYS A C 1
ATOM 2880 O O . CYS A 1 361 ? 19.814 9.841 -40.170 1.00 86.38 361 CYS A O 1
ATOM 2882 N N . LEU A 1 362 ? 21.867 9.082 -39.627 1.00 80.56 362 LEU A N 1
ATOM 2883 C CA . LEU A 1 362 ? 21.847 9.322 -38.177 1.00 80.56 362 LEU A CA 1
ATOM 2884 C C . LEU A 1 362 ? 20.656 8.690 -37.433 1.00 80.56 362 LEU A C 1
ATOM 2886 O O . LEU A 1 362 ? 20.405 8.995 -36.275 1.00 80.56 362 LEU A O 1
ATOM 2890 N N . SER A 1 363 ? 19.954 7.764 -38.089 1.00 82.38 363 SER A N 1
ATOM 2891 C CA . SER A 1 363 ? 18.775 7.060 -37.572 1.00 82.38 363 SER A CA 1
ATOM 2892 C C . SER A 1 363 ? 19.123 5.627 -37.186 1.00 82.38 363 SER A C 1
ATOM 2894 O O . SER A 1 363 ? 20.149 5.109 -37.626 1.00 82.38 363 SER A O 1
ATOM 2896 N N . GLU A 1 364 ? 18.232 4.942 -36.472 1.00 84.12 364 GLU A N 1
ATOM 2897 C CA . GLU A 1 364 ? 18.308 3.484 -36.323 1.00 84.12 364 GLU A CA 1
ATOM 2898 C C . GLU A 1 364 ? 18.418 2.771 -37.676 1.00 84.12 364 GLU A C 1
ATOM 2900 O O . GLU A 1 364 ? 17.850 3.207 -38.687 1.00 84.12 364 GLU A O 1
ATOM 2905 N N . PHE A 1 365 ? 19.157 1.662 -37.700 1.00 87.88 365 PHE A N 1
ATOM 2906 C CA . PHE A 1 365 ? 19.382 0.916 -38.930 1.00 87.88 365 PHE A CA 1
ATOM 2907 C C . PHE A 1 365 ? 18.084 0.341 -39.502 1.00 87.88 365 PHE A C 1
ATOM 2909 O O . PHE A 1 365 ? 17.427 -0.506 -38.898 1.00 87.88 365 PHE A O 1
ATOM 2916 N N . LYS A 1 366 ? 17.778 0.723 -40.743 1.00 88.56 366 LYS A N 1
ATOM 2917 C CA . LYS A 1 366 ? 16.785 0.056 -41.586 1.00 88.56 366 LYS A CA 1
ATOM 2918 C C . LYS A 1 366 ? 17.522 -0.866 -42.543 1.00 88.56 366 LYS A C 1
ATOM 2920 O O . LYS A 1 366 ? 18.319 -0.387 -43.347 1.00 88.56 366 LYS A O 1
ATOM 2925 N N . GLU A 1 367 ? 17.262 -2.168 -42.429 1.00 92.62 367 GLU A N 1
ATOM 2926 C CA . GLU A 1 367 ? 17.913 -3.205 -43.242 1.00 92.62 367 GLU A CA 1
ATOM 2927 C C . GLU A 1 367 ? 19.453 -3.106 -43.175 1.00 92.62 367 GLU A C 1
ATOM 2929 O O . GLU A 1 367 ? 20.090 -2.641 -44.121 1.00 92.62 367 GLU A O 1
ATOM 2934 N N . PRO A 1 368 ? 20.067 -3.474 -42.033 1.00 93.38 368 PRO A N 1
ATOM 2935 C CA . PRO A 1 368 ? 21.492 -3.253 -41.793 1.00 93.38 368 PRO A CA 1
ATOM 2936 C C . PRO A 1 368 ? 22.360 -4.077 -42.747 1.00 93.38 368 PRO A C 1
ATOM 2938 O O . PRO A 1 368 ? 22.241 -5.298 -42.798 1.00 93.38 368 PRO A O 1
ATOM 2941 N N . ALA A 1 369 ? 23.270 -3.419 -43.456 1.00 92.19 369 ALA A N 1
ATOM 2942 C CA . ALA A 1 369 ? 24.306 -4.034 -44.274 1.00 92.19 369 ALA A CA 1
ATOM 2943 C C . ALA A 1 369 ? 25.673 -3.856 -43.603 1.00 92.19 369 ALA A C 1
ATOM 2945 O O . ALA A 1 369 ? 25.999 -2.762 -43.133 1.00 92.19 369 ALA A O 1
ATOM 2946 N N . VAL A 1 370 ? 26.468 -4.926 -43.570 1.00 90.94 370 VAL A N 1
ATOM 2947 C CA . VAL A 1 370 ? 27.799 -4.959 -42.942 1.00 90.94 370 VAL A CA 1
ATOM 2948 C C . VAL A 1 370 ? 28.863 -4.982 -44.034 1.00 90.94 370 VAL A C 1
ATOM 2950 O O . VAL A 1 370 ? 28.793 -5.796 -44.955 1.00 90.94 370 VAL A O 1
ATOM 2953 N N . LEU A 1 371 ? 29.843 -4.083 -43.951 1.00 90.38 371 LEU A N 1
ATOM 2954 C CA . LEU A 1 371 ? 30.989 -4.069 -44.865 1.00 90.38 371 LEU A CA 1
ATOM 2955 C C . LEU A 1 371 ? 32.084 -5.047 -44.401 1.00 90.38 371 LEU A C 1
ATOM 2957 O O . LEU A 1 371 ? 32.139 -5.378 -43.218 1.00 90.38 371 LEU A O 1
ATOM 2961 N N . PRO A 1 372 ? 33.041 -5.425 -45.274 1.00 89.50 372 PRO A N 1
ATOM 2962 C CA . PRO A 1 372 ? 34.217 -6.210 -44.878 1.00 89.50 372 PRO A CA 1
ATOM 2963 C C . PRO A 1 372 ? 35.049 -5.561 -43.759 1.00 89.50 372 PRO A C 1
ATOM 2965 O O . PRO A 1 372 ? 35.636 -6.253 -42.935 1.00 89.50 372 PRO A O 1
ATOM 2968 N N . CYS A 1 373 ? 35.045 -4.225 -43.677 1.00 89.81 373 CYS A N 1
ATOM 2969 C CA . CYS A 1 373 ? 35.648 -3.462 -42.580 1.00 89.81 373 CYS A CA 1
ATOM 2970 C C . CYS A 1 373 ? 34.797 -3.434 -41.289 1.00 89.81 373 CYS A C 1
ATOM 2972 O O . CYS A 1 373 ? 35.075 -2.642 -40.394 1.00 89.81 373 CYS A O 1
ATOM 2974 N N . GLN A 1 374 ? 33.750 -4.263 -41.210 1.00 88.69 374 GLN A N 1
ATOM 2975 C CA . GLN A 1 374 ? 32.792 -4.438 -40.107 1.00 88.69 374 GLN A CA 1
ATOM 2976 C C . GLN A 1 374 ? 31.853 -3.256 -39.823 1.00 88.69 374 GLN A C 1
ATOM 2978 O O . GLN A 1 374 ? 30.933 -3.387 -39.022 1.00 88.69 374 GLN A O 1
ATOM 2983 N N . HIS A 1 375 ? 31.998 -2.117 -40.500 1.00 89.31 375 HIS A N 1
ATOM 2984 C CA . HIS A 1 375 ? 31.051 -1.013 -40.349 1.00 89.31 375 HIS A CA 1
ATOM 2985 C C . HIS A 1 375 ? 29.653 -1.355 -40.877 1.00 89.31 375 HIS A C 1
ATOM 2987 O O . HIS A 1 375 ? 29.509 -1.981 -41.928 1.00 89.31 375 HIS A O 1
ATOM 2993 N N . VAL A 1 376 ? 28.632 -0.888 -40.155 1.00 90.88 376 VAL A N 1
ATOM 2994 C CA . VAL A 1 376 ? 27.217 -1.138 -40.450 1.00 90.88 376 VAL A CA 1
ATOM 2995 C C . VAL A 1 376 ? 26.556 0.131 -40.990 1.00 90.88 376 VAL A C 1
ATOM 2997 O O . VAL A 1 376 ? 26.801 1.231 -40.491 1.00 90.88 376 VAL A O 1
ATOM 3000 N N . PHE A 1 377 ? 25.707 -0.016 -42.007 1.00 92.06 377 PHE A N 1
ATOM 3001 C CA . PHE A 1 377 ? 24.918 1.060 -42.620 1.00 92.06 377 PHE A CA 1
ATOM 3002 C C . PHE A 1 377 ? 23.514 0.557 -42.969 1.00 92.06 377 PHE A C 1
ATOM 3004 O O . PHE A 1 377 ? 23.313 -0.641 -43.136 1.00 92.06 377 PHE A O 1
ATOM 3011 N N . CYS A 1 378 ? 22.537 1.451 -43.141 1.00 93.56 378 CYS A N 1
ATOM 3012 C CA . CYS A 1 378 ? 21.286 1.070 -43.804 1.00 93.56 378 CYS A CA 1
ATOM 3013 C C . CYS A 1 378 ? 21.592 0.658 -45.249 1.00 93.56 378 CYS A C 1
ATOM 3015 O O . CYS A 1 378 ? 22.344 1.369 -45.923 1.00 93.56 378 CYS A O 1
ATOM 3017 N N . LEU A 1 379 ? 20.976 -0.414 -45.752 1.00 94.38 379 LEU A N 1
ATOM 3018 C CA . LEU A 1 379 ? 21.181 -0.887 -47.126 1.00 94.38 379 LEU A CA 1
ATOM 3019 C C . LEU A 1 379 ? 21.002 0.246 -48.149 1.00 94.38 379 LEU A C 1
ATOM 3021 O O . LEU A 1 379 ? 21.891 0.500 -48.958 1.00 94.38 379 LEU A O 1
ATOM 3025 N N . ALA A 1 380 ? 19.909 1.002 -48.034 1.00 93.88 380 ALA A N 1
ATOM 3026 C CA . ALA A 1 380 ? 19.611 2.131 -48.914 1.00 93.88 380 ALA A CA 1
ATOM 3027 C C . ALA A 1 380 ? 20.594 3.312 -48.777 1.00 93.88 380 ALA A C 1
ATOM 3029 O O . ALA A 1 380 ? 20.763 4.093 -49.712 1.00 93.88 380 ALA A O 1
ATOM 3030 N N . CYS A 1 381 ? 21.217 3.502 -47.610 1.00 93.44 381 CYS A N 1
ATOM 3031 C CA . CYS A 1 381 ? 22.258 4.520 -47.429 1.00 93.44 381 CYS A CA 1
ATOM 3032 C C . CYS A 1 381 ? 23.559 4.073 -48.088 1.00 93.44 381 CYS A C 1
ATOM 3034 O O . CYS A 1 381 ? 24.169 4.842 -48.822 1.00 93.44 381 CYS A O 1
ATOM 3036 N N . LEU A 1 382 ? 23.946 2.818 -47.862 1.00 92.62 382 LEU A N 1
ATOM 3037 C CA . LEU A 1 382 ? 25.155 2.253 -48.436 1.00 92.62 382 LEU A CA 1
ATOM 3038 C C . LEU A 1 382 ? 25.080 2.212 -49.963 1.00 92.62 382 LEU A C 1
ATOM 3040 O O . LEU A 1 382 ? 26.017 2.658 -50.609 1.00 92.62 382 LEU A O 1
ATOM 3044 N N . GLN A 1 383 ? 23.955 1.758 -50.527 1.00 91.81 383 GLN A N 1
ATOM 3045 C CA . GLN A 1 383 ? 23.718 1.731 -51.975 1.00 91.81 383 GLN A CA 1
ATOM 3046 C C . GLN A 1 383 ? 23.892 3.107 -52.623 1.00 91.81 383 GLN A C 1
ATOM 3048 O O . GLN A 1 383 ? 24.498 3.193 -53.683 1.00 91.81 383 GLN A O 1
ATOM 3053 N N . ARG A 1 384 ? 23.414 4.178 -51.976 1.00 90.06 384 ARG A N 1
ATOM 3054 C CA . ARG A 1 384 ? 23.615 5.552 -52.457 1.00 90.06 384 ARG A CA 1
ATOM 3055 C C . ARG A 1 384 ? 25.084 5.969 -52.409 1.00 90.06 384 ARG A C 1
ATOM 3057 O O . ARG A 1 384 ? 25.588 6.496 -53.386 1.00 90.06 384 ARG A O 1
ATOM 3064 N N . CYS A 1 385 ? 25.792 5.693 -51.313 1.00 88.31 385 CYS A N 1
ATOM 3065 C CA . CYS A 1 385 ? 27.200 6.081 -51.188 1.00 88.31 385 CYS A CA 1
ATOM 3066 C C . CYS A 1 385 ? 28.123 5.330 -52.163 1.00 88.31 385 CYS A C 1
ATOM 3068 O O . CYS A 1 385 ? 29.047 5.927 -52.709 1.00 88.31 385 CYS A O 1
ATOM 3070 N N . ILE A 1 386 ? 27.879 4.035 -52.399 1.00 86.06 386 ILE A N 1
ATOM 3071 C CA . ILE A 1 386 ? 28.749 3.218 -53.263 1.00 86.06 386 ILE A CA 1
ATOM 3072 C C . ILE A 1 386 ? 28.524 3.435 -54.762 1.00 86.06 386 ILE A C 1
ATOM 3074 O O . ILE A 1 386 ? 29.340 2.983 -55.559 1.00 86.06 386 ILE A O 1
ATOM 3078 N N . GLN A 1 387 ? 27.433 4.106 -55.151 1.00 82.12 387 GLN A N 1
ATOM 3079 C CA . GLN A 1 387 ? 27.225 4.551 -56.534 1.00 82.12 387 GLN A CA 1
ATOM 3080 C C . GLN A 1 387 ? 28.254 5.610 -56.943 1.00 82.12 387 GLN A C 1
ATOM 3082 O O . GLN A 1 387 ? 28.670 5.639 -58.097 1.00 82.12 387 GLN A O 1
ATOM 3087 N N . GLU A 1 388 ? 28.672 6.453 -56.000 1.00 77.06 388 GLU A N 1
ATOM 3088 C CA . GLU A 1 388 ? 29.625 7.538 -56.241 1.00 77.06 388 GLU A CA 1
ATOM 3089 C C . GLU A 1 388 ? 31.065 7.113 -55.921 1.00 77.06 388 GLU A C 1
ATOM 3091 O O . GLU A 1 388 ? 32.006 7.529 -56.598 1.00 77.06 388 GLU A O 1
ATOM 3096 N N . HIS A 1 389 ? 31.250 6.255 -54.910 1.00 79.06 389 HIS A N 1
ATOM 3097 C CA . HIS A 1 389 ? 32.567 5.929 -54.369 1.00 79.06 389 HIS A CA 1
ATOM 3098 C C . HIS A 1 389 ? 32.685 4.477 -53.878 1.00 79.06 389 HIS A C 1
ATOM 3100 O O . HIS A 1 389 ? 31.962 4.049 -52.984 1.00 79.06 389 HIS A O 1
ATOM 3106 N N . SER A 1 390 ? 33.669 3.718 -54.370 1.00 85.50 390 SER A N 1
ATOM 3107 C CA . SER A 1 390 ? 33.900 2.313 -53.988 1.00 85.50 390 SER A CA 1
ATOM 3108 C C . SER A 1 390 ? 34.685 2.135 -52.675 1.00 85.50 390 SER A C 1
ATOM 3110 O O . SER A 1 390 ? 35.551 1.267 -52.582 1.00 85.50 390 SER A O 1
ATOM 3112 N N . TYR A 1 391 ? 34.391 2.940 -51.650 1.00 89.81 391 TYR A N 1
ATOM 3113 C CA . TYR A 1 391 ? 35.019 2.857 -50.326 1.00 89.81 391 TYR A CA 1
ATOM 3114 C C . TYR A 1 391 ? 33.996 2.985 -49.189 1.00 89.81 391 TYR A C 1
ATOM 3116 O O . TYR A 1 391 ? 32.884 3.483 -49.356 1.00 89.81 391 TYR A O 1
ATOM 3124 N N . CYS A 1 392 ? 34.371 2.546 -47.986 1.00 90.62 392 CYS A N 1
ATOM 3125 C CA . CYS A 1 392 ? 33.546 2.672 -46.787 1.00 90.62 392 CYS A CA 1
ATOM 3126 C C . CYS A 1 392 ? 33.286 4.152 -46.431 1.00 90.62 392 CYS A C 1
ATOM 3128 O O . CYS A 1 392 ? 34.249 4.878 -46.178 1.00 90.62 392 CYS A O 1
ATOM 3130 N N . PRO A 1 393 ? 32.024 4.597 -46.253 1.00 89.44 393 PRO A N 1
ATOM 3131 C CA . PRO A 1 393 ? 31.730 5.994 -45.904 1.00 89.44 393 PRO A CA 1
ATOM 3132 C C . PRO A 1 393 ? 32.295 6.455 -44.549 1.00 89.44 393 PRO A C 1
ATOM 3134 O O . PRO A 1 393 ? 32.403 7.652 -44.307 1.00 89.44 393 PRO A O 1
ATOM 3137 N N . LYS A 1 394 ? 32.643 5.519 -43.652 1.00 87.94 394 LYS A N 1
ATOM 3138 C CA . LYS A 1 394 ? 33.134 5.816 -42.296 1.00 87.94 394 LYS A CA 1
ATOM 3139 C C . LYS A 1 394 ? 34.661 5.796 -42.190 1.00 87.94 394 LYS A C 1
ATOM 3141 O O . LYS A 1 394 ? 35.238 6.758 -41.702 1.00 87.94 394 LYS A O 1
ATOM 3146 N N . CYS A 1 395 ? 35.322 4.723 -42.635 1.00 91.06 395 CYS A N 1
ATOM 3147 C CA . CYS A 1 395 ? 36.784 4.582 -42.523 1.00 91.06 395 CYS A CA 1
ATOM 3148 C C . CYS A 1 395 ? 37.546 4.731 -43.840 1.00 91.06 395 CYS A C 1
ATOM 3150 O O . CYS A 1 395 ? 38.769 4.644 -43.828 1.00 91.06 395 CYS A O 1
ATOM 3152 N N . ARG A 1 396 ? 36.845 4.933 -44.963 1.00 90.62 396 ARG A N 1
ATOM 3153 C CA . ARG A 1 396 ? 37.430 5.065 -46.306 1.00 90.62 396 ARG A CA 1
ATOM 3154 C C . ARG A 1 396 ? 38.224 3.843 -46.791 1.00 90.62 396 ARG A C 1
ATOM 3156 O O . ARG A 1 396 ? 38.957 3.955 -47.760 1.00 90.62 396 ARG A O 1
ATOM 3163 N N . ALA A 1 397 ? 38.065 2.681 -46.153 1.00 91.94 397 ALA A N 1
ATOM 3164 C CA . ALA A 1 397 ? 38.639 1.426 -46.639 1.00 91.94 397 ALA A CA 1
ATOM 3165 C C . ALA A 1 397 ? 37.995 1.009 -47.970 1.00 91.94 397 ALA A C 1
ATOM 3167 O O . ALA A 1 397 ? 36.767 1.075 -48.093 1.00 91.94 397 ALA A O 1
ATOM 3168 N N . ASP A 1 398 ? 38.809 0.557 -48.922 1.00 90.62 398 ASP A N 1
ATOM 3169 C CA . ASP A 1 398 ? 38.345 0.133 -50.243 1.00 90.62 398 ASP A CA 1
ATOM 3170 C C . ASP A 1 398 ? 37.416 -1.079 -50.168 1.00 90.62 398 ASP A C 1
ATOM 3172 O O . ASP A 1 398 ? 37.583 -1.992 -49.351 1.00 90.62 398 ASP A O 1
ATOM 3176 N N . LEU A 1 399 ? 36.412 -1.080 -51.041 1.00 89.50 399 LEU A N 1
ATOM 3177 C CA . LEU A 1 399 ? 35.506 -2.204 -51.212 1.00 89.50 399 LEU A CA 1
ATOM 3178 C C . LEU A 1 399 ? 36.031 -3.165 -52.288 1.00 89.50 399 LEU A C 1
ATOM 3180 O O . LEU A 1 399 ? 36.612 -2.718 -53.279 1.00 89.50 399 LEU A O 1
ATOM 3184 N N . PRO A 1 400 ? 35.788 -4.482 -52.150 1.00 87.44 400 PRO A N 1
ATOM 3185 C CA . PRO A 1 400 ? 36.110 -5.442 -53.198 1.00 87.44 400 PRO A CA 1
ATOM 3186 C C . PRO A 1 400 ? 35.438 -5.086 -54.537 1.00 87.44 400 PRO A C 1
ATOM 3188 O O . PRO A 1 400 ? 34.308 -4.580 -54.540 1.00 87.44 400 PRO A O 1
ATOM 3191 N N . PRO A 1 401 ? 36.069 -5.406 -55.682 1.00 80.44 401 PRO A N 1
ATOM 3192 C CA . PRO A 1 401 ? 35.441 -5.226 -56.987 1.00 80.44 401 PRO A CA 1
ATOM 3193 C C . PRO A 1 401 ? 34.126 -6.023 -57.060 1.00 80.44 401 PRO A C 1
ATOM 3195 O O . PRO A 1 401 ? 34.070 -7.181 -56.650 1.00 80.44 401 PRO A O 1
ATOM 3198 N N . ASN A 1 402 ? 33.062 -5.399 -57.580 1.00 81.62 402 ASN A N 1
ATOM 3199 C CA . ASN A 1 402 ? 31.695 -5.947 -57.660 1.00 81.62 402 ASN A CA 1
ATOM 3200 C C . ASN A 1 402 ? 31.005 -6.239 -56.310 1.00 81.62 402 ASN A C 1
ATOM 3202 O O . ASN A 1 402 ? 30.085 -7.060 -56.258 1.00 81.62 402 ASN A O 1
ATOM 3206 N N . PHE A 1 403 ? 31.407 -5.575 -55.221 1.00 86.19 403 PHE A N 1
ATOM 3207 C CA . PHE A 1 403 ? 30.725 -5.701 -53.932 1.00 86.19 403 PHE A CA 1
ATOM 3208 C C . PHE A 1 403 ? 29.228 -5.356 -54.044 1.00 86.19 403 PHE A C 1
ATOM 3210 O O . PHE A 1 403 ? 28.855 -4.248 -54.429 1.00 86.19 403 PHE A O 1
ATOM 3217 N N . LYS A 1 404 ? 28.361 -6.306 -53.670 1.00 87.88 404 LYS A N 1
ATOM 3218 C CA . LYS A 1 404 ? 26.910 -6.104 -53.590 1.00 87.88 404 LYS A CA 1
ATOM 3219 C C . LYS A 1 404 ? 26.498 -6.020 -52.121 1.00 87.88 404 LYS A C 1
ATOM 3221 O O . LYS A 1 404 ? 26.601 -7.029 -51.423 1.00 87.88 404 LYS A O 1
ATOM 3226 N N . PRO A 1 405 ? 26.033 -4.857 -51.634 1.00 89.69 405 PRO A N 1
ATOM 3227 C CA . PRO A 1 405 ? 25.580 -4.744 -50.259 1.00 89.69 405 PRO A CA 1
ATOM 3228 C C . PRO A 1 405 ? 24.324 -5.598 -50.061 1.00 89.69 405 PRO A C 1
ATOM 3230 O O . PRO A 1 405 ? 23.397 -5.555 -50.870 1.00 89.69 405 PRO A O 1
ATOM 3233 N N . ALA A 1 406 ? 24.300 -6.365 -48.978 1.00 92.75 406 ALA A N 1
ATOM 3234 C CA . ALA A 1 406 ? 23.179 -7.209 -48.592 1.00 92.75 406 ALA A CA 1
ATOM 3235 C C . ALA A 1 406 ? 22.874 -7.016 -47.107 1.00 92.75 406 ALA A C 1
ATOM 3237 O O . ALA A 1 406 ? 23.744 -6.629 -46.323 1.00 92.75 406 ALA A O 1
ATOM 3238 N N . VAL A 1 407 ? 21.627 -7.286 -46.728 1.00 94.00 407 VAL A N 1
ATOM 3239 C CA . VAL A 1 407 ? 21.202 -7.219 -45.330 1.00 94.00 407 VAL A CA 1
ATOM 3240 C C . VAL A 1 407 ? 21.875 -8.339 -44.547 1.00 94.00 407 VAL A C 1
ATOM 3242 O O . VAL A 1 407 ? 21.785 -9.502 -44.932 1.00 94.00 407 VAL A O 1
ATOM 3245 N N . SER A 1 408 ? 22.506 -7.999 -43.428 1.00 92.62 408 SER A N 1
ATOM 3246 C CA . SER A 1 408 ? 22.986 -8.977 -42.459 1.00 92.62 408 SER A CA 1
ATOM 3247 C C . SER A 1 408 ? 21.811 -9.443 -41.589 1.00 92.62 408 SER A C 1
ATOM 3249 O O . SER A 1 408 ? 21.261 -8.635 -40.827 1.00 92.62 408 SER A O 1
ATOM 3251 N N . PRO A 1 409 ? 21.399 -10.722 -41.680 1.00 91.25 409 PRO A N 1
ATOM 3252 C CA . PRO A 1 409 ? 20.328 -11.252 -40.841 1.00 91.25 409 PRO A CA 1
ATOM 3253 C C . PRO A 1 409 ? 20.715 -11.236 -39.357 1.00 91.25 409 PRO A C 1
ATOM 3255 O O . PRO A 1 409 ? 19.867 -10.929 -38.521 1.00 91.25 409 PRO A O 1
ATOM 3258 N N . ASP A 1 410 ? 21.990 -11.469 -39.037 1.00 89.19 410 ASP A N 1
ATOM 3259 C CA . ASP A 1 410 ? 22.490 -11.509 -37.660 1.00 89.19 410 ASP A CA 1
ATOM 3260 C C . ASP A 1 410 ? 22.403 -10.138 -36.986 1.00 89.19 410 ASP A C 1
ATOM 3262 O O . ASP A 1 410 ? 21.830 -10.017 -35.901 1.00 89.19 410 ASP A O 1
ATOM 3266 N N . VAL A 1 411 ? 22.871 -9.079 -37.661 1.00 89.25 411 VAL A N 1
ATOM 3267 C CA . VAL A 1 411 ? 22.767 -7.705 -37.142 1.00 89.25 411 VAL A CA 1
ATOM 3268 C C . VAL A 1 411 ? 21.307 -7.271 -37.051 1.00 89.25 411 VAL A C 1
ATOM 3270 O O . VAL A 1 411 ? 20.908 -6.666 -36.058 1.00 89.25 411 VAL A O 1
ATOM 3273 N N . LYS A 1 412 ? 20.470 -7.627 -38.035 1.00 90.62 412 LYS A N 1
ATOM 3274 C CA . LYS A 1 412 ? 19.027 -7.342 -37.984 1.00 90.62 412 LYS A CA 1
ATOM 3275 C C . LYS A 1 412 ? 18.363 -8.015 -36.775 1.00 90.62 412 LYS A C 1
ATOM 3277 O O . LYS A 1 412 ? 17.594 -7.369 -36.066 1.00 90.62 412 LYS A O 1
ATOM 3282 N N . ALA A 1 413 ? 18.686 -9.279 -36.505 1.00 89.00 413 ALA A N 1
ATOM 3283 C CA . ALA A 1 413 ? 18.181 -10.010 -35.346 1.00 89.00 413 ALA A CA 1
ATOM 3284 C C . ALA A 1 413 ? 18.743 -9.475 -34.016 1.00 89.00 413 ALA A C 1
ATOM 3286 O O . ALA A 1 413 ? 18.047 -9.498 -33.001 1.00 89.00 413 ALA A O 1
ATOM 3287 N N . ALA A 1 414 ? 19.993 -9.005 -33.990 1.00 88.19 414 ALA A N 1
ATOM 3288 C CA . ALA A 1 414 ? 20.589 -8.363 -32.819 1.00 88.19 414 ALA A CA 1
ATOM 3289 C C . ALA A 1 414 ? 19.904 -7.023 -32.497 1.00 88.19 414 ALA A C 1
ATOM 3291 O O . ALA A 1 414 ? 19.534 -6.796 -31.348 1.00 88.19 414 ALA A O 1
ATOM 3292 N N . LEU A 1 415 ? 19.654 -6.177 -33.504 1.00 88.31 415 LEU A N 1
ATOM 3293 C CA . LEU A 1 415 ? 18.926 -4.913 -33.341 1.00 88.31 415 LEU A CA 1
ATOM 3294 C C . LEU A 1 415 ? 17.495 -5.130 -32.848 1.00 88.31 415 LEU A C 1
ATOM 3296 O O . LEU A 1 415 ? 17.051 -4.432 -31.943 1.00 88.31 415 LEU A O 1
ATOM 3300 N N . ALA A 1 416 ? 16.788 -6.123 -33.398 1.00 88.62 416 ALA A N 1
ATOM 3301 C CA . ALA A 1 416 ? 15.439 -6.460 -32.948 1.00 88.62 416 ALA A CA 1
ATOM 3302 C C . ALA A 1 416 ? 15.420 -6.880 -31.468 1.00 88.62 416 ALA A C 1
ATOM 3304 O O . ALA A 1 416 ? 14.566 -6.431 -30.708 1.00 88.62 416 ALA A O 1
ATOM 3305 N N . ARG A 1 417 ? 16.395 -7.694 -31.035 1.00 86.81 417 ARG A N 1
ATOM 3306 C CA . ARG A 1 417 ? 16.556 -8.066 -29.620 1.00 86.81 417 ARG A CA 1
ATOM 3307 C C . ARG A 1 417 ? 16.844 -6.848 -28.740 1.00 86.81 417 ARG A C 1
ATOM 3309 O O . ARG A 1 417 ? 16.238 -6.722 -27.680 1.00 86.81 417 ARG A O 1
ATOM 3316 N N . GLN A 1 418 ? 17.709 -5.941 -29.191 1.00 87.12 418 GLN A N 1
ATOM 3317 C CA . GLN A 1 418 ? 18.031 -4.729 -28.439 1.00 87.12 418 GLN A CA 1
ATOM 3318 C C . GLN A 1 418 ? 16.835 -3.779 -28.311 1.00 87.12 418 GLN A C 1
ATOM 3320 O O . GLN A 1 418 ? 16.622 -3.212 -27.241 1.00 87.12 418 GLN A O 1
ATOM 3325 N N . ALA A 1 419 ? 16.029 -3.639 -29.366 1.00 88.12 419 ALA A N 1
ATOM 3326 C CA . ALA A 1 419 ? 14.814 -2.831 -29.338 1.00 88.12 419 ALA A CA 1
ATOM 3327 C C . ALA A 1 419 ? 13.829 -3.336 -28.272 1.00 88.12 419 ALA A C 1
ATOM 3329 O O . ALA A 1 419 ? 13.364 -2.547 -27.458 1.00 88.12 419 ALA A O 1
ATOM 3330 N N . VAL A 1 420 ? 13.608 -4.656 -28.186 1.00 89.69 420 VAL A N 1
ATOM 3331 C CA . VAL A 1 420 ? 12.741 -5.253 -27.152 1.00 89.69 420 VAL A CA 1
ATOM 3332 C C . VAL A 1 420 ? 13.236 -4.930 -25.738 1.00 89.69 420 VAL A C 1
ATOM 3334 O O . VAL A 1 420 ? 12.439 -4.569 -24.873 1.00 89.69 420 VAL A O 1
ATOM 3337 N N . ILE A 1 421 ? 14.546 -5.033 -25.491 1.00 90.25 421 ILE A N 1
ATOM 3338 C CA . ILE A 1 421 ? 15.138 -4.710 -24.181 1.00 90.25 421 ILE A CA 1
ATOM 3339 C C . ILE A 1 421 ? 14.950 -3.225 -23.864 1.00 90.25 421 ILE A C 1
ATOM 3341 O O . ILE A 1 421 ? 14.511 -2.874 -22.770 1.00 90.25 421 ILE A O 1
ATOM 3345 N N . ARG A 1 422 ? 15.222 -2.349 -24.834 1.00 90.25 422 ARG A N 1
ATOM 3346 C CA . ARG A 1 422 ? 15.021 -0.905 -24.697 1.00 90.25 422 ARG A CA 1
ATOM 3347 C C . ARG A 1 422 ? 13.567 -0.555 -24.384 1.00 90.25 422 ARG A C 1
ATOM 3349 O O . ARG A 1 422 ? 13.331 0.263 -23.500 1.00 90.25 422 ARG A O 1
ATOM 3356 N N . ASP A 1 423 ? 12.609 -1.187 -25.054 1.00 91.38 423 ASP A N 1
ATOM 3357 C CA . ASP A 1 423 ? 11.178 -0.959 -24.833 1.00 91.38 423 ASP A CA 1
ATOM 3358 C C . ASP A 1 423 ? 10.746 -1.401 -23.428 1.00 91.38 423 ASP A C 1
ATOM 3360 O O . ASP A 1 423 ? 9.958 -0.714 -22.770 1.00 91.38 423 ASP A O 1
ATOM 3364 N N . CYS A 1 424 ? 11.309 -2.505 -22.922 1.00 93.75 424 CYS A N 1
ATOM 3365 C CA . CYS A 1 424 ? 11.117 -2.940 -21.537 1.00 93.75 424 CYS A CA 1
ATOM 3366 C C . CYS A 1 424 ? 11.647 -1.893 -20.544 1.00 93.75 424 CYS A C 1
ATOM 3368 O O . CYS A 1 424 ? 10.921 -1.488 -19.633 1.00 93.75 424 CYS A O 1
ATOM 3370 N N . CYS A 1 425 ? 12.870 -1.399 -20.758 1.00 94.56 425 CYS A N 1
ATOM 3371 C CA . CYS A 1 425 ? 13.480 -0.365 -19.923 1.00 94.56 425 CYS A CA 1
ATOM 3372 C C . CYS A 1 425 ? 12.714 0.964 -19.966 1.00 94.56 425 CYS A C 1
ATOM 3374 O O . CYS A 1 425 ? 12.480 1.568 -18.922 1.00 94.56 425 CYS A O 1
ATOM 3376 N N . ASN A 1 426 ? 12.284 1.406 -21.150 1.00 93.12 426 ASN A N 1
ATOM 3377 C CA . ASN A 1 426 ? 11.461 2.605 -21.312 1.00 93.12 426 ASN A CA 1
ATOM 3378 C C . ASN A 1 426 ? 10.121 2.461 -20.591 1.00 93.12 426 ASN A C 1
ATOM 3380 O O . ASN A 1 426 ? 9.682 3.397 -19.931 1.00 93.12 426 ASN A O 1
ATOM 3384 N N . SER A 1 427 ? 9.487 1.288 -20.681 1.00 94.62 427 SER A N 1
ATOM 3385 C CA . SER A 1 427 ? 8.223 1.026 -19.987 1.00 94.62 427 SER A CA 1
ATOM 3386 C C . SER A 1 427 ? 8.386 1.125 -18.470 1.00 94.62 427 SER A C 1
ATOM 3388 O O . SER A 1 427 ? 7.592 1.800 -17.823 1.00 94.62 427 SER A O 1
ATOM 3390 N N . PHE A 1 428 ? 9.433 0.499 -17.922 1.00 96.44 428 PHE A N 1
ATOM 3391 C CA . PHE A 1 428 ? 9.785 0.605 -16.505 1.00 96.44 428 PHE A CA 1
ATOM 3392 C C . PHE A 1 428 ? 10.035 2.066 -16.097 1.00 96.44 428 PHE A C 1
ATOM 3394 O O . PHE A 1 428 ? 9.418 2.568 -15.163 1.00 96.44 428 PHE A O 1
ATOM 3401 N N . PHE A 1 429 ? 10.892 2.778 -16.832 1.00 95.19 429 PHE A N 1
ATOM 3402 C CA . PHE A 1 429 ? 11.226 4.172 -16.541 1.00 95.19 429 PHE A CA 1
ATOM 3403 C C . PHE A 1 429 ? 9.994 5.086 -16.554 1.00 95.19 429 PHE A C 1
ATOM 3405 O O . PHE A 1 429 ? 9.805 5.888 -15.640 1.00 95.19 429 PHE A O 1
ATOM 3412 N N . LEU A 1 430 ? 9.133 4.953 -17.565 1.00 91.88 430 LEU A N 1
ATOM 3413 C CA . LEU A 1 430 ? 7.920 5.758 -17.669 1.00 91.88 430 LEU A CA 1
ATOM 3414 C C . LEU A 1 430 ? 6.907 5.422 -16.572 1.00 91.88 430 LEU A C 1
ATOM 3416 O O . LEU A 1 430 ? 6.246 6.339 -16.080 1.00 91.88 430 LEU A O 1
ATOM 3420 N N . GLU A 1 431 ? 6.797 4.159 -16.147 1.00 92.62 431 GLU A N 1
ATOM 3421 C CA . GLU A 1 431 ? 5.998 3.813 -14.967 1.00 92.62 431 GLU A CA 1
ATOM 3422 C C . GLU A 1 431 ? 6.553 4.514 -13.725 1.00 92.62 431 GLU A C 1
ATOM 3424 O O . GLU A 1 431 ? 5.791 5.156 -13.008 1.00 92.62 431 GLU A O 1
ATOM 3429 N N . VAL A 1 432 ? 7.873 4.486 -13.508 1.00 93.38 432 VAL A N 1
ATOM 3430 C CA . VAL A 1 432 ? 8.483 5.138 -12.341 1.00 93.38 432 VAL A CA 1
ATOM 3431 C C . VAL A 1 432 ? 8.207 6.644 -12.326 1.00 93.38 432 VAL A C 1
ATOM 3433 O O . VAL A 1 432 ? 7.736 7.191 -11.324 1.00 93.38 432 VAL A O 1
ATOM 3436 N N . VAL A 1 433 ? 8.445 7.312 -13.458 1.00 90.62 433 VAL A N 1
ATOM 3437 C CA . VAL A 1 433 ? 8.245 8.760 -13.597 1.00 90.62 433 VAL A CA 1
ATOM 3438 C C . VAL A 1 433 ? 6.780 9.143 -13.403 1.00 90.62 433 VAL A C 1
ATOM 3440 O O . VAL A 1 433 ? 6.488 10.087 -12.670 1.00 90.62 433 VAL A O 1
ATOM 3443 N N . SER A 1 434 ? 5.852 8.425 -14.037 1.00 87.31 434 SER A N 1
ATOM 3444 C CA . SER A 1 434 ? 4.424 8.751 -13.958 1.00 87.31 434 SER A CA 1
ATOM 3445 C C . SER A 1 434 ? 3.822 8.423 -12.591 1.00 87.31 434 SER A C 1
ATOM 3447 O O . SER A 1 434 ? 3.108 9.246 -12.025 1.00 87.31 434 SER A O 1
ATOM 3449 N N . ARG A 1 435 ? 4.128 7.246 -12.036 1.00 87.44 435 ARG A N 1
ATOM 3450 C CA . ARG A 1 435 ? 3.481 6.733 -10.825 1.00 87.44 435 ARG A CA 1
ATOM 3451 C C . ARG A 1 435 ? 4.088 7.257 -9.530 1.00 87.44 435 ARG A C 1
ATOM 3453 O O . ARG A 1 435 ? 3.360 7.363 -8.547 1.00 87.44 435 ARG A O 1
ATOM 3460 N N . PHE A 1 436 ? 5.385 7.568 -9.495 1.00 86.88 436 PHE A N 1
ATOM 3461 C CA . PHE A 1 436 ? 6.054 7.939 -8.240 1.00 86.88 436 PHE A CA 1
ATOM 3462 C C . PHE A 1 436 ? 6.653 9.345 -8.241 1.00 86.88 436 PHE A C 1
ATOM 3464 O O . PHE A 1 436 ? 6.631 10.007 -7.202 1.00 86.88 436 PHE A O 1
ATOM 3471 N N . CYS A 1 437 ? 7.156 9.830 -9.379 1.00 86.25 437 CYS A N 1
ATOM 3472 C CA . CYS A 1 437 ? 7.743 11.171 -9.455 1.00 86.25 437 CYS A CA 1
ATOM 3473 C C . CYS A 1 437 ? 6.690 12.258 -9.727 1.00 86.25 437 CYS A C 1
ATOM 3475 O O . CYS A 1 437 ? 6.770 13.342 -9.150 1.00 86.25 437 CYS A O 1
ATOM 3477 N N . LEU A 1 438 ? 5.716 11.970 -10.598 1.00 81.88 438 LEU A N 1
ATOM 3478 C CA . LEU A 1 438 ? 4.696 12.911 -11.081 1.00 81.88 438 LEU A CA 1
ATOM 3479 C C . LEU A 1 438 ? 3.262 12.445 -10.765 1.00 81.88 438 LEU A C 1
ATOM 3481 O O . LEU A 1 438 ? 2.350 12.681 -11.556 1.00 81.88 438 LEU A O 1
ATOM 3485 N N . SER A 1 439 ? 3.063 11.771 -9.630 1.00 74.44 439 SER A N 1
ATOM 3486 C CA . SER A 1 439 ? 1.749 11.257 -9.232 1.00 74.44 439 SER A CA 1
ATOM 3487 C C . SER A 1 439 ? 0.719 12.359 -8.978 1.00 74.44 439 SER A C 1
ATOM 3489 O O . SER A 1 439 ? 1.037 13.456 -8.509 1.00 74.44 439 SER A O 1
ATOM 3491 N N . GLU A 1 440 ? -0.545 12.044 -9.260 1.00 61.25 440 GLU A N 1
ATOM 3492 C CA . GLU A 1 440 ? -1.671 12.949 -9.029 1.00 61.25 440 GLU A CA 1
ATOM 3493 C C . GLU A 1 440 ? -1.753 13.362 -7.547 1.00 61.25 440 GLU A C 1
ATOM 3495 O O . GLU A 1 440 ? -1.579 12.555 -6.631 1.00 61.25 440 GLU A O 1
ATOM 3500 N N . GLY A 1 441 ? -1.966 14.658 -7.304 1.00 58.44 441 GLY A N 1
ATOM 3501 C CA . GLY A 1 441 ? -2.127 15.222 -5.960 1.00 58.44 441 GLY A CA 1
ATOM 3502 C C . GLY A 1 441 ? -0.843 15.426 -5.139 1.00 58.44 441 GLY A C 1
ATOM 3503 O O . GLY A 1 441 ? -0.901 16.112 -4.117 1.00 58.44 441 GLY A O 1
ATOM 3504 N N . GLN A 1 442 ? 0.328 14.926 -5.560 1.00 66.31 442 GLN A N 1
ATOM 3505 C CA . GLN A 1 442 ? 1.584 15.082 -4.805 1.00 66.31 442 GLN A CA 1
ATOM 3506 C C . GLN A 1 442 ? 2.599 15.997 -5.498 1.00 66.31 442 GLN A C 1
ATOM 3508 O O . GLN A 1 442 ? 2.750 15.972 -6.712 1.00 66.31 442 GLN A O 1
ATOM 3513 N N . THR A 1 443 ? 3.335 16.807 -4.727 1.00 67.56 443 THR A N 1
ATOM 3514 C CA . THR A 1 443 ? 4.432 17.627 -5.270 1.00 67.56 443 THR A CA 1
ATOM 3515 C C . THR A 1 443 ? 5.587 16.736 -5.745 1.00 67.56 443 THR A C 1
ATOM 3517 O O . THR A 1 443 ? 6.008 15.849 -4.986 1.00 67.56 443 THR A O 1
ATOM 3520 N N . PRO A 1 444 ? 6.126 16.972 -6.958 1.00 78.19 444 PRO A N 1
ATOM 3521 C CA . PRO A 1 444 ? 7.410 16.412 -7.361 1.00 78.19 444 PRO A CA 1
ATOM 3522 C C . PRO A 1 444 ? 8.517 16.868 -6.408 1.00 78.19 444 PRO A C 1
ATOM 3524 O O . PRO A 1 444 ? 8.415 17.943 -5.810 1.00 78.19 444 PRO A O 1
ATOM 3527 N N . GLY A 1 445 ? 9.570 16.062 -6.280 1.00 78.56 445 GLY A N 1
ATOM 3528 C CA . GLY A 1 445 ? 10.768 16.472 -5.552 1.00 78.56 445 GLY A CA 1
ATOM 3529 C C . GLY A 1 445 ? 11.474 17.644 -6.234 1.00 78.56 445 GLY A C 1
ATOM 3530 O O . GLY A 1 445 ? 11.349 17.850 -7.447 1.00 78.56 445 GLY A O 1
ATOM 3531 N N . GLU A 1 446 ? 12.208 18.421 -5.444 1.00 78.62 446 GLU A N 1
ATOM 3532 C CA . GLU A 1 446 ? 13.020 19.532 -5.940 1.00 78.62 446 GLU A CA 1
ATOM 3533 C C . GLU A 1 446 ? 14.024 19.031 -6.993 1.00 78.62 446 GLU A C 1
ATOM 3535 O O . GLU A 1 446 ? 14.617 17.969 -6.832 1.00 78.62 446 GLU A O 1
ATOM 3540 N N . GLY A 1 447 ? 14.155 19.741 -8.118 1.00 76.75 447 GLY A N 1
ATOM 3541 C CA . GLY A 1 447 ? 15.052 19.373 -9.224 1.00 76.75 447 GLY A CA 1
ATOM 3542 C C . GLY A 1 447 ? 14.619 18.172 -10.086 1.00 76.75 447 GLY A C 1
ATOM 3543 O O . GLY A 1 447 ? 15.162 17.977 -11.173 1.00 76.75 447 GLY A O 1
ATOM 3544 N N . VAL A 1 448 ? 13.610 17.381 -9.692 1.00 84.88 448 VAL A N 1
ATOM 3545 C CA . VAL A 1 448 ? 13.161 16.210 -10.481 1.00 84.88 448 VAL A CA 1
ATOM 3546 C C . VAL A 1 448 ? 12.634 16.622 -11.849 1.00 84.88 448 VAL A C 1
ATOM 3548 O O . VAL A 1 448 ? 12.957 16.006 -12.861 1.00 84.88 448 VAL A O 1
ATOM 3551 N N . VAL A 1 449 ? 11.820 17.675 -11.897 1.00 79.88 449 VAL A N 1
ATOM 3552 C CA . VAL A 1 449 ? 11.249 18.164 -13.156 1.00 79.88 449 VAL A CA 1
ATOM 3553 C C . VAL A 1 449 ? 12.359 18.639 -14.096 1.00 79.88 449 VAL A C 1
ATOM 3555 O O . VAL A 1 449 ? 12.346 18.289 -15.273 1.00 79.88 449 VAL A O 1
ATOM 3558 N N . GLU A 1 450 ? 13.349 19.364 -13.573 1.00 78.62 450 GLU A N 1
ATOM 3559 C CA . GLU A 1 450 ? 14.520 19.831 -14.324 1.00 78.62 450 GLU A CA 1
ATOM 3560 C C . GLU A 1 450 ? 15.336 18.658 -14.876 1.00 78.62 450 GLU A C 1
ATOM 3562 O O . GLU A 1 450 ? 15.659 18.639 -16.066 1.00 78.62 450 GLU A O 1
ATOM 3567 N N . LEU A 1 451 ? 15.576 17.627 -14.057 1.00 83.50 451 LEU A N 1
ATOM 3568 C CA . LEU A 1 451 ? 16.214 16.390 -14.502 1.00 83.50 451 LEU A CA 1
ATOM 3569 C C . LEU A 1 451 ? 15.430 15.747 -15.656 1.00 83.50 451 LEU A C 1
ATOM 3571 O O . LEU A 1 451 ? 16.025 15.396 -16.672 1.00 83.50 451 LEU A O 1
ATOM 3575 N N . LEU A 1 452 ? 14.103 15.634 -15.557 1.00 83.69 452 LEU A N 1
ATOM 3576 C CA . LEU A 1 452 ? 13.279 15.053 -16.625 1.00 83.69 452 LEU A CA 1
ATOM 3577 C C . LEU A 1 452 ? 13.312 15.886 -17.916 1.00 83.69 452 LEU A C 1
ATOM 3579 O O . LEU A 1 452 ? 13.345 15.317 -19.007 1.00 83.69 452 LEU A O 1
ATOM 3583 N N . PHE A 1 453 ? 13.350 17.218 -17.818 1.00 79.12 453 PHE A N 1
ATOM 3584 C CA . PHE A 1 453 ? 13.539 18.086 -18.984 1.00 79.12 453 PHE A CA 1
ATOM 3585 C C . PHE A 1 453 ? 14.934 17.937 -19.602 1.00 79.12 453 PHE A C 1
ATOM 3587 O O . PHE A 1 453 ? 15.052 17.948 -20.828 1.00 79.12 453 PHE A O 1
ATOM 3594 N N . SER A 1 454 ? 15.972 17.725 -18.786 1.00 81.38 454 SER A N 1
ATOM 3595 C CA . SER A 1 454 ? 17.342 17.504 -19.269 1.00 81.38 454 SER A CA 1
ATOM 3596 C C . SER A 1 454 ? 17.473 16.241 -20.132 1.00 81.38 454 SER A C 1
ATOM 3598 O O . SER A 1 454 ? 18.283 16.196 -21.055 1.00 81.38 454 SER A O 1
ATOM 3600 N N . LEU A 1 455 ? 16.618 15.237 -19.906 1.00 83.50 455 LEU A N 1
ATOM 3601 C CA . LEU A 1 455 ? 16.572 14.026 -20.730 1.00 83.50 455 LEU A CA 1
ATOM 3602 C C . LEU A 1 455 ? 15.966 14.279 -22.121 1.00 83.50 455 LEU A C 1
ATOM 3604 O O . LEU A 1 455 ? 16.298 13.567 -23.065 1.00 83.50 455 LEU A O 1
ATOM 3608 N N . LEU A 1 456 ? 15.113 15.299 -22.276 1.00 77.12 456 LEU A N 1
ATOM 3609 C CA . LEU A 1 456 ? 14.409 15.596 -23.532 1.00 77.12 456 LEU A CA 1
ATOM 3610 C C . LEU A 1 456 ? 15.235 16.410 -24.531 1.00 77.12 456 LEU A C 1
ATOM 3612 O O . LEU A 1 456 ? 14.896 16.439 -25.717 1.00 77.12 456 LEU A O 1
ATOM 3616 N N . VAL A 1 457 ? 16.283 17.097 -24.075 1.00 73.50 457 VAL A N 1
ATOM 3617 C CA . VAL A 1 457 ? 17.050 18.040 -24.895 1.00 73.50 457 VAL A CA 1
ATOM 3618 C C . VAL A 1 457 ? 18.524 17.650 -24.904 1.00 73.50 457 VAL A C 1
ATOM 3620 O O . VAL A 1 457 ? 19.129 17.388 -23.871 1.00 73.50 457 VAL A O 1
ATOM 3623 N N . SER A 1 458 ? 19.118 17.626 -26.095 1.00 69.75 458 SER A N 1
ATOM 3624 C CA . SER A 1 458 ? 20.560 17.501 -26.293 1.00 69.75 458 SER A CA 1
ATOM 3625 C C . SER A 1 458 ? 21.081 18.789 -26.914 1.00 69.75 458 SER A C 1
ATOM 3627 O O . SER A 1 458 ? 20.627 19.169 -27.995 1.00 69.75 458 SER A O 1
ATOM 3629 N N . ALA A 1 459 ? 22.052 19.429 -26.268 1.00 66.25 459 ALA A N 1
ATOM 3630 C CA . ALA A 1 459 ? 22.752 20.592 -26.800 1.00 66.25 459 ALA A CA 1
ATOM 3631 C C . ALA A 1 459 ? 24.233 20.243 -27.000 1.00 66.25 459 ALA A C 1
ATOM 3633 O O . ALA A 1 459 ? 24.932 19.955 -26.033 1.00 66.25 459 ALA A O 1
ATOM 3634 N N . ASN A 1 460 ? 24.698 20.257 -28.252 1.00 63.94 460 ASN A N 1
ATOM 3635 C CA . ASN A 1 460 ? 26.117 20.131 -28.596 1.00 63.94 460 ASN A CA 1
ATOM 3636 C C . ASN A 1 460 ? 26.533 21.390 -29.369 1.00 63.94 460 ASN A C 1
ATOM 3638 O O . ASN A 1 460 ? 26.337 21.465 -30.584 1.00 63.94 460 ASN A O 1
ATOM 3642 N N . GLY A 1 461 ? 27.076 22.385 -28.660 1.00 67.62 461 GLY A N 1
ATOM 3643 C CA . GLY A 1 461 ? 27.324 23.716 -29.226 1.00 67.62 461 GLY A CA 1
ATOM 3644 C C . GLY A 1 461 ? 26.016 24.374 -29.675 1.00 67.62 461 GLY A C 1
ATOM 3645 O O . GLY A 1 461 ? 25.030 24.332 -28.945 1.00 67.62 461 GLY A O 1
ATOM 3646 N N . ASP A 1 462 ? 25.984 24.902 -30.901 1.00 61.12 462 ASP A N 1
ATOM 3647 C CA . ASP A 1 462 ? 24.804 25.575 -31.474 1.00 61.12 462 ASP A CA 1
ATOM 3648 C C . ASP A 1 462 ? 23.720 24.609 -31.997 1.00 61.12 462 ASP A C 1
ATOM 3650 O O . ASP A 1 462 ? 22.663 25.032 -32.476 1.00 61.12 462 ASP A O 1
ATOM 3654 N N . VAL A 1 463 ? 23.963 23.293 -31.944 1.00 62.19 463 VAL A N 1
ATOM 3655 C CA . VAL A 1 463 ? 23.036 22.282 -32.466 1.00 62.19 463 VAL A CA 1
ATOM 3656 C C . VAL A 1 463 ? 22.169 21.731 -31.338 1.00 62.19 463 VAL A C 1
ATOM 3658 O O . VAL A 1 463 ? 22.615 20.923 -30.519 1.00 62.19 463 VAL A O 1
ATOM 3661 N N . TYR A 1 464 ? 20.894 22.120 -31.357 1.00 66.06 464 TYR A N 1
ATOM 3662 C CA . TYR A 1 464 ? 19.858 21.582 -30.478 1.00 66.06 464 TYR A CA 1
ATOM 3663 C C . TYR A 1 464 ? 19.138 20.412 -31.144 1.00 66.06 464 TYR A C 1
ATOM 3665 O O . TYR A 1 464 ? 18.627 20.529 -32.261 1.00 66.06 464 TYR A O 1
ATOM 3673 N N . ARG A 1 465 ? 19.054 19.288 -30.434 1.00 70.06 465 ARG A N 1
ATOM 3674 C CA . ARG A 1 465 ? 18.246 18.130 -30.826 1.00 70.06 465 ARG A CA 1
ATOM 3675 C C . ARG A 1 465 ? 17.325 17.715 -29.686 1.00 70.06 465 ARG A C 1
ATOM 3677 O O . ARG A 1 465 ? 17.613 17.969 -28.518 1.00 70.06 465 ARG A O 1
ATOM 3684 N N . THR A 1 466 ? 16.219 17.073 -30.035 1.00 73.56 466 THR A N 1
ATOM 3685 C CA . THR A 1 466 ? 15.248 16.545 -29.072 1.00 73.56 466 THR A CA 1
ATOM 3686 C C . THR A 1 466 ? 15.393 15.038 -28.925 1.00 73.56 466 THR A C 1
ATOM 3688 O O . THR A 1 466 ? 15.961 14.366 -29.791 1.00 73.56 466 THR A O 1
ATOM 3691 N N . ARG A 1 467 ? 14.881 14.517 -27.812 1.00 77.50 467 ARG A N 1
ATOM 3692 C CA . ARG A 1 467 ? 14.790 13.090 -27.516 1.00 77.50 467 ARG A CA 1
ATOM 3693 C C . ARG A 1 467 ? 13.375 12.714 -27.093 1.00 77.50 467 ARG A C 1
ATOM 3695 O O . ARG A 1 467 ? 12.549 13.560 -26.735 1.00 77.50 467 ARG A O 1
ATOM 3702 N N . GLU A 1 468 ? 13.105 11.416 -27.111 1.00 81.56 468 GLU A N 1
ATOM 3703 C CA . GLU A 1 468 ? 12.007 10.847 -26.332 1.00 81.56 468 GLU A CA 1
ATOM 3704 C C . GLU A 1 468 ? 12.308 10.933 -24.839 1.00 81.56 468 GLU A C 1
ATOM 3706 O O . GLU A 1 468 ? 13.459 11.081 -24.435 1.00 81.56 468 GLU A O 1
ATOM 3711 N N . LEU A 1 469 ? 11.270 10.866 -24.003 1.00 85.19 469 LEU A N 1
ATOM 3712 C CA . LEU A 1 469 ? 11.479 10.766 -22.563 1.00 85.19 469 LEU A CA 1
ATOM 3713 C C . LEU A 1 469 ? 11.956 9.343 -22.255 1.00 85.19 469 LEU A C 1
ATOM 3715 O O . LEU A 1 469 ? 11.148 8.436 -22.073 1.00 85.19 469 LEU A O 1
ATOM 3719 N N . THR A 1 470 ? 13.270 9.158 -22.262 1.00 87.94 470 THR A N 1
ATOM 3720 C CA . THR A 1 470 ? 13.942 7.868 -22.104 1.00 87.94 470 THR A CA 1
ATOM 3721 C C . THR A 1 470 ? 15.162 8.010 -21.189 1.00 87.94 470 THR A C 1
ATOM 3723 O O . THR A 1 470 ? 15.765 9.086 -21.149 1.00 87.94 470 THR A O 1
ATOM 3726 N N . PRO A 1 471 ? 15.567 6.950 -20.464 1.00 88.88 471 PRO A N 1
ATOM 3727 C CA . PRO A 1 471 ? 16.829 6.942 -19.723 1.00 88.88 471 PRO A CA 1
ATOM 3728 C C . PRO A 1 471 ? 18.075 6.948 -20.637 1.00 88.88 471 PRO A C 1
ATOM 3730 O O . PRO A 1 471 ? 19.174 7.214 -20.146 1.00 88.88 471 PRO A O 1
ATOM 3733 N N . PHE A 1 472 ? 17.92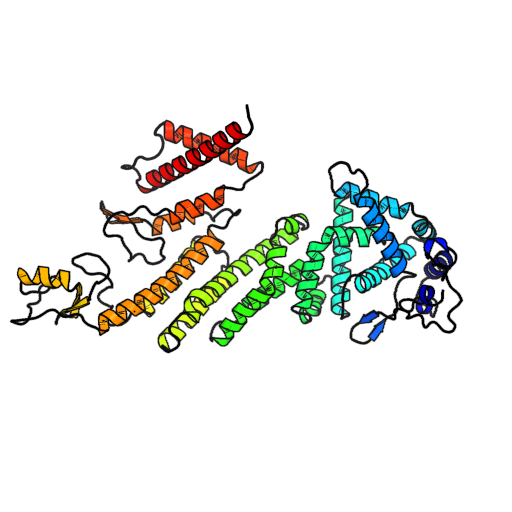2 6.677 -21.944 1.00 86.75 472 PHE A N 1
ATOM 3734 C CA . PHE A 1 472 ? 19.022 6.480 -22.897 1.00 86.75 472 PHE A CA 1
ATOM 3735 C C . PHE A 1 472 ? 19.344 7.749 -23.705 1.00 86.75 472 PHE A C 1
ATOM 3737 O O . PHE A 1 472 ? 18.609 8.138 -24.615 1.00 86.75 472 PHE A O 1
ATOM 3744 N N . LEU A 1 473 ? 20.500 8.369 -23.444 1.00 75.75 473 LEU A N 1
ATOM 3745 C CA . LEU A 1 473 ? 20.908 9.627 -24.095 1.00 75.75 473 LEU A CA 1
ATOM 3746 C C . LEU A 1 473 ? 21.296 9.476 -25.580 1.00 75.75 473 LEU A C 1
ATOM 3748 O O . LEU A 1 473 ? 21.403 10.471 -26.303 1.00 75.75 473 LEU A O 1
ATOM 3752 N N . GLU A 1 474 ? 21.490 8.251 -26.060 1.00 71.62 474 GLU A N 1
ATOM 3753 C CA . GLU A 1 474 ? 21.854 7.971 -27.455 1.00 71.62 474 GLU A CA 1
ATOM 3754 C C . GLU A 1 474 ? 20.667 8.106 -28.427 1.00 71.62 474 GLU A C 1
ATOM 3756 O O . GLU A 1 474 ? 20.860 8.269 -29.633 1.00 71.62 474 GLU A O 1
ATOM 3761 N N . CYS A 1 475 ? 19.431 8.085 -27.915 1.00 69.31 475 CYS A N 1
ATOM 3762 C CA . CYS A 1 475 ? 18.204 8.123 -28.712 1.00 69.31 475 CYS A CA 1
ATOM 3763 C C . CYS A 1 475 ? 17.822 9.567 -29.080 1.00 69.31 475 CYS A C 1
ATOM 3765 O O . CYS A 1 475 ? 16.997 10.193 -28.414 1.00 69.31 475 CYS A O 1
ATOM 3767 N N . VAL A 1 476 ? 18.450 10.113 -30.125 1.00 72.12 476 VAL A N 1
ATOM 3768 C CA . VAL A 1 476 ? 18.266 11.505 -30.564 1.00 72.12 476 VAL A CA 1
ATOM 3769 C C . VAL A 1 476 ? 17.487 11.583 -31.876 1.00 72.12 476 VAL A C 1
ATOM 3771 O O . VAL A 1 476 ? 17.799 10.873 -32.830 1.00 72.12 476 VAL A O 1
ATOM 3774 N N . ASP A 1 477 ? 16.508 12.486 -31.951 1.00 67.69 477 ASP A N 1
ATOM 3775 C CA . ASP A 1 477 ? 15.750 12.714 -33.179 1.00 67.69 477 ASP A CA 1
ATOM 3776 C C . ASP A 1 477 ? 16.616 13.400 -34.253 1.00 67.69 477 ASP A C 1
ATOM 3778 O O . ASP A 1 477 ? 17.387 14.324 -33.973 1.00 67.69 477 ASP A O 1
ATOM 3782 N N . ASN A 1 478 ? 16.427 13.020 -35.521 1.00 66.50 478 ASN A N 1
ATOM 3783 C CA . ASN A 1 478 ? 17.073 13.705 -36.653 1.00 66.50 478 ASN A CA 1
ATOM 3784 C C . ASN A 1 478 ? 16.513 15.110 -36.902 1.00 66.50 478 ASN A C 1
ATOM 3786 O O . ASN A 1 478 ? 17.143 15.930 -37.567 1.00 66.50 478 ASN A O 1
ATOM 3790 N N . SER A 1 479 ? 15.297 15.372 -36.433 1.00 65.00 479 SER A N 1
ATOM 3791 C CA . SER A 1 479 ? 14.623 16.661 -36.538 1.00 65.00 479 SER A CA 1
ATOM 3792 C C . SER A 1 479 ? 13.966 16.971 -35.198 1.00 65.00 479 SER A C 1
ATOM 3794 O O . SER A 1 479 ? 13.424 16.048 -34.596 1.00 65.00 479 SER A O 1
ATOM 3796 N N . PRO A 1 480 ? 13.993 18.224 -34.715 1.00 67.56 480 PRO A N 1
ATOM 3797 C CA . PRO A 1 480 ? 13.381 18.569 -33.439 1.00 67.56 480 PRO A CA 1
ATOM 3798 C C . PRO A 1 480 ? 11.883 18.227 -33.420 1.00 67.56 480 PRO A C 1
ATOM 3800 O O . PRO A 1 480 ? 11.104 18.789 -34.191 1.00 67.56 480 PRO A O 1
ATOM 3803 N N . VAL A 1 481 ? 11.477 17.325 -32.528 1.00 69.50 481 VAL A N 1
ATOM 3804 C CA . VAL A 1 481 ? 10.082 16.943 -32.282 1.00 69.50 481 VAL A CA 1
ATOM 3805 C C . VAL A 1 481 ? 9.692 17.380 -30.874 1.00 69.50 481 VAL A C 1
ATOM 3807 O O . VAL A 1 481 ? 10.265 16.938 -29.879 1.00 69.50 481 VAL A O 1
ATOM 3810 N N . VAL A 1 482 ? 8.667 18.227 -30.771 1.00 66.31 482 VAL A N 1
ATOM 3811 C CA . VAL A 1 482 ? 8.104 18.630 -29.476 1.00 66.31 482 VAL A CA 1
ATOM 3812 C C . VAL A 1 482 ? 7.068 17.598 -29.038 1.00 66.31 482 VAL A C 1
ATOM 3814 O O . VAL A 1 482 ? 6.008 17.469 -29.652 1.00 66.31 482 VAL A O 1
ATOM 3817 N N . ARG A 1 483 ? 7.357 16.867 -27.958 1.00 68.31 483 ARG A N 1
ATOM 3818 C CA . ARG A 1 483 ? 6.456 15.850 -27.393 1.00 68.31 483 ARG A CA 1
ATOM 3819 C C . ARG A 1 483 ? 5.691 16.394 -26.191 1.00 68.31 483 ARG A C 1
ATOM 3821 O O . ARG A 1 483 ? 6.221 17.149 -25.383 1.00 68.31 483 ARG A O 1
ATOM 3828 N N . SER A 1 484 ? 4.433 15.977 -26.046 1.00 68.06 484 SER A N 1
ATOM 3829 C CA . SER A 1 484 ? 3.544 16.462 -24.982 1.00 68.06 484 SER A CA 1
ATOM 3830 C C . SER A 1 484 ? 3.514 15.581 -23.729 1.00 68.06 484 SER A C 1
ATOM 3832 O O . SER A 1 484 ? 2.701 15.849 -22.858 1.00 68.06 484 SER A O 1
ATOM 3834 N N . VAL A 1 485 ? 4.310 14.508 -23.642 1.00 72.88 485 VAL A N 1
ATOM 3835 C CA . VAL A 1 485 ? 4.217 13.518 -22.546 1.00 72.88 485 VAL A CA 1
ATOM 3836 C C . VAL A 1 485 ? 4.487 14.166 -21.188 1.00 72.88 485 VAL A C 1
ATOM 3838 O O . VAL A 1 485 ? 3.602 14.174 -20.339 1.00 72.88 485 VAL A O 1
ATOM 3841 N N . LEU A 1 486 ? 5.654 14.792 -21.011 1.00 70.56 486 LEU A N 1
ATOM 3842 C CA . LEU A 1 486 ? 6.005 15.467 -19.759 1.00 70.56 486 LEU A CA 1
ATOM 3843 C C . LEU A 1 486 ? 5.053 16.641 -19.437 1.00 70.56 486 LEU A C 1
ATOM 3845 O O . LEU A 1 486 ? 4.547 16.685 -18.319 1.00 70.56 486 LEU A O 1
ATOM 3849 N N . PRO A 1 487 ? 4.691 17.530 -20.392 1.00 68.19 487 PRO A N 1
ATOM 3850 C CA . PRO A 1 487 ? 3.652 18.534 -20.156 1.00 68.19 487 PRO A CA 1
ATOM 3851 C C . PRO A 1 487 ? 2.293 17.963 -19.728 1.00 68.19 487 PRO A C 1
ATOM 3853 O O . PRO A 1 487 ? 1.646 18.552 -18.871 1.00 68.19 487 PRO A O 1
ATOM 3856 N N . LYS A 1 488 ? 1.848 16.836 -20.301 1.00 68.75 488 LYS A N 1
ATOM 3857 C CA . LYS A 1 488 ? 0.582 16.182 -19.924 1.00 68.75 488 LYS A CA 1
ATOM 3858 C C . LYS A 1 488 ? 0.640 15.622 -18.502 1.00 68.75 488 LYS A C 1
ATOM 3860 O O . LYS A 1 488 ? -0.289 15.864 -17.742 1.00 68.75 488 LYS A O 1
ATOM 3865 N N . LEU A 1 489 ? 1.738 14.961 -18.133 1.00 67.19 489 LEU A N 1
ATOM 3866 C CA . LEU A 1 489 ? 1.949 14.463 -16.767 1.00 67.19 489 LEU A CA 1
ATOM 3867 C C . LEU A 1 489 ? 1.985 15.621 -15.751 1.00 67.19 489 LEU A C 1
ATOM 3869 O O . LEU A 1 489 ? 1.346 15.568 -14.706 1.00 67.19 489 LEU A O 1
ATOM 3873 N N . LEU A 1 490 ? 2.651 16.728 -16.096 1.00 66.75 490 LEU A N 1
ATOM 3874 C CA . LEU A 1 490 ? 2.683 17.938 -15.263 1.00 66.75 490 LEU A CA 1
ATOM 3875 C C . LEU A 1 490 ? 1.330 18.669 -15.186 1.00 66.75 490 LEU A C 1
ATOM 3877 O O . LEU A 1 490 ? 1.093 19.403 -14.227 1.00 66.75 490 LEU A O 1
ATOM 3881 N N . LEU A 1 491 ? 0.460 18.508 -16.188 1.00 64.38 491 LEU A N 1
ATOM 3882 C CA . LEU A 1 491 ? -0.901 19.051 -16.193 1.00 64.38 491 LEU A CA 1
ATOM 3883 C C . LEU A 1 491 ? -1.841 18.247 -15.293 1.00 64.38 491 LEU A C 1
ATOM 3885 O O . LEU A 1 491 ? -2.582 18.856 -14.528 1.00 64.38 491 LEU A O 1
ATOM 3889 N N . GLN A 1 492 ? -1.771 16.913 -15.337 1.00 59.78 492 GLN A N 1
ATOM 3890 C CA . GLN A 1 492 ? -2.537 16.027 -14.447 1.00 59.78 492 GLN A CA 1
ATOM 3891 C C . GLN A 1 492 ? -2.266 16.351 -12.972 1.00 59.78 492 GLN A C 1
ATOM 3893 O O . GLN A 1 492 ? -3.190 16.460 -12.173 1.00 59.78 492 GLN A O 1
ATOM 3898 N N . TYR A 1 493 ? -1.014 16.672 -12.639 1.00 56.28 493 TYR A N 1
ATOM 3899 C CA . TYR A 1 493 ? -0.629 17.173 -11.319 1.00 56.28 493 TYR A CA 1
ATOM 3900 C C . TYR A 1 493 ? -1.364 18.462 -10.874 1.00 56.28 493 TYR A C 1
ATOM 3902 O O . TYR A 1 493 ? -1.570 18.669 -9.678 1.00 56.28 493 TYR A O 1
ATOM 3910 N N . ARG A 1 494 ? -1.754 19.360 -11.791 1.00 51.78 494 ARG A N 1
ATOM 3911 C CA . ARG A 1 494 ? -2.308 20.683 -11.435 1.00 51.78 494 ARG A CA 1
ATOM 3912 C C . ARG A 1 494 ? -3.824 20.709 -11.227 1.00 51.78 494 ARG A C 1
ATOM 3914 O O . ARG A 1 494 ? -4.310 21.695 -10.677 1.00 51.78 494 ARG A O 1
ATOM 3921 N N . SER A 1 495 ? -4.563 19.685 -11.660 1.00 43.31 495 SER A N 1
ATOM 3922 C CA . SER A 1 495 ? -6.018 19.801 -11.842 1.00 43.31 495 SER A CA 1
ATOM 3923 C C . SER A 1 495 ? -6.864 19.701 -10.562 1.00 43.31 495 SER A C 1
ATOM 3925 O O . SER A 1 495 ? -8.032 20.069 -10.604 1.00 43.31 495 SER A O 1
ATOM 3927 N N . GLU A 1 496 ? -6.313 19.293 -9.411 1.00 40.50 496 GLU A N 1
ATOM 3928 C CA . GLU A 1 496 ? -7.099 19.117 -8.172 1.00 40.50 496 GLU A CA 1
ATOM 3929 C C . GLU A 1 496 ? -6.398 19.675 -6.921 1.00 40.50 496 GLU A C 1
ATOM 3931 O O . GLU A 1 496 ? -5.823 18.948 -6.111 1.00 40.50 496 GLU A O 1
ATOM 3936 N N . ARG A 1 497 ? -6.456 20.998 -6.716 1.00 42.06 497 ARG A N 1
ATOM 3937 C CA . ARG A 1 497 ? -6.098 21.617 -5.424 1.00 42.06 497 ARG A CA 1
ATOM 3938 C C . ARG A 1 497 ? -7.176 22.580 -4.935 1.00 42.06 497 ARG A C 1
ATOM 3940 O O . ARG A 1 497 ? -7.224 23.734 -5.359 1.00 42.06 497 ARG A O 1
ATOM 3947 N N . SER A 1 498 ? -7.989 22.134 -3.979 1.00 36.88 498 SER A N 1
ATOM 3948 C CA . SER A 1 498 ? -8.857 22.985 -3.154 1.00 36.88 498 SER A CA 1
ATOM 3949 C C . SER A 1 498 ? -8.131 23.407 -1.867 1.00 36.88 498 SER A C 1
ATOM 3951 O O . SER A 1 498 ? -7.644 22.549 -1.135 1.00 36.88 498 SER A O 1
ATOM 3953 N N . GLY A 1 499 ? -8.070 24.712 -1.565 1.00 46.94 499 GLY A N 1
ATOM 3954 C CA . GLY A 1 499 ? -7.565 25.238 -0.282 1.00 46.94 499 GLY A CA 1
ATOM 3955 C C . GLY A 1 499 ? -6.524 26.364 -0.377 1.00 46.94 499 GLY A C 1
ATOM 3956 O O . GLY A 1 499 ? -6.187 26.843 -1.458 1.00 46.94 499 GLY A O 1
ATOM 3957 N N . THR A 1 500 ? -6.015 26.807 0.778 1.00 36.28 500 THR A N 1
ATOM 3958 C CA . THR A 1 500 ? -5.136 27.981 1.005 1.00 36.28 500 THR A CA 1
ATOM 3959 C C . THR A 1 500 ? -3.841 28.008 0.174 1.00 36.28 500 THR A C 1
ATOM 3961 O O . THR A 1 500 ? -3.374 29.095 -0.181 1.00 36.28 500 THR A O 1
ATOM 3964 N N . GLU A 1 501 ? -3.317 26.848 -0.232 1.00 41.53 501 GLU A N 1
ATOM 3965 C CA . GLU A 1 501 ? -2.183 26.702 -1.165 1.00 41.53 501 GLU A CA 1
ATOM 3966 C C . GLU A 1 501 ? -2.502 27.275 -2.568 1.00 41.53 501 GLU A C 1
ATOM 3968 O O . GLU A 1 501 ? -1.646 27.873 -3.225 1.00 41.53 501 GLU A O 1
ATOM 3973 N N . CYS A 1 502 ? -3.773 27.202 -2.995 1.00 44.69 502 CYS A N 1
ATOM 3974 C CA . CYS A 1 502 ? -4.272 27.769 -4.254 1.00 44.69 502 CYS A CA 1
ATOM 3975 C C . CYS A 1 502 ? -4.064 29.291 -4.318 1.00 44.69 502 CYS A C 1
ATOM 3977 O O . CYS A 1 502 ? -3.811 29.839 -5.389 1.00 44.69 502 CYS A O 1
ATOM 3979 N N . ARG A 1 503 ? -4.115 29.996 -3.178 1.00 44.22 503 ARG A N 1
ATOM 3980 C CA . ARG A 1 503 ? -3.990 31.463 -3.140 1.00 44.22 503 ARG A CA 1
ATOM 3981 C C . ARG A 1 503 ? -2.550 31.912 -3.390 1.00 44.22 503 ARG A C 1
ATOM 3983 O O . ARG A 1 503 ? -2.326 32.804 -4.203 1.00 44.22 503 ARG A O 1
ATOM 3990 N N . LYS A 1 504 ? -1.570 31.252 -2.758 1.00 48.25 504 LYS A N 1
ATOM 3991 C CA . LYS A 1 504 ? -0.135 31.525 -2.969 1.00 48.25 504 LYS A CA 1
ATOM 3992 C C . LYS A 1 504 ? 0.307 31.151 -4.388 1.00 48.25 504 LYS A C 1
ATOM 3994 O O . LYS A 1 504 ? 1.037 31.922 -5.015 1.00 48.25 504 LYS A O 1
ATOM 3999 N N . GLN A 1 505 ? -0.196 30.030 -4.911 1.00 50.66 505 GLN A N 1
ATOM 4000 C CA . GLN A 1 505 ? 0.074 29.573 -6.275 1.00 50.66 505 GLN A CA 1
ATOM 4001 C C . GLN A 1 505 ? -0.566 30.489 -7.330 1.00 50.66 505 GLN A C 1
ATOM 4003 O O . GLN A 1 505 ? 0.144 30.931 -8.230 1.00 50.66 505 GLN A O 1
ATOM 4008 N N . ARG A 1 506 ? -1.843 30.889 -7.180 1.00 54.28 506 ARG A N 1
ATOM 4009 C CA . ARG A 1 506 ? -2.467 31.914 -8.044 1.00 54.28 506 ARG A CA 1
ATOM 4010 C C . ARG A 1 506 ? -1.664 33.206 -8.026 1.00 54.28 506 ARG A C 1
ATOM 4012 O O . ARG A 1 506 ? -1.418 33.786 -9.077 1.00 54.28 506 ARG A O 1
ATOM 4019 N N . GLN A 1 507 ? -1.186 33.642 -6.859 1.00 58.09 507 GLN A N 1
ATOM 4020 C CA . GLN A 1 507 ? -0.333 34.829 -6.763 1.00 58.09 507 GLN A CA 1
ATOM 4021 C C . GLN A 1 507 ? 0.994 34.654 -7.524 1.00 58.09 507 GLN A C 1
ATOM 4023 O O . GLN A 1 507 ? 1.522 35.620 -8.071 1.00 58.09 507 GLN A O 1
ATOM 4028 N N . ALA A 1 508 ? 1.576 33.451 -7.533 1.00 59.25 508 ALA A N 1
ATOM 4029 C CA . ALA A 1 508 ? 2.797 33.140 -8.279 1.00 59.25 508 ALA A CA 1
ATOM 4030 C C . ALA A 1 508 ? 2.545 33.040 -9.794 1.00 59.25 508 ALA A C 1
ATOM 4032 O O . ALA A 1 508 ? 3.368 33.499 -10.581 1.00 59.25 508 ALA A O 1
ATOM 4033 N N . GLU A 1 509 ? 1.400 32.501 -10.210 1.00 60.12 509 GLU A N 1
ATOM 4034 C CA . GLU A 1 509 ? 0.980 32.418 -11.612 1.00 60.12 509 GLU A CA 1
ATOM 4035 C C . GLU A 1 509 ? 0.617 33.789 -12.182 1.00 60.12 509 GLU A C 1
ATOM 4037 O O . GLU A 1 509 ? 1.060 34.116 -13.278 1.00 60.12 509 GLU A O 1
ATOM 4042 N N . ILE A 1 510 ? -0.076 34.637 -11.418 1.00 64.44 510 ILE A N 1
ATOM 4043 C CA . ILE A 1 510 ? -0.345 36.037 -11.780 1.00 64.44 510 ILE A CA 1
ATOM 4044 C C . ILE A 1 510 ? 0.967 36.824 -11.894 1.00 64.44 510 ILE A C 1
ATOM 4046 O O . ILE A 1 510 ? 1.159 37.569 -12.855 1.00 64.44 510 ILE A O 1
ATOM 4050 N N . ARG A 1 511 ? 1.907 36.632 -10.955 1.00 71.56 511 ARG A N 1
ATOM 4051 C CA . ARG A 1 511 ? 3.247 37.239 -11.036 1.00 71.56 511 ARG A CA 1
ATOM 4052 C C . ARG A 1 511 ? 4.010 36.769 -12.272 1.00 71.56 511 ARG A C 1
ATOM 4054 O O . ARG A 1 511 ? 4.592 37.597 -12.968 1.00 71.56 511 ARG A O 1
ATOM 4061 N N . PHE A 1 512 ? 3.966 35.474 -12.574 1.00 75.62 512 PHE A N 1
ATOM 4062 C CA . PHE A 1 512 ? 4.555 34.918 -13.788 1.00 75.62 512 PHE A CA 1
ATOM 4063 C C . PHE A 1 512 ? 3.917 35.511 -15.053 1.00 75.62 512 PHE A C 1
ATOM 4065 O O . PHE A 1 512 ? 4.645 36.007 -15.903 1.00 75.62 512 PHE A O 1
ATOM 4072 N N . LEU A 1 513 ? 2.583 35.536 -15.162 1.00 66.12 513 LEU A N 1
ATOM 4073 C CA . LEU A 1 513 ? 1.877 36.116 -16.311 1.00 66.12 513 LEU A CA 1
ATOM 4074 C C . LEU A 1 513 ? 2.217 37.600 -16.487 1.00 66.12 513 LEU A C 1
ATOM 4076 O O . LEU A 1 513 ? 2.441 38.045 -17.610 1.00 66.12 513 LEU A O 1
ATOM 4080 N N . SER A 1 514 ? 2.330 38.354 -15.388 1.00 69.69 514 SER A N 1
ATOM 4081 C CA . SER A 1 514 ? 2.776 39.747 -15.437 1.00 69.69 514 SER A CA 1
ATOM 4082 C C . SER A 1 514 ? 4.228 39.881 -15.898 1.00 69.69 514 SER A C 1
ATOM 4084 O O . SER A 1 514 ? 4.519 40.822 -16.631 1.00 69.69 514 SER A O 1
ATOM 4086 N N . SER A 1 515 ? 5.133 39.005 -15.459 1.00 67.38 515 SER A N 1
ATOM 4087 C CA . SER A 1 515 ? 6.544 39.010 -15.873 1.00 67.38 515 SER A CA 1
ATOM 4088 C C . SER A 1 515 ? 6.690 38.640 -17.355 1.00 67.38 515 SER A C 1
ATOM 4090 O O . SER A 1 515 ? 7.356 39.338 -18.120 1.00 67.38 515 SER A O 1
ATOM 4092 N N . PHE A 1 516 ? 5.961 37.611 -17.793 1.00 67.44 516 PHE A N 1
ATOM 4093 C CA . PHE A 1 516 ? 5.922 37.157 -19.180 1.00 67.44 516 PHE A CA 1
ATOM 4094 C C . PHE A 1 516 ? 5.344 38.235 -20.112 1.00 67.44 516 PHE A C 1
ATOM 4096 O O . PHE A 1 516 ? 5.942 38.556 -21.136 1.00 67.44 516 PHE A O 1
ATOM 4103 N N . ALA A 1 517 ? 4.229 38.875 -19.733 1.00 66.94 517 ALA A N 1
ATOM 4104 C CA . ALA A 1 517 ? 3.636 39.979 -20.496 1.00 66.94 517 ALA A CA 1
ATOM 4105 C C . ALA A 1 517 ? 4.567 41.201 -20.596 1.00 66.94 517 ALA A C 1
ATOM 4107 O O . ALA A 1 517 ? 4.569 41.901 -21.607 1.00 66.94 517 ALA A O 1
ATOM 4108 N N . LYS A 1 518 ? 5.396 41.432 -19.570 1.00 76.44 518 LYS A N 1
ATOM 4109 C CA . LYS A 1 518 ? 6.421 42.485 -19.549 1.00 76.44 518 LYS A CA 1
ATOM 4110 C C . LYS A 1 518 ? 7.716 42.098 -20.278 1.00 76.44 518 LYS A C 1
ATOM 4112 O O . LYS A 1 518 ? 8.648 42.896 -20.268 1.00 76.44 518 LYS A O 1
ATOM 4117 N N . LYS A 1 519 ? 7.785 40.914 -20.907 1.00 75.75 519 LYS A N 1
ATOM 4118 C CA . LYS A 1 519 ? 8.991 40.361 -21.557 1.00 75.75 519 LYS A CA 1
ATOM 4119 C C . LYS A 1 519 ? 10.206 40.291 -20.621 1.00 75.75 519 LYS A C 1
ATOM 4121 O O . LYS A 1 519 ? 11.336 40.484 -21.049 1.00 75.75 519 LYS A O 1
ATOM 4126 N N . GLN A 1 520 ? 9.964 40.044 -19.335 1.00 75.81 520 GLN A N 1
ATOM 4127 C CA . GLN A 1 520 ? 11.008 39.902 -18.312 1.00 75.81 520 GLN A CA 1
ATOM 4128 C C . GLN A 1 520 ? 11.452 38.443 -18.126 1.00 75.81 520 GLN A C 1
ATOM 4130 O O . GLN A 1 520 ? 12.296 38.154 -17.283 1.00 75.81 520 GLN A O 1
ATOM 4135 N N . THR A 1 521 ? 10.878 37.520 -18.898 1.00 73.94 521 THR A N 1
ATOM 4136 C CA . THR A 1 521 ? 11.300 36.120 -18.977 1.00 73.94 521 THR A CA 1
ATOM 4137 C C . THR A 1 521 ? 12.329 35.937 -20.095 1.00 73.94 521 THR A C 1
ATOM 4139 O O . THR A 1 521 ? 12.180 36.601 -21.125 1.00 73.94 521 THR A O 1
ATOM 4142 N N . PRO A 1 522 ? 13.308 35.027 -19.942 1.00 72.50 522 PRO A N 1
ATOM 4143 C CA . PRO A 1 522 ? 14.329 34.772 -20.955 1.00 72.50 522 PRO A CA 1
ATOM 4144 C C . PRO A 1 522 ? 13.722 34.470 -22.322 1.00 72.50 522 PRO A C 1
ATOM 4146 O O . PRO A 1 522 ? 12.745 33.719 -22.437 1.00 72.50 522 PRO A O 1
ATOM 4149 N N . ASP A 1 523 ? 14.284 35.087 -23.358 1.00 71.00 523 ASP A N 1
ATOM 4150 C CA . ASP A 1 523 ? 13.881 34.814 -24.731 1.00 71.00 523 ASP A CA 1
ATOM 4151 C C . ASP A 1 523 ? 14.561 33.548 -25.281 1.00 71.00 523 ASP A C 1
ATOM 4153 O O . ASP A 1 523 ? 15.456 32.962 -24.670 1.00 71.00 523 ASP A O 1
ATOM 4157 N N . ARG A 1 524 ? 14.126 33.117 -26.470 1.00 64.69 524 ARG A N 1
ATOM 4158 C CA . ARG A 1 524 ? 14.654 31.918 -27.135 1.00 64.69 524 ARG A CA 1
ATOM 4159 C C . ARG A 1 524 ? 16.171 31.969 -27.369 1.00 64.69 524 ARG A C 1
ATOM 4161 O O . ARG A 1 524 ? 16.768 30.908 -27.504 1.00 64.69 524 ARG A O 1
ATOM 4168 N N . GLN A 1 525 ? 16.769 33.153 -27.503 1.00 66.12 525 GLN A N 1
ATOM 4169 C CA . GLN A 1 525 ? 18.203 33.315 -27.763 1.00 66.12 525 GLN A CA 1
ATOM 4170 C C . GLN A 1 525 ? 19.019 33.356 -26.467 1.00 66.12 525 GLN A C 1
ATOM 4172 O O . GLN A 1 525 ? 20.170 32.932 -26.469 1.00 66.12 525 GLN A O 1
ATOM 4177 N N . GLN A 1 526 ? 18.426 33.842 -25.378 1.00 71.88 526 GLN A N 1
ATOM 4178 C CA . GLN A 1 526 ? 19.049 33.939 -24.060 1.00 71.88 526 GLN A CA 1
ATOM 4179 C C . GLN A 1 526 ? 19.042 32.601 -23.320 1.00 71.88 526 GLN A C 1
ATOM 4181 O O . GLN A 1 526 ? 20.072 32.192 -22.795 1.00 71.88 526 GLN A O 1
ATOM 4186 N N . ASP A 1 527 ? 17.895 31.920 -23.292 1.00 64.50 527 ASP A N 1
ATOM 4187 C CA . ASP A 1 527 ? 17.759 30.599 -22.680 1.00 64.50 527 ASP A CA 1
ATOM 4188 C C . ASP A 1 527 ? 16.624 29.813 -23.366 1.00 64.50 527 ASP A C 1
ATOM 4190 O O . ASP A 1 527 ? 15.443 29.976 -23.036 1.00 64.50 527 ASP A O 1
ATOM 4194 N N . PRO A 1 528 ? 16.951 28.949 -24.346 1.00 52.19 528 PRO A N 1
ATOM 4195 C CA . PRO A 1 528 ? 15.958 28.174 -25.083 1.00 52.19 528 PRO A CA 1
ATOM 4196 C C . PRO A 1 528 ? 15.131 27.228 -24.202 1.00 52.19 528 PRO A C 1
ATOM 4198 O O . PRO A 1 528 ? 13.978 26.946 -24.533 1.00 52.19 528 PRO A O 1
ATOM 4201 N N . VAL A 1 529 ? 15.707 26.716 -23.108 1.00 46.91 529 VAL A N 1
ATOM 4202 C CA . VAL A 1 529 ? 15.050 25.752 -22.215 1.00 46.91 529 VAL A CA 1
ATOM 4203 C C . VAL A 1 529 ? 14.053 26.486 -21.329 1.00 46.91 529 VAL A C 1
ATOM 4205 O O . VAL A 1 529 ? 12.876 26.119 -21.292 1.00 46.91 529 VAL A O 1
ATOM 4208 N N . GLU A 1 530 ? 14.485 27.579 -20.705 1.00 58.88 530 GLU A N 1
ATOM 4209 C CA . GLU A 1 530 ? 13.634 28.427 -19.872 1.00 58.88 530 GLU A CA 1
ATOM 4210 C C . GLU A 1 530 ? 12.539 29.115 -20.705 1.00 58.88 530 GLU A C 1
ATOM 4212 O O . GLU A 1 530 ? 11.391 29.233 -20.274 1.00 58.88 530 GLU A O 1
ATOM 4217 N N . PHE A 1 531 ? 12.823 29.475 -21.960 1.00 65.50 531 PHE A N 1
ATOM 4218 C CA . PHE A 1 531 ? 11.813 29.959 -22.904 1.00 65.50 531 PHE A CA 1
ATOM 4219 C C . PHE A 1 531 ? 10.727 28.907 -23.196 1.00 65.50 531 PHE A C 1
ATOM 4221 O O . PHE A 1 531 ? 9.530 29.224 -23.191 1.00 65.50 531 PHE A O 1
ATOM 4228 N N . LEU A 1 532 ? 11.110 27.645 -23.436 1.00 55.44 532 LEU A N 1
ATOM 4229 C CA . LEU A 1 532 ? 10.161 26.548 -23.664 1.00 55.44 532 LEU A CA 1
ATOM 4230 C C . LEU A 1 532 ? 9.332 26.244 -22.408 1.00 55.44 532 LEU A C 1
ATOM 4232 O O . LEU A 1 532 ? 8.118 26.049 -22.517 1.00 55.44 532 LEU A O 1
ATOM 4236 N N . LEU A 1 533 ? 9.953 26.268 -21.226 1.00 52.97 533 LEU A N 1
ATOM 4237 C CA . LEU A 1 533 ? 9.277 26.117 -19.933 1.00 52.97 533 LEU A CA 1
ATOM 4238 C C . LEU A 1 533 ? 8.263 27.239 -19.691 1.00 52.97 533 LEU A C 1
ATOM 4240 O O . LEU A 1 533 ? 7.103 26.967 -19.367 1.00 52.97 533 LEU A O 1
ATOM 4244 N N . ASN A 1 534 ? 8.653 28.491 -19.927 1.00 60.59 534 ASN A N 1
ATOM 4245 C CA . ASN A 1 534 ? 7.776 29.652 -19.789 1.00 60.59 534 ASN A CA 1
ATOM 4246 C C . ASN A 1 534 ? 6.624 29.625 -20.806 1.00 60.59 534 ASN A C 1
ATOM 4248 O O . ASN A 1 534 ? 5.477 29.904 -20.454 1.00 60.59 534 ASN A O 1
ATOM 4252 N N . THR A 1 535 ? 6.878 29.185 -22.039 1.00 62.91 535 THR A N 1
ATOM 4253 C CA . THR A 1 535 ? 5.836 29.004 -23.063 1.00 62.91 535 THR A CA 1
ATOM 4254 C C . THR A 1 535 ? 4.848 27.895 -22.683 1.00 62.91 535 THR A C 1
ATOM 4256 O O . THR A 1 535 ? 3.632 28.070 -22.807 1.00 62.91 535 THR A O 1
ATOM 4259 N N . ALA A 1 536 ? 5.339 26.762 -22.169 1.00 53.91 536 ALA A N 1
ATOM 4260 C CA . ALA A 1 536 ? 4.489 25.691 -21.657 1.00 53.91 536 ALA A CA 1
ATOM 4261 C C . ALA A 1 536 ? 3.640 26.183 -20.474 1.00 53.91 536 ALA A C 1
ATOM 4263 O O . ALA A 1 536 ? 2.424 25.994 -20.471 1.00 53.91 536 ALA A O 1
ATOM 4264 N N . ARG A 1 537 ? 4.254 26.892 -19.517 1.00 60.47 537 ARG A N 1
ATOM 4265 C CA . ARG A 1 537 ? 3.580 27.482 -18.352 1.00 60.47 537 ARG A CA 1
ATOM 4266 C C . ARG A 1 537 ? 2.494 28.482 -18.753 1.00 60.47 537 ARG A C 1
ATOM 4268 O O . ARG A 1 537 ? 1.410 28.447 -18.173 1.00 60.47 537 ARG A O 1
ATOM 4275 N N . LEU A 1 538 ? 2.737 29.316 -19.768 1.00 65.25 538 LEU A N 1
ATOM 4276 C CA . LEU A 1 538 ? 1.729 30.216 -20.336 1.00 65.25 538 LEU A CA 1
ATOM 4277 C C . LEU A 1 538 ? 0.545 29.441 -20.925 1.00 65.25 538 LEU A C 1
ATOM 4279 O O . LEU A 1 538 ? -0.603 29.761 -20.624 1.00 65.25 538 LEU A O 1
ATOM 4283 N N . ARG A 1 539 ? 0.806 28.407 -21.735 1.00 60.69 539 ARG A N 1
ATOM 4284 C CA . ARG A 1 539 ? -0.251 27.585 -22.346 1.00 60.69 539 ARG A CA 1
ATOM 4285 C C . ARG A 1 539 ? -1.140 26.924 -21.294 1.00 60.69 539 ARG A C 1
ATOM 4287 O O . ARG A 1 539 ? -2.357 26.885 -21.474 1.00 60.69 539 ARG A O 1
ATOM 4294 N N . VAL A 1 540 ? -0.547 26.430 -20.205 1.00 54.91 540 VAL A N 1
ATOM 4295 C CA . VAL A 1 540 ? -1.298 25.881 -19.068 1.00 54.91 540 VAL A CA 1
ATOM 4296 C C . VAL A 1 540 ? -2.210 26.945 -18.463 1.00 54.91 540 VAL A C 1
ATOM 4298 O O . VAL A 1 540 ? -3.414 26.728 -18.393 1.00 54.91 540 VAL A O 1
ATOM 4301 N N . ASN A 1 541 ? -1.670 28.118 -18.121 1.00 58.78 541 ASN A N 1
ATOM 4302 C CA . ASN A 1 541 ? -2.455 29.198 -17.516 1.00 58.78 541 ASN A CA 1
ATOM 4303 C C . ASN A 1 541 ? -3.620 29.656 -18.410 1.00 58.78 541 ASN A C 1
ATOM 4305 O O . ASN A 1 541 ? -4.712 29.914 -17.913 1.00 58.78 541 ASN A O 1
ATOM 4309 N N . LEU A 1 542 ? -3.408 29.730 -19.728 1.00 63.25 542 LEU A N 1
ATOM 4310 C CA . LEU A 1 542 ? -4.461 30.070 -20.690 1.00 63.25 542 LEU A CA 1
ATOM 4311 C C . LEU A 1 542 ? -5.537 28.981 -20.793 1.00 63.25 542 LEU A C 1
ATOM 4313 O O . LEU A 1 542 ? -6.712 29.301 -20.949 1.00 63.25 542 LEU A O 1
ATOM 4317 N N . SER A 1 543 ? -5.152 27.708 -20.680 1.00 60.06 543 SER A N 1
ATOM 4318 C CA . SER A 1 543 ? -6.099 26.584 -20.692 1.00 60.06 543 SER A CA 1
ATOM 4319 C C . SER A 1 543 ? -6.965 26.591 -19.430 1.00 60.06 543 SER A C 1
ATOM 4321 O O . SER A 1 543 ? -8.186 26.520 -19.531 1.00 60.06 543 SER A O 1
ATOM 4323 N N . THR A 1 544 ? -6.355 26.799 -18.259 1.00 60.09 544 THR A N 1
ATOM 4324 C CA . THR A 1 544 ? -7.073 26.969 -16.987 1.00 60.09 544 THR A CA 1
ATOM 4325 C C . THR A 1 544 ? -7.999 28.186 -17.019 1.00 60.09 544 THR A C 1
ATOM 4327 O O . THR A 1 544 ? -9.146 28.100 -16.591 1.00 60.09 544 THR A O 1
ATOM 4330 N N . ALA A 1 5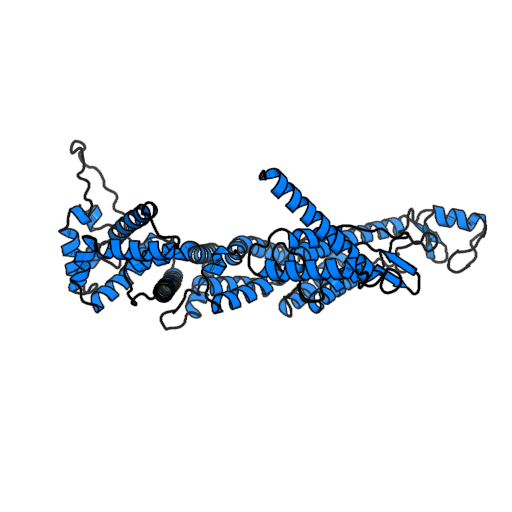45 ? -7.550 29.319 -17.571 1.00 63.28 545 ALA A N 1
ATOM 4331 C CA . ALA A 1 545 ? -8.400 30.496 -17.743 1.00 63.28 545 ALA A CA 1
ATOM 4332 C C . ALA A 1 545 ? -9.603 30.207 -18.659 1.00 63.28 545 ALA A C 1
ATOM 4334 O O . ALA A 1 545 ? -10.712 30.638 -18.360 1.00 63.28 545 ALA A O 1
ATOM 4335 N N . ALA A 1 546 ? -9.409 29.447 -19.741 1.00 60.69 546 ALA A N 1
ATOM 4336 C CA . ALA A 1 546 ? -10.492 29.051 -20.636 1.00 60.69 546 ALA A CA 1
ATOM 4337 C C . ALA A 1 546 ? -11.514 28.121 -19.958 1.00 60.69 546 ALA A C 1
ATOM 4339 O O . ALA A 1 546 ? -12.709 28.261 -20.204 1.00 60.69 546 ALA A O 1
ATOM 4340 N N . GLU A 1 547 ? -11.078 27.195 -19.102 1.00 61.47 547 GLU A N 1
ATOM 4341 C CA . GLU A 1 547 ? -11.977 26.341 -18.311 1.00 61.47 547 GLU A CA 1
ATOM 4342 C C . GLU A 1 547 ? -12.767 27.138 -17.273 1.00 61.47 547 GLU A C 1
ATOM 4344 O O . GLU A 1 547 ? -13.980 26.971 -17.176 1.00 61.47 547 GLU A O 1
ATOM 4349 N N . LEU A 1 548 ? -12.116 28.067 -16.566 1.00 65.94 548 LEU A N 1
ATOM 4350 C CA . LEU A 1 548 ? -12.790 28.968 -15.628 1.00 65.94 548 LEU A CA 1
ATOM 4351 C C . LEU A 1 548 ? -13.828 29.844 -16.336 1.00 65.94 548 LEU A C 1
ATOM 4353 O O . LEU A 1 548 ? -14.942 29.988 -15.847 1.00 65.94 548 LEU A O 1
ATOM 4357 N N . LEU A 1 549 ? -13.498 30.389 -17.509 1.00 66.81 549 LEU A N 1
ATOM 4358 C CA . LEU A 1 549 ? -14.441 31.170 -18.314 1.00 66.81 549 LEU A CA 1
ATOM 4359 C C . LEU A 1 549 ? -15.625 30.324 -18.799 1.00 66.81 549 LEU A C 1
ATOM 4361 O O . LEU A 1 549 ? -16.747 30.819 -18.826 1.00 66.81 549 LEU A O 1
ATOM 4365 N N . LYS A 1 550 ? -15.403 29.050 -19.148 1.00 67.44 550 LYS A N 1
ATOM 4366 C CA . LYS A 1 550 ? -16.483 28.114 -19.500 1.00 67.44 550 LYS A CA 1
ATOM 4367 C C . LYS A 1 550 ? -17.375 27.780 -18.306 1.00 67.44 550 LYS A C 1
ATOM 4369 O O . LYS A 1 550 ? -18.583 27.711 -18.485 1.00 67.44 550 LYS A O 1
ATOM 4374 N N . ALA A 1 551 ? -16.799 27.593 -17.119 1.00 63.47 551 ALA A N 1
ATOM 4375 C CA . ALA A 1 551 ? -17.555 27.347 -15.892 1.00 63.47 551 ALA A CA 1
ATOM 4376 C C . ALA A 1 551 ? -18.418 28.564 -15.518 1.00 63.47 551 ALA A C 1
ATOM 4378 O O . ALA A 1 551 ? -19.615 28.417 -15.306 1.00 63.47 551 ALA A O 1
ATOM 4379 N N . VAL A 1 552 ? -17.849 29.774 -15.569 1.00 70.19 552 VAL A N 1
ATOM 4380 C CA . VAL A 1 552 ? -18.586 31.029 -15.335 1.00 70.19 552 VAL A CA 1
ATOM 4381 C C . VAL A 1 552 ? -19.687 31.245 -16.381 1.00 70.19 552 VAL A C 1
ATOM 4383 O O . VAL A 1 552 ? -20.778 31.687 -16.042 1.00 70.19 552 VAL A O 1
ATOM 4386 N N . ALA A 1 553 ? -19.440 30.892 -17.647 1.00 70.50 553 ALA A N 1
ATOM 4387 C CA . ALA A 1 553 ? -20.459 30.954 -18.696 1.00 70.50 553 ALA A CA 1
ATOM 4388 C C . ALA A 1 553 ? -21.573 29.900 -18.527 1.00 70.50 553 ALA A C 1
ATOM 4390 O O . ALA A 1 553 ? -22.690 30.122 -18.988 1.00 70.50 553 ALA A O 1
ATOM 4391 N N . ALA A 1 554 ? -21.286 28.762 -17.885 1.00 65.56 554 ALA A N 1
ATOM 4392 C CA . ALA A 1 554 ? -22.260 27.708 -17.596 1.00 65.56 554 ALA A CA 1
ATOM 4393 C C . ALA A 1 554 ? -23.088 27.984 -16.327 1.00 65.56 554 ALA A C 1
ATOM 4395 O O . ALA A 1 554 ? -24.226 27.531 -16.242 1.00 65.56 554 ALA A O 1
ATOM 4396 N N . GLU A 1 555 ? -22.546 28.743 -15.369 1.00 58.38 555 GLU A N 1
ATOM 4397 C CA . GLU A 1 555 ? -23.234 29.158 -14.135 1.00 58.38 555 GLU A CA 1
ATOM 4398 C C . GLU A 1 555 ? -24.163 30.371 -14.316 1.00 58.38 555 GLU A C 1
ATOM 4400 O O . GLU A 1 555 ? -24.857 30.741 -13.374 1.00 58.38 555 GLU A O 1
ATOM 4405 N N . GLY A 1 556 ? -24.236 30.950 -15.520 1.00 52.66 556 GLY A N 1
ATOM 4406 C CA . GLY A 1 556 ? -25.223 31.975 -15.866 1.00 52.66 556 GLY A CA 1
ATOM 4407 C C . GLY A 1 556 ? -25.144 33.225 -14.987 1.00 52.66 556 GLY A C 1
ATOM 4408 O O . GLY A 1 556 ? -26.031 33.464 -14.169 1.00 52.66 556 GLY A O 1
ATOM 4409 N N . LEU A 1 557 ? -24.110 34.040 -15.202 1.00 45.28 557 LEU A N 1
ATOM 4410 C CA . LEU A 1 557 ? -24.188 35.484 -14.954 1.00 45.28 557 LEU A CA 1
ATOM 4411 C C . LEU A 1 557 ? -24.726 36.203 -16.192 1.00 45.28 557 LEU A C 1
ATOM 4413 O O . LEU A 1 557 ? -24.217 35.908 -17.300 1.00 45.28 557 LEU A O 1
#

InterPro domains:
  IPR001841 Zinc finger, RING-type [PF13923] (358-395)
  IPR001841 Zinc finger, RING-type [PS50089] (358-396)
  IPR001841 Zinc finger, RING-type [SM00184] (358-395)
  IPR013083 Zinc finger, RING/FYVE/PHD-type [G3DSA:3.30.40.10] (340-434)
  IPR017907 Zinc finger, RING-type, conserved site [PS00518] (373-382)
  IPR031248 E3 ubiquitin-protein ligase RNF213 [PTHR22605] (1-549)

Sequence (557 aa):
MLEVMDRYANLDLLSGDRLSEGLIKLWLDILADSQSLGLTTVQNPSESDQEVLVHHFFLLDGEEKPCAAPFSWRIRMHLESLWEESEFMPVREDGTGRILQFVSSFTNSRLASHFQKLSEEERLEYGQHFLQDFLLLALKIKSTDELTVFTRAMLGCVSELQTSLGAVTELSPAWIMAAAKHFALRLDTLCHIFLLQPQLAHNVQKQGGKREPPEMVEDILALGMCVEQTKLLTVTSQQECETFVSRMKLLQPCLDRAFGQKYRTLCSPSCLQQLDSIRSLWHGMLVVASFIQHIIFKVNKNDSRLKELALKHGKLHLNLMQESPDVKSVDTLQQLIRILNCFHDECMSRDLRLGISCPVCLSEFKEPAVLPCQHVFCLACLQRCIQEHSYCPKCRADLPPNFKPAVSPDVKAALARQAVIRDCCNSFFLEVVSRFCLSEGQTPGEGVVELLFSLLVSANGDVYRTRELTPFLECVDNSPVVRSVLPKLLLQYRSERSGTECRKQRQAEIRFLSSFAKKQTPDRQQDPVEFLLNTARLRVNLSTAAELLKAVAAEGL

Organism: Dissostichus mawsoni (NCBI:txid36200)

Radius of gyration: 34.59 Å; chains: 1; bounding box: 88×71×102 Å

Secondary structure (DSSP, 8-state):
-HHHHHGGGTTGGGSSS-S-HHHHHHHHHHHH-HHHHT----S-TTSS---------EEETTEEE--SSTTHHHHHHHHHHHHHHGGGS---S-HHHHHHHHHHHHHTSHHHHHHTTS-HHHHHHHHHHHHHHHHHHHS---SHHHHHHHHHHHHHHHHHHHHHHT------HHHHHHHHHHTHHHHHHHHHHHHH-TTHHHHHHHHS-SSPPSS--HHHHHHHHHHHHHHT---SSHHHHHHHHHHHHHHHHHHHHHHSHHHHTTS-HHHHHHHHHHHHHHHHHHHHHHHIIIIITTS-TT-HHHHHHHHHHHHHHHHHHHH---TTSHHHHHHHHHHHHHHHHHH--GGGTT-SB-TTTSSBPSSEEE-TT--EEEHHHHHHHHHH-SB-TTT-PBPPTT----B-HHHHHHHHHHHHHHHHHHHHHHHHIIIIIS-TTSPPPTTHHHHHHHHHEEEETTEEEEB-S-S-TT-B-SS-----HHHHHHHHTTS---STHHHHHHHHHHHHHHHHHTT-SPPTTT-HHHHHHHHHHHHHHHHHHHHHHHHHHHTT-